Protein AF-X1L4R3-F1 (afdb_monomer_lite)

InterPro domains:
  IPR001482 Type II/IV secretion system domain [PF00437] (354-462)
  IPR007831 Type II secretion system protein GspE, N-terminal [PF05157] (256-322)
  IPR027417 P-loop containing nucleoside triphosphate hydrolase [SSF52540] (355-461)
  IPR037257 Type II secretion system protein GspE, N-terminal superfamily [G3DSA:3.30.300.160] (245-325)
  IPR037257 Type II secretion system protein GspE, N-terminal superfamily [SSF160246] (254-325)

Structure (mmCIF, N/CA/C/O backbone):
data_AF-X1L4R3-F1
#
_entry.id   AF-X1L4R3-F1
#
loop_
_atom_site.group_PDB
_atom_site.id
_atom_site.type_symbol
_atom_site.label_atom_id
_atom_site.label_alt_id
_atom_site.label_comp_id
_atom_site.label_asym_id
_atom_site.label_entity_id
_atom_site.label_seq_id
_atom_site.pdbx_PDB_ins_code
_atom_site.Cartn_x
_atom_site.Cartn_y
_atom_site.Cartn_z
_atom_site.occupancy
_atom_site.B_iso_or_equiv
_atom_site.auth_seq_id
_atom_site.auth_comp_id
_atom_site.auth_asym_id
_atom_site.auth_atom_id
_atom_site.pdbx_PDB_model_num
ATOM 1 N N . SER A 1 1 ? -26.649 2.674 11.041 1.00 49.25 1 SER A N 1
ATOM 2 C CA . SER A 1 1 ? -27.805 2.772 10.114 1.00 49.25 1 SER A CA 1
ATOM 3 C C . SER A 1 1 ? -28.994 3.609 10.617 1.00 49.25 1 SER A C 1
ATOM 5 O O . SER A 1 1 ? -29.965 3.755 9.879 1.00 49.25 1 SER A O 1
ATOM 7 N N . GLY A 1 2 ? -28.992 4.109 11.864 1.00 74.25 2 GLY A N 1
ATOM 8 C CA . GLY A 1 2 ? -30.207 4.647 12.500 1.00 74.25 2 GLY A CA 1
ATOM 9 C C . GLY A 1 2 ? -31.162 3.568 13.035 1.00 74.25 2 GLY A C 1
ATOM 10 O O . GLY A 1 2 ? -32.180 3.904 13.632 1.00 74.25 2 GLY A O 1
ATOM 11 N N . ILE A 1 3 ? -30.832 2.284 12.845 1.00 77.12 3 ILE A N 1
ATOM 12 C CA . ILE A 1 3 ? -31.522 1.146 13.454 1.00 77.12 3 ILE A CA 1
ATOM 13 C C . ILE A 1 3 ? -30.999 0.967 14.878 1.00 77.12 3 ILE A C 1
ATOM 15 O O . ILE A 1 3 ? -29.793 0.979 15.122 1.00 77.12 3 ILE A O 1
ATOM 19 N N . GLU A 1 4 ? -31.922 0.790 15.813 1.00 85.12 4 GLU A N 1
ATOM 20 C CA . GLU A 1 4 ? -31.602 0.458 17.194 1.00 85.12 4 GLU A CA 1
ATOM 21 C C . GLU A 1 4 ? -31.288 -1.039 17.316 1.00 85.12 4 GLU A C 1
ATOM 23 O O . GLU A 1 4 ? -32.071 -1.889 16.883 1.00 85.12 4 GLU A O 1
ATOM 28 N N . HIS A 1 5 ? -30.138 -1.366 17.911 1.00 87.25 5 HIS A N 1
ATOM 29 C CA . HIS A 1 5 ? -29.707 -2.744 18.149 1.00 87.25 5 HIS A CA 1
ATOM 30 C C . HIS A 1 5 ? -29.698 -3.064 19.633 1.00 87.25 5 HIS A C 1
ATOM 32 O O . HIS A 1 5 ? -29.173 -2.306 20.443 1.00 87.25 5 HIS A O 1
ATOM 38 N N . THR A 1 6 ? -30.221 -4.234 19.986 1.00 87.56 6 THR A N 1
ATOM 39 C CA . THR A 1 6 ? -30.166 -4.754 21.355 1.00 87.56 6 THR A CA 1
ATOM 40 C C . THR A 1 6 ? -28.992 -5.715 21.511 1.00 87.56 6 THR A C 1
ATOM 42 O O . THR A 1 6 ? -28.801 -6.599 20.676 1.00 87.56 6 THR A O 1
ATOM 45 N N . PHE A 1 7 ? -28.247 -5.589 22.604 1.00 91.62 7 PHE A N 1
ATOM 46 C CA . PHE A 1 7 ? -27.223 -6.543 23.033 1.00 91.62 7 PHE A CA 1
ATOM 47 C C . PHE A 1 7 ? -27.593 -7.070 24.418 1.00 91.62 7 PHE A C 1
ATOM 49 O O . PHE A 1 7 ? -28.270 -6.365 25.167 1.00 91.62 7 PHE A O 1
ATOM 56 N N . ASP A 1 8 ? -27.163 -8.284 24.763 1.00 90.44 8 ASP A N 1
ATOM 57 C CA . ASP A 1 8 ? -27.475 -8.848 26.083 1.00 90.44 8 ASP A CA 1
ATOM 58 C C . ASP A 1 8 ? -26.760 -8.062 27.183 1.00 90.44 8 ASP A C 1
ATOM 60 O O . ASP A 1 8 ? -27.338 -7.783 28.231 1.00 90.44 8 ASP A O 1
ATOM 64 N N . MET A 1 9 ? -25.512 -7.656 26.924 1.00 90.31 9 MET A N 1
ATOM 65 C CA . MET A 1 9 ? -24.794 -6.700 27.759 1.00 90.31 9 MET A CA 1
ATOM 66 C C . MET A 1 9 ? -23.943 -5.761 26.902 1.00 90.31 9 MET A C 1
ATOM 68 O O . MET A 1 9 ? -23.433 -6.130 25.842 1.00 90.31 9 MET A O 1
ATOM 72 N N . LEU A 1 10 ? -23.762 -4.546 27.411 1.00 87.38 10 LEU A N 1
ATOM 73 C CA . LEU A 1 10 ? -22.779 -3.584 26.936 1.00 87.38 10 LEU A CA 1
ATOM 74 C C . LEU A 1 10 ? -21.860 -3.251 28.104 1.00 87.38 10 LEU A C 1
ATOM 76 O O . LEU A 1 10 ? -22.333 -2.959 29.204 1.00 87.38 10 LEU A O 1
ATOM 80 N N . ALA A 1 11 ? -20.558 -3.292 27.864 1.00 82.44 11 ALA A N 1
ATOM 81 C CA . ALA A 1 11 ? -19.559 -2.842 28.816 1.00 82.44 11 ALA A CA 1
ATOM 82 C C . ALA A 1 11 ? -18.726 -1.727 28.188 1.00 82.44 11 ALA A C 1
ATOM 84 O O . ALA A 1 11 ? -18.479 -1.724 26.984 1.00 82.44 11 ALA A O 1
ATOM 85 N N . GLN A 1 12 ? -18.298 -0.782 29.018 1.00 79.06 12 GLN A N 1
ATOM 86 C CA . GLN A 1 12 ? -17.378 0.270 28.619 1.00 79.06 12 GLN A CA 1
ATOM 87 C C . GLN A 1 12 ? -16.214 0.301 29.600 1.00 79.06 12 GLN A C 1
ATOM 89 O O . GLN A 1 12 ? -16.420 0.256 30.816 1.00 79.06 12 GLN A O 1
ATOM 94 N N . ARG A 1 13 ? -14.996 0.387 29.076 1.00 71.44 13 ARG A N 1
ATOM 95 C CA . ARG A 1 13 ? -13.788 0.599 29.872 1.00 71.44 13 ARG A CA 1
ATOM 96 C C . ARG A 1 13 ? -13.030 1.784 29.295 1.00 71.44 13 ARG A C 1
ATOM 98 O O . ARG A 1 13 ? -12.905 1.909 28.087 1.00 71.44 13 ARG A O 1
ATOM 105 N N . ASP A 1 14 ? -12.536 2.641 30.170 1.00 71.44 14 ASP A N 1
ATOM 106 C CA . ASP A 1 14 ? -11.687 3.774 29.820 1.00 71.44 14 ASP A CA 1
ATOM 107 C C . ASP A 1 14 ? -10.438 3.683 30.695 1.00 71.44 14 ASP A C 1
ATOM 109 O O . ASP A 1 14 ? -10.541 3.621 31.925 1.00 71.44 14 ASP A O 1
ATOM 113 N N . ASP A 1 15 ? -9.271 3.587 30.067 1.00 66.19 15 ASP A N 1
ATOM 114 C CA . ASP A 1 15 ? -7.980 3.522 30.758 1.00 66.19 15 ASP A CA 1
ATOM 115 C C . ASP A 1 15 ? -7.236 4.869 30.776 1.00 66.19 15 ASP A C 1
ATOM 117 O O . ASP A 1 15 ? -6.072 4.944 31.166 1.00 66.19 15 ASP A O 1
ATOM 121 N N . GLY A 1 16 ? -7.910 5.952 30.385 1.00 62.53 16 GLY A N 1
ATOM 122 C CA . GLY A 1 16 ? -7.350 7.291 30.240 1.00 62.53 16 GLY A CA 1
ATOM 123 C C . GLY A 1 16 ? -6.576 7.494 28.936 1.00 62.53 16 GLY A C 1
ATOM 124 O O . GLY A 1 16 ? -6.227 8.633 28.611 1.00 62.53 16 GLY A O 1
ATOM 125 N N . PHE A 1 17 ? -6.326 6.428 28.169 1.00 65.94 17 PHE A N 1
ATOM 126 C CA . PHE A 1 17 ? -5.656 6.478 26.876 1.00 65.94 17 PHE A CA 1
ATOM 127 C C . PHE A 1 17 ? -6.597 6.107 25.721 1.00 65.94 17 PHE A C 1
ATOM 129 O O . PHE A 1 17 ? -6.597 6.807 24.709 1.00 65.94 17 PHE A O 1
ATOM 136 N N . THR A 1 18 ? -7.452 5.101 25.878 1.00 66.69 18 THR A N 1
ATOM 137 C CA . THR A 1 18 ? -8.487 4.693 24.913 1.00 66.69 18 THR A CA 1
ATOM 138 C C . THR A 1 18 ? -9.784 4.320 25.633 1.00 66.69 18 THR A C 1
ATOM 140 O O . THR A 1 18 ? -9.797 4.038 26.835 1.00 66.69 18 THR A O 1
ATOM 143 N N . THR A 1 19 ? -10.899 4.366 24.901 1.00 72.38 19 THR A N 1
ATOM 144 C CA . THR A 1 19 ? -12.214 3.974 25.413 1.00 72.38 19 THR A CA 1
ATOM 145 C C . THR A 1 19 ? -12.710 2.764 24.634 1.00 72.38 19 THR A C 1
ATOM 147 O O . THR A 1 19 ? -12.987 2.851 23.442 1.00 72.38 19 THR A O 1
ATOM 150 N N . TYR A 1 20 ? -12.889 1.652 25.333 1.00 74.12 20 TYR A N 1
ATOM 151 C CA . TYR A 1 20 ? -13.344 0.385 24.781 1.00 74.12 20 TYR A CA 1
ATOM 152 C C . TYR A 1 20 ? -14.841 0.239 24.996 1.00 74.12 20 TYR A C 1
ATOM 154 O O . TYR A 1 20 ? -15.297 0.214 26.140 1.00 74.12 20 TYR A O 1
ATOM 162 N N . ASN A 1 21 ? -15.601 0.085 23.917 1.00 81.31 21 ASN A N 1
ATOM 163 C CA . ASN A 1 21 ? -16.985 -0.373 23.990 1.00 81.31 21 ASN A CA 1
ATOM 164 C C . ASN A 1 21 ? -17.011 -1.854 23.632 1.00 81.31 21 ASN A C 1
ATOM 166 O O . ASN A 1 21 ? -16.523 -2.234 22.571 1.00 81.31 21 ASN A O 1
ATOM 170 N N . ILE A 1 22 ? -17.586 -2.673 24.505 1.00 85.06 22 ILE A N 1
ATOM 171 C CA . ILE A 1 22 ? -17.646 -4.124 24.359 1.00 85.06 22 ILE A CA 1
ATOM 172 C C . ILE A 1 22 ? -19.109 -4.529 24.277 1.00 85.06 22 ILE A C 1
ATOM 174 O O . ILE A 1 22 ? -19.882 -4.31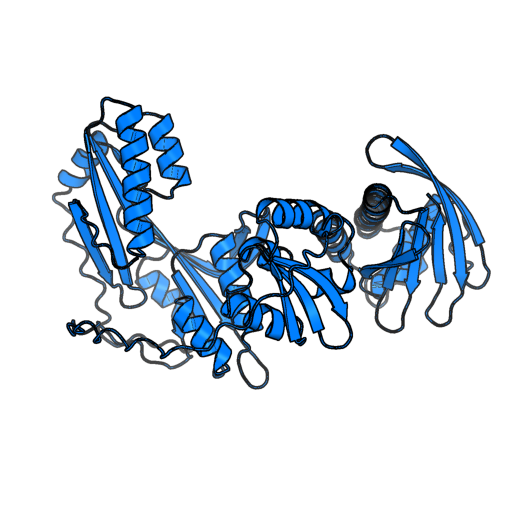2 25.214 1.00 85.06 22 ILE A O 1
ATOM 178 N N . ALA A 1 23 ? -19.484 -5.142 23.159 1.00 88.88 23 ALA A N 1
ATOM 179 C CA . ALA A 1 23 ? -20.773 -5.793 23.022 1.00 88.88 23 ALA A CA 1
ATOM 180 C C . ALA A 1 23 ? -20.646 -7.249 23.452 1.00 88.88 23 ALA A C 1
ATOM 182 O O . ALA A 1 23 ? -19.720 -7.951 23.038 1.00 88.88 23 ALA A O 1
ATOM 183 N N . ILE A 1 24 ? -21.593 -7.707 24.267 1.00 90.38 24 ILE A N 1
ATOM 184 C CA . ILE A 1 24 ? -21.633 -9.085 24.738 1.00 90.38 24 ILE A CA 1
ATOM 185 C C . ILE A 1 24 ? -22.992 -9.685 24.398 1.00 90.38 24 ILE A C 1
ATOM 187 O O . ILE A 1 24 ? -24.042 -9.101 24.678 1.00 90.38 24 ILE A O 1
ATOM 191 N N . CYS A 1 25 ? -22.962 -10.861 23.785 1.00 89.56 25 CYS A N 1
ATOM 192 C CA . CYS A 1 25 ? -24.145 -11.659 23.506 1.00 89.56 25 CYS A CA 1
ATOM 193 C C . CYS A 1 25 ? -23.978 -13.047 24.128 1.00 89.56 25 CYS A C 1
ATOM 195 O O . CYS A 1 25 ? -22.866 -13.562 24.235 1.00 89.56 25 CYS A O 1
ATOM 197 N N . THR A 1 26 ? -25.074 -13.650 24.556 1.00 88.62 26 THR A N 1
ATOM 198 C CA . THR A 1 26 ? -25.134 -14.992 25.121 1.00 88.62 26 THR A CA 1
ATOM 199 C C . THR A 1 26 ? -25.942 -15.892 24.200 1.00 88.62 26 THR A C 1
ATOM 201 O O . THR A 1 26 ? -26.955 -15.486 23.635 1.00 88.62 26 THR A O 1
ATOM 204 N N . THR A 1 27 ? -25.488 -17.126 24.016 1.00 86.00 27 THR A N 1
ATOM 205 C CA . THR A 1 27 ? -26.191 -18.116 23.205 1.00 86.00 27 THR A CA 1
ATOM 206 C C . THR A 1 27 ? -26.166 -19.486 23.863 1.00 86.00 27 THR A C 1
ATOM 208 O O . THR A 1 27 ? -25.223 -19.853 24.570 1.00 86.00 27 THR A O 1
ATOM 211 N N . THR A 1 28 ? -27.232 -20.247 23.629 1.00 78.75 28 THR A N 1
ATOM 212 C CA . THR A 1 28 ? -27.345 -21.640 24.061 1.00 78.75 28 THR A CA 1
ATOM 213 C C . THR A 1 28 ? -26.993 -22.538 22.879 1.00 78.75 28 THR A C 1
ATOM 215 O O . THR A 1 28 ? -27.577 -22.422 21.802 1.00 78.75 28 THR A O 1
ATOM 218 N N . GLY A 1 29 ? -25.978 -23.381 23.063 1.00 65.62 29 GLY A N 1
ATOM 219 C CA . GLY A 1 29 ? -25.504 -24.321 22.050 1.00 65.62 29 GLY A CA 1
ATOM 220 C C . GLY A 1 29 ? -26.451 -25.510 21.874 1.00 65.62 29 GLY A C 1
ATOM 221 O O . GLY A 1 29 ? -27.315 -25.770 22.713 1.00 65.62 29 GLY A O 1
ATOM 222 N N . GLY A 1 30 ? -26.279 -26.252 20.779 1.00 64.62 30 GLY A N 1
ATOM 223 C CA . GLY A 1 30 ? -27.017 -27.490 20.493 1.00 64.62 30 GLY A CA 1
ATOM 224 C C . GLY A 1 30 ? -27.628 -27.572 19.092 1.00 64.62 30 GLY A C 1
ATOM 225 O O . GLY A 1 30 ? -28.229 -28.589 18.751 1.00 64.62 30 GLY A O 1
ATOM 226 N N . ASN A 1 31 ? -27.481 -26.529 18.269 1.00 73.81 31 ASN A N 1
ATOM 227 C CA . ASN A 1 31 ? -27.870 -26.539 16.857 1.00 73.81 31 ASN A CA 1
ATOM 228 C C . ASN A 1 31 ? -26.900 -25.659 16.052 1.00 73.81 31 ASN A C 1
ATOM 230 O O . ASN A 1 31 ? -26.956 -24.431 16.137 1.00 73.81 31 ASN A O 1
ATOM 234 N N . SER A 1 32 ? -26.049 -26.298 15.246 1.00 69.25 32 SER A N 1
ATOM 235 C CA . SER A 1 32 ? -24.968 -25.661 14.480 1.00 69.25 32 SER A CA 1
ATOM 236 C C . SER A 1 32 ? -25.445 -24.543 13.547 1.00 69.25 32 SER A C 1
ATOM 238 O O . SER A 1 32 ? -24.776 -23.519 13.408 1.00 69.25 32 SER A O 1
ATOM 240 N N . GLU A 1 33 ? -26.628 -24.692 12.949 1.00 67.62 33 GLU A N 1
ATOM 241 C CA . GLU A 1 33 ? -27.185 -23.710 12.016 1.00 67.62 33 GLU A CA 1
ATOM 242 C C . GLU A 1 33 ? -27.649 -22.442 12.755 1.00 67.62 33 GLU A C 1
ATOM 244 O O . GLU A 1 33 ? -27.383 -21.315 12.326 1.00 67.62 33 GLU A O 1
ATOM 249 N N . LYS A 1 34 ? -28.262 -22.612 13.937 1.00 79.25 34 LYS A N 1
ATOM 250 C CA . LYS A 1 34 ? -28.643 -21.492 14.816 1.00 79.25 34 LYS A CA 1
ATOM 251 C C . LYS A 1 34 ? -27.428 -20.787 15.410 1.00 79.25 34 LYS A C 1
ATOM 253 O O . LYS A 1 34 ? -27.442 -19.565 15.553 1.00 79.25 34 LYS A O 1
ATOM 258 N N . GLU A 1 35 ? -26.381 -21.533 15.739 1.00 83.62 35 GLU A N 1
ATOM 259 C CA . GLU A 1 35 ? -25.126 -20.992 16.263 1.00 83.62 35 GLU A CA 1
ATOM 260 C C . GLU A 1 35 ? -24.445 -20.071 15.243 1.00 83.62 35 GLU A C 1
ATOM 262 O O . GLU A 1 35 ? -24.141 -18.919 15.561 1.00 83.62 35 GLU A O 1
ATOM 267 N N . ALA A 1 36 ? -24.291 -20.522 13.993 1.00 80.50 36 ALA A N 1
ATOM 268 C CA . ALA A 1 36 ? -23.703 -19.717 12.924 1.00 80.50 36 ALA A CA 1
ATOM 269 C C . ALA A 1 36 ? -24.531 -18.454 12.616 1.00 80.50 36 ALA A C 1
ATOM 271 O O . ALA A 1 36 ? -23.977 -17.358 12.494 1.00 80.50 36 ALA A O 1
ATOM 272 N N . ALA A 1 37 ? -25.862 -18.582 12.559 1.00 78.94 37 ALA A N 1
ATOM 273 C CA . ALA A 1 37 ? -26.760 -17.442 12.367 1.00 78.94 37 ALA A CA 1
ATOM 274 C C . ALA A 1 37 ? -26.653 -16.419 13.512 1.00 78.94 37 ALA A C 1
ATOM 276 O O . ALA A 1 37 ? -26.666 -15.210 13.268 1.00 78.94 37 ALA A O 1
ATOM 277 N N . THR A 1 38 ? -26.496 -16.890 14.752 1.00 86.69 38 THR A N 1
ATOM 278 C CA . THR A 1 38 ? -26.329 -16.030 15.932 1.00 86.69 38 THR A CA 1
ATOM 279 C C . THR A 1 38 ? -25.017 -15.255 15.870 1.00 86.69 38 THR A C 1
ATOM 281 O O . THR A 1 38 ? -25.026 -14.038 16.048 1.00 86.69 38 THR A O 1
ATOM 284 N N . VAL A 1 39 ? -23.905 -15.929 15.552 1.00 84.75 39 VAL A N 1
ATOM 285 C CA . VAL A 1 39 ? -22.589 -15.291 15.367 1.00 84.75 39 VAL A CA 1
ATOM 286 C C . VAL A 1 39 ? -22.662 -14.205 14.293 1.00 84.75 39 VAL A C 1
ATOM 288 O O . VAL A 1 39 ? -22.208 -13.084 14.516 1.00 84.75 39 VAL A O 1
ATOM 291 N N . PHE A 1 40 ? -23.261 -14.517 13.142 1.00 80.38 40 PHE A N 1
ATOM 292 C CA . PHE A 1 40 ? -23.378 -13.577 12.029 1.00 80.38 40 PHE A CA 1
ATOM 293 C C . PHE A 1 40 ? -24.257 -12.368 12.375 1.00 80.38 40 PHE A C 1
ATOM 295 O O . PHE A 1 40 ? -23.861 -11.225 12.153 1.00 80.38 40 PHE A O 1
ATOM 302 N N . SER A 1 41 ? -25.433 -12.608 12.964 1.00 85.94 41 SER A N 1
ATOM 303 C CA . SER A 1 41 ? -26.342 -11.546 13.406 1.00 85.94 41 SER A CA 1
ATOM 304 C C . SER A 1 41 ? -25.677 -10.641 14.444 1.00 85.94 41 SER A C 1
ATOM 306 O O . SER A 1 41 ? -25.701 -9.419 14.313 1.00 85.94 41 SER A O 1
ATOM 308 N N . PHE A 1 42 ? -25.018 -11.222 15.447 1.00 90.56 42 PHE A N 1
ATOM 309 C CA . PHE A 1 42 ? -24.296 -10.469 16.466 1.00 90.56 42 PHE A CA 1
ATOM 310 C C . PHE A 1 42 ? -23.180 -9.603 15.871 1.00 90.56 42 PHE A C 1
ATOM 312 O O . PHE A 1 42 ? -23.124 -8.411 16.170 1.00 90.56 42 PHE A O 1
ATOM 319 N N . ALA A 1 43 ? -22.355 -10.163 14.981 1.00 77.88 43 ALA A N 1
ATOM 320 C CA . ALA A 1 43 ? -21.292 -9.421 14.310 1.00 77.88 43 ALA A CA 1
ATOM 321 C C . ALA A 1 43 ? -21.831 -8.240 13.487 1.00 77.88 43 ALA A C 1
ATOM 323 O O . ALA A 1 43 ? -21.263 -7.152 13.550 1.00 77.88 43 ALA A O 1
ATOM 324 N N . ASN A 1 44 ? -22.944 -8.422 12.768 1.00 76.94 44 ASN A N 1
ATOM 325 C CA . ASN A 1 44 ? -23.563 -7.355 11.977 1.00 76.94 44 ASN A CA 1
ATOM 326 C C . ASN A 1 44 ? -24.168 -6.252 12.846 1.00 76.94 44 ASN A C 1
ATOM 328 O O . ASN A 1 44 ? -23.989 -5.078 12.538 1.00 76.94 44 ASN A O 1
ATOM 332 N N . ARG A 1 45 ? -24.856 -6.612 13.938 1.00 88.06 45 ARG A N 1
ATOM 333 C CA . ARG A 1 45 ? -25.395 -5.628 14.891 1.00 88.06 45 ARG A CA 1
ATOM 334 C C . ARG A 1 45 ? -24.275 -4.814 15.528 1.00 88.06 45 ARG A C 1
ATOM 336 O O . ARG A 1 45 ? -24.365 -3.595 15.583 1.00 88.06 45 ARG A O 1
ATOM 343 N N . ALA A 1 46 ? -23.206 -5.480 15.970 1.00 83.31 46 ALA A N 1
ATOM 344 C CA . ALA A 1 46 ? -22.035 -4.812 16.528 1.00 83.31 46 ALA A CA 1
ATOM 345 C C . ALA A 1 46 ? -21.347 -3.917 15.490 1.00 83.31 46 ALA A C 1
ATOM 347 O O . ALA A 1 46 ? -20.987 -2.794 15.808 1.00 83.31 46 ALA A O 1
ATOM 348 N N . TYR A 1 47 ? -21.216 -4.372 14.241 1.00 76.69 47 TYR A N 1
ATOM 349 C CA . TYR A 1 47 ? -20.673 -3.563 13.149 1.00 76.69 47 TYR A CA 1
ATOM 350 C C . TYR A 1 47 ? -21.510 -2.307 12.878 1.00 76.69 47 TYR A C 1
ATOM 352 O O . TYR A 1 47 ? -20.957 -1.218 12.790 1.00 76.69 47 TYR A O 1
ATOM 360 N N . ASP A 1 48 ? -22.834 -2.434 12.794 1.00 72.62 48 ASP A N 1
ATOM 361 C CA . ASP A 1 48 ? -23.715 -1.292 12.530 1.00 72.62 48 ASP A CA 1
ATOM 362 C C . ASP A 1 48 ? -23.831 -0.323 13.721 1.00 72.62 48 ASP A C 1
ATOM 364 O O . ASP A 1 48 ? -24.084 0.866 13.529 1.00 72.62 48 ASP A O 1
ATOM 368 N N . ALA A 1 49 ? -23.610 -0.821 14.942 1.00 80.94 49 ALA A N 1
ATOM 369 C CA . ALA A 1 49 ? -23.453 -0.016 16.154 1.00 80.94 49 ALA A CA 1
ATOM 370 C C . ALA A 1 49 ? -22.021 0.524 16.344 1.00 80.94 49 ALA A C 1
ATOM 372 O O . ALA A 1 49 ? -21.757 1.216 17.326 1.00 80.94 49 ALA A O 1
ATOM 373 N N . ASP A 1 50 ? -21.109 0.205 15.423 1.00 72.50 50 ASP A N 1
ATOM 374 C CA . ASP A 1 50 ? -19.695 0.581 15.449 1.00 72.50 50 ASP A CA 1
ATOM 375 C C . ASP A 1 50 ? -18.958 0.162 16.736 1.00 72.50 50 ASP A C 1
ATOM 377 O O . ASP A 1 50 ? -18.190 0.912 17.343 1.00 72.50 50 ASP A O 1
ATOM 381 N N . ILE A 1 51 ? -19.239 -1.070 17.167 1.00 79.62 51 ILE A N 1
ATOM 382 C CA . ILE A 1 51 ? -18.613 -1.751 18.296 1.00 79.62 51 ILE A CA 1
ATOM 383 C C . ILE A 1 51 ? -17.633 -2.802 17.755 1.00 79.62 51 ILE A C 1
ATOM 385 O O . ILE A 1 51 ? -18.020 -3.799 17.123 1.00 79.62 51 ILE A O 1
ATOM 389 N N . GLN A 1 52 ? -16.344 -2.558 17.997 1.00 72.94 52 GLN A N 1
ATOM 390 C CA . GLN A 1 52 ? -15.246 -3.416 17.543 1.00 72.94 52 GLN A CA 1
ATOM 391 C C . GLN A 1 52 ? -15.098 -4.658 18.429 1.00 72.94 52 GLN A C 1
ATOM 393 O O . GLN A 1 52 ? -15.008 -5.771 17.911 1.00 72.94 52 GLN A O 1
ATOM 398 N N . GLU A 1 53 ? -15.168 -4.482 19.751 1.00 78.75 53 GLU A N 1
ATOM 399 C CA . GLU A 1 53 ? -14.973 -5.563 20.717 1.00 78.75 53 GLU A CA 1
ATOM 400 C C . GLU A 1 53 ? -16.252 -6.390 20.886 1.00 78.75 53 GLU A C 1
ATOM 402 O O . GLU A 1 53 ? -17.287 -5.910 21.364 1.00 78.75 53 GLU A O 1
ATOM 407 N N . ARG A 1 54 ? -16.189 -7.658 20.471 1.00 86.94 54 ARG A N 1
ATOM 408 C CA . ARG A 1 54 ? -17.349 -8.553 20.371 1.00 86.94 54 ARG A CA 1
ATOM 409 C C . ARG A 1 54 ? -17.098 -9.832 21.144 1.00 86.94 54 ARG A C 1
ATOM 411 O O . ARG A 1 54 ? -16.282 -10.656 20.733 1.00 86.94 54 ARG A O 1
ATOM 418 N N . VAL A 1 55 ? -17.856 -10.040 22.213 1.00 87.88 55 VAL A N 1
ATOM 419 C CA . VAL A 1 55 ? -17.772 -11.249 23.035 1.00 87.88 55 VAL A CA 1
ATOM 420 C C . VAL A 1 55 ? -19.069 -12.043 22.922 1.00 87.88 55 VAL A C 1
ATOM 422 O O . VAL A 1 55 ? -20.157 -11.529 23.159 1.00 87.88 55 VAL A O 1
ATOM 425 N N . LEU A 1 56 ? -18.960 -13.314 22.556 1.00 88.56 56 LEU A N 1
ATOM 426 C CA . LEU A 1 56 ? -20.068 -14.256 22.516 1.00 88.56 56 LEU A CA 1
ATOM 427 C C . LEU A 1 56 ? -19.854 -15.329 23.582 1.00 88.56 56 LEU A C 1
ATOM 429 O O . LEU A 1 56 ? -18.902 -16.104 23.522 1.00 88.56 56 LEU A O 1
ATOM 433 N N . ILE A 1 57 ? -20.755 -15.383 24.551 1.00 88.75 57 ILE A N 1
ATOM 434 C CA . ILE A 1 57 ? -20.772 -16.394 25.602 1.00 88.75 57 ILE A CA 1
ATOM 435 C C . ILE A 1 57 ? -21.636 -17.559 25.114 1.00 88.75 57 ILE A C 1
ATOM 437 O O . ILE A 1 57 ? -22.835 -17.386 24.904 1.00 88.75 57 ILE A O 1
ATOM 441 N N . ALA A 1 58 ? -21.047 -18.735 24.915 1.00 87.50 58 ALA A N 1
ATOM 442 C CA . ALA A 1 58 ? -21.733 -19.906 24.377 1.00 87.50 58 ALA A CA 1
ATOM 443 C C . ALA A 1 58 ? -21.792 -21.033 25.413 1.00 87.50 58 ALA A C 1
ATOM 445 O O . ALA A 1 58 ? -20.761 -21.513 25.875 1.00 87.50 58 ALA A O 1
ATOM 446 N N . ILE A 1 59 ? -22.997 -21.483 25.772 1.00 84.94 59 ILE A N 1
ATOM 447 C CA . ILE A 1 59 ? -23.207 -22.516 26.800 1.00 84.94 59 ILE A CA 1
ATOM 448 C C . ILE A 1 59 ? -23.914 -23.728 26.170 1.00 84.94 59 ILE A C 1
ATOM 450 O O . ILE A 1 59 ? -25.043 -23.566 25.711 1.00 84.94 59 ILE A O 1
ATOM 454 N N . PRO A 1 60 ? -23.313 -24.939 26.140 1.00 77.56 60 PRO A N 1
ATOM 455 C CA . PRO A 1 60 ? -22.004 -25.305 26.702 1.00 77.56 60 PRO A CA 1
ATOM 456 C C . PRO A 1 60 ? -20.802 -24.839 25.858 1.00 77.56 60 PRO A C 1
ATOM 458 O O . PRO A 1 60 ? -19.679 -24.839 26.355 1.00 77.56 60 PRO A O 1
ATOM 461 N N . GLY A 1 61 ? -21.030 -24.438 24.608 1.00 84.25 61 GLY A N 1
ATOM 462 C CA . GLY A 1 61 ? -20.024 -23.934 23.674 1.00 84.25 61 GLY A CA 1
ATOM 463 C C . GLY A 1 61 ? -20.596 -23.847 22.259 1.00 84.25 61 GLY A C 1
ATOM 464 O O . GLY A 1 61 ? -21.778 -24.127 22.057 1.00 84.25 61 GLY A O 1
ATOM 465 N N . LEU A 1 62 ? -19.764 -23.467 21.289 1.00 85.50 62 LEU A N 1
ATOM 466 C CA . LEU A 1 62 ? -20.112 -23.503 19.860 1.00 85.50 62 LEU A CA 1
ATOM 467 C C . LEU A 1 62 ? -19.549 -24.750 19.163 1.00 85.50 62 LEU A C 1
ATOM 469 O O . LEU A 1 62 ? -18.460 -25.218 19.507 1.00 85.50 62 LEU A O 1
ATOM 473 N N . GLY A 1 63 ? -20.239 -25.234 18.130 1.00 84.88 63 GLY A N 1
ATOM 474 C CA . GLY A 1 63 ? -19.687 -26.194 17.176 1.00 84.88 63 GLY A CA 1
ATOM 475 C C . GLY A 1 63 ? -18.544 -25.604 16.336 1.00 84.88 63 GLY A C 1
ATOM 476 O O . GLY A 1 63 ? -18.416 -24.387 16.193 1.00 84.88 63 GLY A O 1
ATOM 477 N N . GLU A 1 64 ? -17.717 -26.468 15.742 1.00 82.94 64 GLU A N 1
ATOM 478 C CA . GLU A 1 64 ? -16.495 -26.081 15.010 1.00 82.94 64 GLU A CA 1
ATOM 479 C C . GLU A 1 64 ? -16.745 -25.085 13.865 1.00 82.94 64 GLU A C 1
ATOM 481 O O . GLU A 1 64 ? -16.004 -24.115 13.702 1.00 82.94 64 GLU A O 1
ATOM 486 N N . GLU A 1 65 ? -17.825 -25.264 13.100 1.00 79.50 65 GLU A N 1
ATOM 487 C CA . GLU A 1 65 ? -18.181 -24.350 12.006 1.00 79.50 65 GLU A CA 1
ATOM 488 C C . GLU A 1 65 ? -18.521 -22.943 12.519 1.00 79.50 65 GLU A C 1
ATOM 490 O O . GLU A 1 65 ? -18.057 -21.940 11.970 1.00 79.50 65 GLU A O 1
ATOM 495 N N . ALA A 1 66 ? -19.284 -22.860 13.612 1.00 83.62 66 ALA A N 1
ATOM 496 C CA . ALA A 1 66 ? -19.643 -21.598 14.244 1.00 83.62 66 ALA A CA 1
ATOM 497 C C . ALA A 1 66 ? -18.430 -20.938 14.923 1.00 83.62 66 ALA A C 1
ATOM 499 O O . ALA A 1 66 ? -18.292 -19.717 14.848 1.00 83.62 66 ALA A O 1
ATOM 500 N N . LYS A 1 67 ? -17.503 -21.719 15.500 1.00 82.94 67 LYS A N 1
ATOM 501 C CA . LYS A 1 67 ? -16.211 -21.221 16.010 1.00 82.94 67 LYS A CA 1
ATOM 502 C C . LYS A 1 67 ? -15.351 -20.626 14.896 1.00 82.94 67 LYS A C 1
ATOM 504 O O . LYS A 1 67 ? -14.841 -19.515 15.046 1.00 82.94 67 LYS A O 1
ATOM 509 N N . ALA A 1 68 ? -15.240 -21.312 13.759 1.00 70.75 68 ALA A N 1
ATOM 510 C CA . ALA A 1 68 ? -14.504 -20.813 12.600 1.00 70.75 68 ALA A CA 1
ATOM 511 C C . ALA A 1 68 ? -15.130 -19.527 12.032 1.00 70.75 68 ALA A C 1
ATOM 513 O O . ALA A 1 68 ? -14.415 -18.594 11.654 1.00 70.75 68 ALA A O 1
ATOM 514 N N . LEU A 1 69 ? -16.465 -19.445 11.994 1.00 73.69 69 LEU A N 1
ATOM 515 C CA . LEU A 1 69 ? -17.173 -18.226 11.606 1.00 73.69 69 LEU A CA 1
ATOM 516 C C . LEU A 1 69 ? -16.929 -17.090 12.605 1.00 73.69 69 LEU A C 1
ATOM 518 O O . LEU A 1 69 ? -16.642 -15.972 12.182 1.00 73.69 69 LEU A O 1
ATOM 522 N N . ALA A 1 70 ? -16.998 -17.368 13.908 1.00 78.81 70 ALA A N 1
ATOM 523 C CA . ALA A 1 70 ? -16.749 -16.383 14.954 1.00 78.81 70 ALA A CA 1
ATOM 524 C C . ALA A 1 70 ? -15.334 -15.806 14.837 1.00 78.81 70 ALA A C 1
ATOM 526 O O . ALA A 1 70 ? -15.177 -14.588 14.789 1.00 78.81 70 ALA A O 1
ATOM 527 N N . GLN A 1 71 ? -14.325 -16.658 14.642 1.00 73.81 71 GLN A N 1
ATOM 528 C CA . GLN A 1 71 ? -12.950 -16.223 14.400 1.00 73.81 71 GLN A CA 1
ATOM 529 C C . GLN A 1 71 ? -12.838 -15.322 13.160 1.00 73.81 71 GLN A C 1
ATOM 531 O O . GLN A 1 71 ? -12.227 -14.255 13.226 1.00 73.81 71 GLN A O 1
ATOM 536 N N . LYS A 1 72 ? -13.465 -15.702 12.037 1.00 68.00 72 LYS A N 1
ATOM 537 C CA . LYS A 1 72 ? -13.485 -14.880 10.812 1.00 68.00 72 LYS A CA 1
ATOM 538 C C . LYS A 1 72 ? -14.167 -13.526 11.018 1.00 68.00 72 LYS A C 1
ATOM 540 O O . LYS A 1 72 ? -13.738 -12.539 10.429 1.00 68.00 72 LYS A O 1
ATOM 545 N N . GLN A 1 73 ? -15.207 -13.480 11.847 1.00 74.94 73 GLN A N 1
ATOM 546 C CA . GLN A 1 73 ? -15.968 -12.270 12.174 1.00 74.94 73 GLN A CA 1
ATOM 547 C C . GLN A 1 73 ? -15.385 -11.477 13.355 1.00 74.94 73 GLN A C 1
ATOM 549 O O . GLN A 1 73 ? -16.006 -10.506 13.798 1.00 74.94 73 GLN A O 1
ATOM 554 N N . ARG A 1 74 ? -14.207 -11.881 13.863 1.00 75.12 74 ARG A N 1
ATOM 555 C CA . ARG A 1 74 ? -13.549 -11.305 15.051 1.00 75.12 74 ARG A CA 1
ATOM 556 C C . ARG A 1 74 ? -14.453 -11.293 16.290 1.00 75.12 74 ARG A C 1
ATOM 558 O O . ARG A 1 74 ? -14.383 -10.398 17.120 1.00 75.12 74 ARG A O 1
ATOM 565 N N . VAL A 1 75 ? -15.324 -12.289 16.403 1.00 81.75 75 VAL A N 1
ATOM 566 C CA . VAL A 1 75 ? -16.151 -12.523 17.585 1.00 81.75 75 VAL A CA 1
ATOM 567 C C . VAL A 1 75 ? -15.397 -13.470 18.504 1.00 81.75 75 VAL A C 1
ATOM 569 O O . VAL A 1 75 ? -15.098 -14.608 18.135 1.00 81.75 75 VAL A O 1
ATOM 572 N N . LYS A 1 76 ? -15.090 -13.010 19.715 1.00 82.44 76 LYS A N 1
ATOM 573 C CA . LYS A 1 76 ? -14.413 -13.819 20.722 1.00 82.44 76 LYS A CA 1
ATOM 574 C C . LYS A 1 76 ? -15.416 -14.704 21.443 1.00 82.44 76 LYS A C 1
ATOM 576 O O . LYS A 1 76 ? -16.403 -14.208 21.972 1.00 82.44 76 LYS A O 1
ATOM 581 N N . VAL A 1 77 ? -15.161 -16.009 21.471 1.00 85.12 77 VAL A N 1
ATOM 582 C CA . VAL A 1 77 ? -16.084 -16.992 22.052 1.00 85.12 77 VAL A CA 1
ATOM 583 C C . VAL A 1 77 ? -15.598 -17.422 23.434 1.00 85.12 77 VAL A C 1
ATOM 585 O O . VAL A 1 77 ? -14.451 -17.849 23.588 1.00 85.12 77 VAL A O 1
ATOM 588 N N . ILE A 1 78 ? -16.475 -17.324 24.431 1.00 84.69 78 ILE A N 1
ATOM 589 C CA . ILE A 1 78 ? -16.272 -17.855 25.781 1.00 84.69 78 ILE A CA 1
ATOM 590 C C . ILE A 1 78 ? -17.213 -19.050 25.951 1.00 84.69 78 ILE A C 1
ATOM 592 O O . ILE A 1 78 ? -18.426 -18.876 26.040 1.00 84.69 78 ILE A O 1
ATOM 596 N N . ASP A 1 79 ? -16.649 -20.258 25.973 1.00 82.31 79 ASP A N 1
ATOM 597 C CA . ASP A 1 79 ? -17.406 -21.499 26.167 1.00 82.31 79 ASP A CA 1
ATOM 598 C C . ASP A 1 79 ? -17.848 -21.667 27.638 1.00 82.31 79 ASP A C 1
ATOM 600 O O . ASP A 1 79 ? -17.214 -21.147 28.562 1.00 82.31 79 ASP A O 1
ATOM 604 N N . GLY A 1 80 ? -18.912 -22.439 27.869 1.00 71.38 80 GLY A N 1
ATOM 605 C CA . GLY A 1 80 ? -19.560 -22.606 29.175 1.00 71.38 80 GLY A CA 1
ATOM 606 C C . GLY A 1 80 ? -18.640 -23.132 30.280 1.00 71.38 80 GLY A C 1
ATOM 607 O O . GLY A 1 80 ? -18.693 -22.639 31.402 1.00 71.38 80 GLY A O 1
ATOM 608 N N . SER A 1 81 ? -17.724 -24.050 29.957 1.00 68.62 81 SER A N 1
ATOM 609 C CA . SER A 1 81 ? -16.709 -24.556 30.901 1.00 68.62 81 SER A CA 1
ATOM 610 C C . SER A 1 81 ? -15.726 -23.477 31.370 1.00 68.62 81 SER A C 1
ATOM 612 O O . SER A 1 81 ? -15.138 -23.572 32.444 1.00 68.62 81 SER A O 1
ATOM 614 N N . ARG A 1 82 ? -15.551 -22.424 30.569 1.00 65.81 82 ARG A N 1
ATOM 615 C CA . ARG A 1 82 ? -14.683 -21.285 30.869 1.00 65.81 82 ARG A CA 1
ATOM 616 C C . ARG A 1 82 ? -15.392 -20.247 31.737 1.00 65.81 82 ARG A C 1
ATOM 618 O O . ARG A 1 82 ? -14.730 -19.558 32.508 1.00 65.81 82 ARG A O 1
ATOM 625 N N . ILE A 1 83 ? -16.720 -20.165 31.660 1.00 67.62 83 ILE A N 1
ATOM 626 C CA . ILE A 1 83 ? -17.528 -19.278 32.508 1.00 67.62 83 ILE A CA 1
ATOM 627 C C . ILE A 1 83 ? -17.387 -19.669 33.977 1.00 67.62 83 ILE A C 1
ATOM 629 O O . ILE A 1 83 ? -17.223 -18.787 34.808 1.00 67.62 83 ILE A O 1
ATOM 633 N N . GLU A 1 84 ? -17.379 -20.965 34.301 1.00 62.28 84 GLU A N 1
ATOM 634 C CA . GLU A 1 84 ? -17.173 -21.422 35.684 1.00 62.28 84 GLU A CA 1
ATOM 635 C C . GLU A 1 84 ? -15.843 -20.900 36.241 1.00 62.28 84 GLU A C 1
ATOM 637 O O . GLU A 1 84 ? -15.823 -20.309 37.315 1.00 62.28 84 GLU A O 1
ATOM 642 N N . SER A 1 85 ? -14.761 -20.961 35.454 1.00 62.84 85 SER A N 1
ATOM 643 C CA . SER A 1 85 ? -13.467 -20.381 35.846 1.00 62.84 85 SER A CA 1
ATOM 644 C C . SER A 1 85 ? -13.470 -18.850 35.964 1.00 62.84 85 SER A C 1
ATOM 646 O O . SER A 1 85 ? -12.698 -18.301 36.745 1.00 62.84 85 SER A O 1
ATOM 648 N N . LEU A 1 86 ? -14.338 -18.156 35.216 1.00 60.69 86 LEU A N 1
ATOM 649 C CA . LEU A 1 86 ? -14.525 -16.706 35.324 1.00 60.69 86 LEU A CA 1
ATOM 650 C C . LEU A 1 86 ? -15.356 -16.326 36.562 1.00 60.69 86 LEU A C 1
ATOM 652 O O . LEU A 1 86 ? -15.098 -15.292 37.174 1.00 60.69 86 LEU A O 1
ATOM 656 N N . LEU A 1 87 ? -16.332 -17.155 36.943 1.00 63.16 87 LEU A N 1
ATOM 657 C CA . LEU A 1 87 ? -17.231 -16.932 38.080 1.00 63.16 87 LEU A CA 1
ATOM 658 C C . LEU A 1 87 ? -16.629 -17.380 39.424 1.00 63.16 87 LEU A C 1
ATOM 660 O O . LEU A 1 87 ? -16.935 -16.775 40.450 1.00 63.16 87 LEU A O 1
ATOM 664 N N . ASP A 1 88 ? -15.748 -18.387 39.432 1.00 56.94 88 ASP A N 1
ATOM 665 C CA . ASP A 1 88 ? -15.060 -18.881 40.639 1.00 56.94 88 ASP A CA 1
ATOM 666 C C . ASP A 1 88 ? -13.924 -17.963 41.130 1.00 56.94 88 ASP A C 1
ATOM 668 O O . ASP A 1 88 ? -13.335 -18.191 42.194 1.00 56.94 88 ASP A O 1
ATOM 672 N N . LEU A 1 89 ? -13.634 -16.874 40.411 1.00 50.56 89 LEU A N 1
ATOM 673 C CA . LEU A 1 89 ? -12.658 -15.856 40.801 1.00 50.56 89 LEU A CA 1
ATOM 674 C C . LEU A 1 89 ? -13.185 -14.977 41.951 1.00 50.56 89 LEU A C 1
ATOM 676 O O . LEU A 1 89 ? -13.402 -13.777 41.808 1.00 50.56 89 LEU A O 1
ATOM 680 N N . LYS A 1 90 ? -13.278 -15.551 43.158 1.00 43.97 90 LYS A N 1
ATOM 681 C CA . LYS A 1 90 ? -13.461 -14.828 44.437 1.00 43.97 90 LYS A CA 1
ATOM 682 C C . LYS A 1 90 ? -12.323 -13.841 44.773 1.00 43.97 90 LYS A C 1
ATOM 684 O O . LYS A 1 90 ? -12.362 -13.221 45.832 1.00 43.97 90 LYS A O 1
ATOM 689 N N . SER A 1 91 ? -11.307 -13.694 43.918 1.00 42.59 91 SER A N 1
ATOM 690 C CA . SER A 1 91 ? -10.089 -12.914 44.185 1.00 42.59 91 SER A CA 1
ATOM 691 C C . SER A 1 91 ? -9.789 -11.790 43.191 1.00 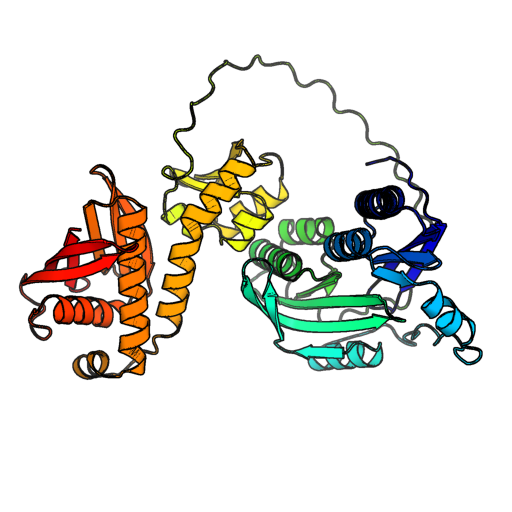42.59 91 SER A C 1
ATOM 693 O O . SER A 1 91 ? -8.745 -11.155 43.321 1.00 42.59 91 SER A O 1
ATOM 695 N N . LEU A 1 92 ? -10.664 -11.494 42.231 1.00 43.97 92 LEU A N 1
ATOM 696 C CA . LEU A 1 92 ? -10.551 -10.246 41.477 1.00 43.97 92 LEU A CA 1
ATOM 697 C C . LEU A 1 92 ? -11.386 -9.187 42.194 1.00 43.97 92 LEU A C 1
ATOM 699 O O . LEU A 1 92 ? -12.538 -8.935 41.855 1.00 43.97 92 LEU A O 1
ATOM 703 N N . THR A 1 93 ? -10.790 -8.511 43.182 1.00 39.59 93 THR A N 1
ATOM 704 C CA . THR A 1 93 ? -11.115 -7.086 43.317 1.00 39.59 93 THR A CA 1
ATOM 705 C C . THR A 1 93 ? -10.911 -6.505 41.920 1.00 39.59 93 THR A C 1
ATOM 707 O O . THR A 1 93 ? -9.784 -6.653 41.430 1.00 39.59 93 THR A O 1
ATOM 710 N N . PRO A 1 94 ? -11.939 -5.939 41.251 1.00 43.44 94 PRO A N 1
ATOM 711 C CA . PRO A 1 94 ? -11.735 -5.311 39.954 1.00 43.44 94 PRO A CA 1
ATOM 712 C C . PRO A 1 94 ? 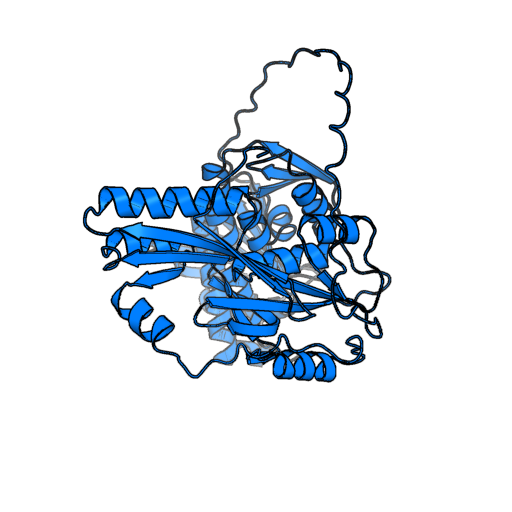-10.541 -4.393 40.137 1.00 43.44 94 PRO A C 1
ATOM 714 O O . PRO A 1 94 ? -10.562 -3.567 41.056 1.00 43.44 94 PRO A O 1
ATOM 717 N N . THR A 1 95 ? -9.462 -4.622 39.380 1.00 41.41 95 THR A N 1
ATOM 718 C CA . THR A 1 95 ? -8.317 -3.719 39.432 1.00 41.41 95 THR A CA 1
ATOM 719 C C . THR A 1 95 ? -8.932 -2.354 39.191 1.00 41.41 95 THR A C 1
ATOM 721 O O . THR A 1 95 ? -9.592 -2.192 38.157 1.00 41.41 95 THR A O 1
ATOM 724 N N . PRO A 1 96 ? -8.876 -1.424 40.166 1.00 42.16 96 PRO A N 1
ATOM 725 C CA . PRO A 1 96 ? -9.488 -0.127 39.971 1.00 42.16 96 PRO A CA 1
ATOM 726 C C . PRO A 1 96 ? -8.963 0.381 38.632 1.00 42.16 96 PRO A C 1
ATOM 728 O O . PRO A 1 96 ? -7.764 0.184 38.385 1.00 42.16 96 PRO A O 1
ATOM 731 N N . PRO A 1 97 ? -9.809 0.962 37.755 1.00 46.59 97 PRO A N 1
ATOM 732 C CA . PRO A 1 97 ? -9.284 1.614 36.564 1.00 46.59 97 PRO A CA 1
ATOM 733 C C . PRO A 1 97 ? -8.111 2.455 37.044 1.00 46.59 97 PRO A C 1
ATOM 735 O O . PRO A 1 97 ? -8.259 3.125 38.075 1.00 46.59 97 PRO A O 1
ATOM 738 N N . VAL A 1 98 ? -6.942 2.300 36.412 1.00 48.03 98 VAL A N 1
ATOM 739 C CA . VAL A 1 98 ? -5.733 3.032 36.791 1.00 48.03 98 VAL A CA 1
ATOM 740 C C . VAL A 1 98 ? -6.093 4.500 36.630 1.00 48.03 98 VAL A C 1
ATOM 742 O O . VAL A 1 98 ? -6.015 5.074 35.550 1.00 48.03 98 VAL A O 1
ATOM 745 N N . LYS A 1 99 ? -6.619 5.095 37.700 1.00 45.84 99 LYS A N 1
ATOM 746 C CA . LYS A 1 99 ? -6.997 6.491 37.731 1.00 45.84 99 LYS A CA 1
ATOM 747 C C . LYS A 1 99 ? -5.668 7.195 37.769 1.00 45.84 99 LYS A C 1
ATOM 749 O O . LYS A 1 99 ? -5.034 7.263 38.818 1.00 45.84 99 LYS A O 1
ATOM 754 N N . LEU A 1 100 ? -5.249 7.662 36.601 1.00 48.75 100 LEU A N 1
ATOM 755 C CA . LEU A 1 100 ? -4.222 8.672 36.462 1.00 48.75 100 LEU A CA 1
ATOM 756 C C . LEU A 1 100 ? -4.564 9.789 37.457 1.00 48.75 100 LEU A C 1
ATOM 758 O O . LEU A 1 100 ? -5.519 10.544 37.264 1.00 48.75 100 LEU A O 1
ATOM 762 N N . SER A 1 101 ? -3.840 9.822 38.579 1.00 44.12 101 SER A N 1
ATOM 763 C CA . SER A 1 101 ? -4.004 10.821 39.640 1.00 44.12 101 SER A CA 1
ATOM 764 C C . SER A 1 101 ? -3.685 12.227 39.132 1.00 44.12 101 SER A C 1
ATOM 766 O O . SER A 1 101 ? -4.113 13.213 39.723 1.00 44.12 101 SER A O 1
ATOM 768 N N . GLU A 1 102 ? -2.985 12.306 37.999 1.00 51.97 102 GLU A N 1
ATOM 769 C CA . GLU A 1 102 ? -2.660 13.514 37.258 1.00 51.97 102 GLU A CA 1
ATOM 770 C C . GLU A 1 102 ? -2.858 13.263 35.752 1.00 51.97 102 GLU A C 1
ATOM 772 O O . GLU A 1 102 ? -2.612 12.146 35.293 1.00 51.97 102 GLU A O 1
ATOM 777 N N . PRO A 1 103 ? -3.304 14.266 34.972 1.00 54.12 103 PRO A N 1
ATOM 778 C CA . PRO A 1 103 ? -3.483 14.131 33.528 1.00 54.12 103 PRO A CA 1
ATOM 779 C C . PRO A 1 103 ? -2.180 13.683 32.859 1.00 54.12 103 PRO A C 1
ATOM 781 O O . PRO A 1 103 ? -1.131 14.305 33.055 1.00 54.12 103 PRO A O 1
ATOM 784 N N . PHE A 1 104 ? -2.253 12.604 32.076 1.00 60.03 104 PHE A N 1
ATOM 785 C CA . PHE A 1 104 ? -1.098 12.017 31.402 1.00 60.03 104 PHE A CA 1
ATOM 786 C C . PHE A 1 104 ? -0.446 13.057 30.482 1.00 60.03 104 PHE A C 1
ATOM 788 O O . PHE A 1 104 ? -1.104 13.658 29.633 1.00 60.03 104 PHE A O 1
ATOM 795 N N . LYS A 1 105 ? 0.853 13.283 30.683 1.00 61.03 105 LYS A N 1
ATOM 796 C CA . LYS A 1 105 ? 1.711 14.090 29.816 1.00 61.03 105 LYS A CA 1
ATOM 797 C C . LYS A 1 105 ? 2.820 13.208 29.276 1.00 61.03 105 LYS A C 1
ATOM 799 O O . LYS A 1 105 ? 3.407 12.435 30.034 1.00 61.03 105 LYS A O 1
ATOM 804 N N . PHE A 1 106 ? 3.146 13.383 28.006 1.00 72.00 106 PHE A N 1
ATOM 805 C CA . PHE A 1 106 ? 4.339 12.799 27.416 1.00 72.00 106 PHE A CA 1
ATOM 806 C C . PHE A 1 106 ? 5.046 13.846 26.557 1.00 72.00 106 PHE A C 1
ATOM 808 O O . PHE A 1 106 ? 4.417 14.591 25.810 1.00 72.00 106 PHE A O 1
ATOM 815 N N . GLU A 1 107 ? 6.361 13.916 26.699 1.00 71.19 107 GLU A N 1
ATOM 816 C CA . GLU A 1 107 ? 7.258 14.772 25.920 1.00 71.19 107 GLU A CA 1
ATOM 817 C C . GLU A 1 107 ? 8.140 13.940 24.985 1.00 71.19 107 GLU A C 1
ATOM 819 O O . GLU A 1 107 ? 8.600 14.440 23.963 1.00 71.19 107 GLU A O 1
ATOM 824 N N . THR A 1 108 ? 8.352 12.658 25.306 1.00 80.06 108 THR A N 1
ATOM 825 C CA . THR A 1 108 ? 9.184 11.747 24.511 1.00 80.06 108 THR A CA 1
ATOM 826 C C . THR A 1 108 ? 8.490 10.413 24.256 1.00 80.06 108 THR A C 1
ATOM 828 O O . THR A 1 108 ? 7.556 10.022 24.968 1.00 80.06 108 THR A O 1
ATOM 831 N N . LYS A 1 109 ? 8.978 9.684 23.247 1.00 84.31 109 LYS A N 1
ATOM 832 C CA . LYS A 1 109 ? 8.509 8.336 22.915 1.00 84.31 109 LYS A CA 1
ATOM 833 C C . LYS A 1 109 ? 8.640 7.385 24.108 1.00 84.31 109 LYS A C 1
ATOM 835 O O . LYS A 1 109 ? 7.717 6.632 24.402 1.00 84.31 109 LYS A O 1
ATOM 840 N N . GLU A 1 110 ? 9.748 7.461 24.837 1.00 84.69 110 GLU A N 1
ATOM 841 C CA . GLU A 1 110 ? 10.035 6.612 25.996 1.00 84.69 110 GLU A CA 1
ATOM 842 C C . GLU A 1 110 ? 9.019 6.836 27.123 1.00 84.69 110 GLU A C 1
ATOM 844 O O . GLU A 1 110 ? 8.609 5.886 27.792 1.00 84.69 110 GLU A O 1
ATOM 849 N N . GLN A 1 111 ? 8.575 8.083 27.324 1.00 82.19 111 GLN A N 1
ATOM 850 C CA . GLN A 1 111 ? 7.529 8.396 28.300 1.00 82.19 111 GLN A CA 1
ATOM 851 C C . GLN A 1 111 ? 6.183 7.785 27.897 1.00 82.19 111 GLN A C 1
ATOM 853 O O . GLN A 1 111 ? 5.486 7.242 28.754 1.00 82.19 111 GLN A O 1
ATOM 858 N N . LEU A 1 112 ? 5.838 7.819 26.606 1.00 84.06 112 LEU A N 1
ATOM 859 C CA . LEU A 1 112 ? 4.625 7.181 26.091 1.00 84.06 112 LEU A CA 1
ATOM 860 C C . LEU A 1 112 ? 4.669 5.655 26.264 1.00 84.06 112 LEU A C 1
ATOM 862 O O . LEU A 1 112 ? 3.729 5.083 26.812 1.00 84.06 112 LEU A O 1
ATOM 866 N N . VAL A 1 113 ? 5.775 5.007 25.882 1.00 86.12 113 VAL A N 1
ATOM 867 C CA . VAL A 1 113 ? 5.974 3.554 26.055 1.00 86.12 113 VAL A CA 1
ATOM 868 C C . VAL A 1 113 ? 5.837 3.157 27.525 1.00 86.12 113 VAL A C 1
ATOM 870 O O . VAL A 1 113 ? 5.108 2.219 27.852 1.00 86.12 113 VAL A O 1
ATOM 873 N N . LYS A 1 114 ? 6.484 3.899 28.433 1.00 83.50 114 LYS A N 1
ATOM 874 C CA . LYS A 1 114 ? 6.403 3.642 29.876 1.00 83.50 114 LYS A CA 1
ATOM 875 C C . LYS A 1 114 ? 4.979 3.788 30.410 1.00 83.50 114 LYS A C 1
ATOM 877 O O . LYS A 1 114 ? 4.563 2.997 31.253 1.00 83.50 114 LYS A O 1
ATOM 882 N N . SER A 1 115 ? 4.227 4.773 29.930 1.00 79.94 115 SER A N 1
ATOM 883 C CA . SER A 1 115 ? 2.839 4.965 30.351 1.00 79.94 115 SER A CA 1
ATOM 884 C C . SER A 1 115 ? 1.917 3.867 29.843 1.00 79.94 115 SER A C 1
ATOM 886 O O . SER A 1 115 ? 1.131 3.350 30.631 1.00 79.94 115 SER A O 1
ATOM 888 N N . LEU A 1 116 ? 2.058 3.439 28.587 1.00 82.31 116 LEU A N 1
ATOM 889 C CA . LEU A 1 116 ? 1.318 2.286 28.064 1.00 82.31 116 LEU A CA 1
ATOM 890 C C . LEU A 1 116 ? 1.633 1.016 28.872 1.00 82.31 116 LEU A C 1
ATOM 892 O O . LEU A 1 116 ? 0.720 0.299 29.279 1.00 82.31 116 LEU A O 1
ATOM 896 N N . ALA A 1 117 ? 2.903 0.780 29.211 1.00 83.12 117 ALA A N 1
ATOM 897 C CA . ALA A 1 117 ? 3.285 -0.340 30.070 1.00 83.12 117 ALA A CA 1
ATOM 898 C C . ALA A 1 117 ? 2.652 -0.254 31.475 1.00 83.12 117 ALA A C 1
ATOM 900 O O . ALA A 1 117 ? 2.156 -1.256 31.990 1.00 83.12 117 ALA A O 1
ATOM 901 N N . ASN A 1 118 ? 2.601 0.939 32.082 1.00 78.94 118 ASN A N 1
ATOM 902 C CA . ASN A 1 118 ? 1.942 1.157 33.378 1.00 78.94 118 ASN A CA 1
ATOM 903 C C . ASN A 1 118 ? 0.420 0.935 33.328 1.00 78.94 118 ASN A C 1
ATOM 905 O O . ASN A 1 118 ? -0.174 0.568 34.340 1.00 78.94 118 ASN A O 1
ATOM 909 N N . LEU A 1 119 ? -0.204 1.148 32.166 1.00 74.88 119 LEU A N 1
ATOM 910 C CA . LEU A 1 119 ? -1.619 0.850 31.922 1.00 74.88 119 LEU A CA 1
ATOM 911 C C . LEU A 1 119 ? -1.880 -0.646 31.665 1.00 74.88 119 LEU A C 1
ATOM 913 O O . LEU A 1 119 ? -3.034 -1.058 31.563 1.00 74.88 119 LEU A O 1
ATOM 917 N N . GLY A 1 120 ? -0.829 -1.471 31.620 1.00 76.75 120 GLY A N 1
ATOM 918 C CA . GLY A 1 120 ? -0.924 -2.922 31.459 1.00 76.75 120 GLY A CA 1
ATOM 919 C C . GLY A 1 120 ? -0.788 -3.413 30.019 1.00 76.75 120 GLY A C 1
ATOM 920 O O . GLY A 1 120 ? -1.007 -4.599 29.769 1.00 76.75 120 GLY A O 1
ATOM 921 N N . TYR A 1 121 ? -0.404 -2.549 29.075 1.00 83.12 121 TYR A N 1
ATOM 922 C CA . TYR A 1 121 ? -0.095 -2.984 27.717 1.00 83.12 121 TYR A CA 1
ATOM 923 C C . TYR A 1 121 ? 1.273 -3.669 27.650 1.00 83.12 121 TYR A C 1
ATOM 925 O O . TYR A 1 121 ? 2.260 -3.220 28.237 1.00 83.12 121 TYR A O 1
ATOM 933 N N . LYS A 1 122 ? 1.360 -4.722 26.841 1.00 86.62 122 LYS A N 1
ATOM 934 C CA . LYS A 1 122 ? 2.624 -5.226 26.301 1.00 86.62 122 LYS A CA 1
ATOM 935 C C . LYS A 1 122 ? 2.980 -4.379 25.091 1.00 86.62 122 LYS A C 1
ATOM 937 O O . LYS A 1 122 ? 2.206 -4.329 24.141 1.00 86.62 122 LYS A O 1
ATOM 942 N N . VAL A 1 123 ? 4.120 -3.704 25.147 1.00 89.12 123 VAL A N 1
ATOM 943 C CA . VAL A 1 123 ? 4.520 -2.721 24.139 1.00 89.12 123 VAL A CA 1
ATOM 944 C C . VAL A 1 123 ? 5.705 -3.245 23.337 1.00 89.12 123 VAL A C 1
ATOM 946 O O . VAL A 1 123 ? 6.706 -3.671 23.909 1.00 89.12 123 VAL A O 1
ATOM 949 N N . GLU A 1 124 ? 5.593 -3.180 22.016 1.00 89.88 124 GLU A N 1
ATOM 950 C CA . GLU A 1 124 ? 6.645 -3.474 21.052 1.00 89.88 124 GLU A CA 1
ATOM 951 C C . GLU A 1 124 ? 6.975 -2.206 20.262 1.00 89.88 124 GLU A C 1
ATOM 953 O O . GLU A 1 124 ? 6.102 -1.562 19.681 1.00 89.88 124 GLU A O 1
ATOM 958 N N . GLU A 1 125 ? 8.249 -1.829 20.227 1.00 92.56 125 GLU A N 1
ATOM 959 C CA . GLU A 1 125 ? 8.713 -0.680 19.452 1.00 92.56 125 GLU A CA 1
ATOM 960 C C . GLU A 1 125 ? 9.240 -1.107 18.084 1.00 92.56 125 GLU A C 1
ATOM 962 O O . GLU A 1 125 ? 9.890 -2.146 17.966 1.00 92.56 125 GLU A O 1
ATOM 967 N N . LYS A 1 126 ? 9.014 -0.278 17.053 1.00 89.62 126 LYS A N 1
ATOM 968 C CA . LYS A 1 126 ? 9.387 -0.590 15.657 1.00 89.62 126 LYS A CA 1
ATOM 969 C C . LYS A 1 126 ? 8.856 -1.964 15.225 1.00 89.62 126 LYS A C 1
ATOM 971 O O . LYS A 1 126 ? 9.534 -2.719 14.525 1.00 89.62 126 LYS A O 1
ATOM 976 N N . ALA A 1 127 ? 7.652 -2.290 15.688 1.00 86.12 127 ALA A N 1
ATOM 977 C CA . ALA A 1 127 ? 7.040 -3.594 15.523 1.00 86.12 127 ALA A CA 1
ATOM 978 C C . ALA A 1 127 ? 6.741 -3.847 14.048 1.00 86.12 127 ALA A C 1
ATOM 980 O O . ALA A 1 127 ? 6.053 -3.061 13.393 1.00 86.12 127 ALA A O 1
ATOM 981 N N . LYS A 1 128 ? 7.256 -4.962 13.534 1.00 87.50 128 LYS A N 1
ATOM 982 C CA . LYS A 1 128 ? 7.044 -5.410 12.161 1.00 87.50 128 LYS A CA 1
ATOM 983 C C . LYS A 1 128 ? 5.942 -6.449 12.138 1.00 87.50 128 LYS A C 1
ATOM 985 O O . LYS A 1 128 ? 6.101 -7.532 12.696 1.00 87.50 128 LYS A O 1
ATOM 990 N N . VAL A 1 129 ? 4.834 -6.126 11.484 1.00 82.38 129 VAL A N 1
ATOM 991 C CA . VAL A 1 129 ? 3.657 -6.992 11.433 1.00 82.38 129 VAL A CA 1
ATOM 992 C C . VAL A 1 129 ? 3.221 -7.202 10.001 1.00 82.38 129 VAL A C 1
ATOM 994 O O . VAL A 1 129 ? 3.159 -6.274 9.196 1.00 82.38 129 VAL A O 1
ATOM 997 N N . ARG A 1 130 ? 2.903 -8.451 9.680 1.00 75.81 130 ARG A N 1
ATOM 998 C CA . ARG A 1 130 ? 2.422 -8.829 8.359 1.00 75.81 130 ARG A CA 1
ATOM 999 C C . ARG A 1 130 ? 0.922 -8.559 8.255 1.00 75.81 130 ARG A C 1
ATOM 1001 O O . ARG A 1 130 ? 0.146 -9.124 9.021 1.00 75.81 130 ARG A O 1
ATOM 1008 N N . GLY A 1 131 ? 0.526 -7.705 7.316 1.00 70.00 131 GLY A N 1
ATOM 1009 C CA . GLY A 1 131 ? -0.877 -7.407 7.033 1.00 70.00 131 GLY A CA 1
ATOM 1010 C C . GLY A 1 131 ? -1.571 -8.508 6.230 1.00 70.00 131 GLY A C 1
ATOM 1011 O O . GLY A 1 131 ? -0.945 -9.470 5.774 1.00 70.00 131 GLY A O 1
ATOM 1012 N N . ARG A 1 132 ? -2.882 -8.352 6.020 1.00 69.94 132 ARG A N 1
ATOM 1013 C CA . ARG A 1 132 ? -3.730 -9.292 5.258 1.00 69.94 132 ARG A CA 1
ATOM 1014 C C . ARG A 1 132 ? -3.273 -9.482 3.811 1.00 69.94 132 ARG A C 1
ATOM 1016 O O . ARG A 1 132 ? -3.386 -10.587 3.287 1.00 69.94 132 ARG A O 1
ATOM 1023 N N . SER A 1 133 ? -2.735 -8.438 3.184 1.00 56.78 133 SER A N 1
ATOM 1024 C CA . SER A 1 133 ? -2.107 -8.501 1.855 1.00 56.78 133 SER A CA 1
ATOM 1025 C C . SER A 1 133 ? -0.794 -9.296 1.822 1.00 56.78 133 SER A C 1
ATOM 1027 O O . SER A 1 133 ? -0.288 -9.611 0.749 1.00 56.78 133 SER A O 1
ATOM 1029 N N . GLY A 1 134 ? -0.228 -9.643 2.981 1.00 63.31 134 GLY A N 1
ATOM 1030 C CA . GLY A 1 134 ? 1.074 -10.291 3.097 1.00 63.31 134 GLY A CA 1
ATOM 1031 C C . GLY A 1 134 ? 2.258 -9.320 3.114 1.00 63.31 134 GLY A C 1
ATOM 1032 O O . GLY A 1 134 ? 3.383 -9.793 3.309 1.00 63.31 134 GLY A O 1
ATOM 1033 N N . VAL A 1 135 ? 2.008 -8.014 2.958 1.00 70.00 135 VAL A N 1
ATOM 1034 C CA . VAL A 1 135 ? 2.984 -6.923 3.110 1.00 70.00 135 VAL A CA 1
ATOM 1035 C C . VAL A 1 135 ? 3.374 -6.771 4.583 1.00 70.00 135 VAL A C 1
ATOM 1037 O O . VAL A 1 135 ? 2.542 -6.928 5.477 1.00 70.00 135 VAL A O 1
ATOM 1040 N N . GLU A 1 136 ? 4.654 -6.505 4.846 1.00 76.19 136 GLU A N 1
ATOM 1041 C CA . GLU A 1 136 ? 5.161 -6.204 6.189 1.00 76.19 136 GLU A CA 1
ATOM 1042 C C . GLU A 1 136 ? 5.050 -4.699 6.453 1.00 76.19 136 GLU A C 1
ATOM 1044 O O . GLU A 1 136 ? 5.568 -3.890 5.688 1.00 76.19 136 GLU A O 1
ATOM 1049 N N . TYR A 1 137 ? 4.396 -4.331 7.551 1.00 82.50 137 TYR A N 1
ATOM 1050 C CA . TYR A 1 137 ? 4.257 -2.955 8.009 1.00 82.50 137 TYR A CA 1
ATOM 1051 C C . TYR A 1 137 ? 5.037 -2.754 9.297 1.00 82.50 137 TYR A C 1
ATOM 1053 O O . TYR A 1 137 ? 5.067 -3.638 10.148 1.00 82.50 137 TYR A O 1
ATOM 1061 N N . THR A 1 138 ? 5.630 -1.575 9.465 1.00 89.06 138 THR A N 1
ATOM 1062 C CA . THR A 1 138 ? 6.373 -1.223 10.683 1.00 89.06 138 THR A CA 1
ATOM 1063 C C . THR A 1 138 ? 5.626 -0.147 11.447 1.00 89.06 138 THR A C 1
ATOM 1065 O O . THR A 1 138 ? 5.453 0.928 10.886 1.00 89.06 138 THR A O 1
ATOM 1068 N N . PHE A 1 139 ? 5.197 -0.414 12.682 1.00 92.75 139 PHE A N 1
ATOM 1069 C CA . PHE A 1 139 ? 4.651 0.579 13.621 1.00 92.75 139 PHE A CA 1
ATOM 1070 C C . PHE A 1 139 ? 5.733 1.124 14.539 1.00 92.75 139 PHE A C 1
ATOM 1072 O O . PHE A 1 139 ? 6.560 0.350 15.019 1.00 92.75 139 PHE A O 1
ATOM 1079 N N . ASP A 1 140 ? 5.717 2.426 14.832 1.00 91.50 140 ASP A N 1
ATOM 1080 C CA . ASP A 1 140 ? 6.676 2.985 15.794 1.00 91.50 140 ASP A CA 1
ATOM 1081 C C . ASP A 1 140 ? 6.476 2.398 17.184 1.00 91.50 140 ASP A C 1
ATOM 1083 O O . ASP A 1 140 ? 7.459 2.086 17.874 1.00 91.50 140 ASP A O 1
ATOM 1087 N N . ILE A 1 141 ? 5.210 2.234 17.567 1.00 92.25 141 ILE A N 1
ATOM 1088 C CA . ILE A 1 141 ? 4.780 1.501 18.745 1.00 92.25 141 ILE A CA 1
ATOM 1089 C C . ILE A 1 141 ? 3.565 0.657 18.379 1.00 92.25 141 ILE A C 1
ATOM 1091 O O . ILE A 1 141 ? 2.601 1.130 17.777 1.00 92.25 141 ILE A O 1
ATOM 1095 N N . LEU A 1 142 ? 3.599 -0.591 18.811 1.00 90.44 142 LEU A N 1
ATOM 1096 C CA . LEU A 1 142 ? 2.463 -1.482 18.799 1.00 90.44 142 LEU A CA 1
ATOM 1097 C C . LEU A 1 142 ? 2.240 -1.997 20.212 1.00 90.44 142 LEU A C 1
ATOM 1099 O O . LEU A 1 142 ? 3.156 -2.516 20.845 1.00 90.44 142 LEU A O 1
ATOM 1103 N N . ALA A 1 143 ? 1.037 -1.807 20.728 1.00 88.88 143 ALA A N 1
ATOM 1104 C CA . ALA A 1 143 ? 0.699 -2.126 22.099 1.00 88.88 143 ALA A CA 1
ATOM 1105 C C . ALA A 1 143 ? -0.483 -3.093 22.140 1.00 88.88 143 ALA A C 1
ATOM 1107 O O . ALA A 1 143 ? -1.472 -2.921 21.433 1.00 88.88 143 ALA A O 1
ATOM 1108 N N . TYR A 1 144 ? -0.378 -4.107 22.992 1.00 85.69 144 TYR A N 1
ATOM 1109 C CA . TYR A 1 144 ? -1.397 -5.133 23.167 1.00 85.69 144 TYR A CA 1
ATOM 1110 C C . TYR A 1 144 ? -1.808 -5.213 24.629 1.00 85.69 144 TYR A C 1
ATOM 1112 O O . TYR A 1 144 ? -0.973 -5.479 25.497 1.00 85.69 144 TYR A O 1
ATOM 1120 N N . ALA A 1 145 ? -3.090 -5.025 24.906 1.00 76.44 145 ALA A N 1
ATOM 1121 C CA . ALA A 1 145 ? -3.663 -5.296 26.214 1.00 76.44 145 ALA A CA 1
ATOM 1122 C C . ALA A 1 145 ? -4.486 -6.582 26.126 1.00 76.44 145 ALA A C 1
ATOM 1124 O O . ALA A 1 145 ? -5.414 -6.681 25.330 1.00 76.44 145 ALA A O 1
ATOM 1125 N N . ASP A 1 146 ? -4.145 -7.584 26.936 1.00 64.31 146 ASP A N 1
ATOM 1126 C CA . ASP A 1 146 ? -4.994 -8.765 27.110 1.00 64.31 146 ASP A CA 1
ATOM 1127 C C . ASP A 1 146 ? -5.912 -8.476 28.300 1.00 64.31 146 ASP A C 1
ATOM 1129 O O . ASP A 1 146 ? -5.571 -8.720 29.459 1.00 64.31 146 ASP A O 1
ATOM 1133 N N . ILE A 1 147 ? -7.033 -7.819 28.018 1.00 54.25 147 ILE A N 1
ATOM 1134 C CA . ILE A 1 147 ? -7.995 -7.392 29.027 1.00 54.25 147 ILE A CA 1
ATOM 1135 C C . ILE A 1 147 ? -8.922 -8.568 29.314 1.00 54.25 147 ILE A C 1
ATOM 1137 O O . ILE A 1 147 ? -9.832 -8.828 28.538 1.00 54.25 147 ILE A O 1
ATOM 1141 N N . ASP A 1 148 ? -8.699 -9.293 30.411 1.00 48.94 148 ASP A N 1
ATOM 1142 C CA . ASP A 1 148 ? -9.608 -10.349 30.888 1.00 48.94 148 ASP A CA 1
ATOM 1143 C C . ASP A 1 148 ? -9.997 -11.362 29.797 1.00 48.94 148 ASP A C 1
ATOM 1145 O O . ASP A 1 148 ? -11.152 -11.755 29.648 1.00 48.94 148 ASP A O 1
ATOM 1149 N N . GLN A 1 149 ? -9.003 -11.800 29.016 1.00 47.25 149 GLN A N 1
ATOM 1150 C CA . GLN A 1 149 ? -9.210 -12.651 27.847 1.00 47.25 149 GLN A CA 1
ATOM 1151 C C . GLN A 1 149 ? -10.044 -11.964 26.755 1.00 47.25 149 GLN A C 1
ATOM 1153 O O . GLN A 1 149 ? -10.772 -12.647 26.047 1.00 47.25 149 GLN A O 1
ATOM 1158 N N . VAL A 1 150 ? -9.883 -10.664 26.519 1.00 52.09 150 VAL A N 1
ATOM 1159 C CA . VAL A 1 150 ? -10.271 -9.885 25.327 1.00 52.09 150 VAL A CA 1
ATOM 1160 C C . VAL A 1 150 ? -9.013 -9.132 24.899 1.00 52.09 150 VAL A C 1
ATOM 1162 O O . VAL A 1 150 ? -8.465 -8.347 25.662 1.00 52.09 150 VAL A O 1
ATOM 1165 N N . GLY A 1 151 ? -8.472 -9.486 23.733 1.00 64.88 151 GLY A N 1
ATOM 1166 C CA . GLY A 1 151 ? -7.181 -8.956 23.297 1.00 64.88 151 GLY A CA 1
ATOM 1167 C C . GLY A 1 151 ? -7.432 -7.707 22.475 1.00 64.88 151 GLY A C 1
ATOM 1168 O O . GLY A 1 151 ? -8.061 -7.830 21.432 1.00 64.88 151 GLY A O 1
ATOM 1169 N N . HIS A 1 152 ? -6.952 -6.566 22.951 1.00 75.75 152 HIS A N 1
ATOM 1170 C CA . HIS A 1 152 ? -7.101 -5.267 22.316 1.00 75.75 152 HIS A CA 1
ATOM 1171 C C . HIS A 1 152 ? -5.748 -4.783 21.782 1.00 75.75 152 HIS A C 1
ATOM 1173 O O . HIS A 1 152 ? -4.730 -4.878 22.482 1.00 75.75 152 HIS A O 1
ATOM 1179 N N . SER A 1 153 ? -5.729 -4.270 20.552 1.00 84.94 153 SER A N 1
ATOM 1180 C CA . SER A 1 153 ? -4.521 -3.809 19.870 1.00 84.94 153 SER A CA 1
ATOM 1181 C C . SER A 1 153 ? -4.555 -2.318 19.541 1.00 84.94 153 SER A C 1
ATOM 1183 O O . SER A 1 153 ? -5.498 -1.790 18.958 1.00 84.94 153 SER A O 1
ATOM 1185 N N . LEU A 1 154 ? -3.454 -1.653 19.868 1.00 89.06 154 LEU A N 1
ATOM 1186 C CA . LEU A 1 154 ? -3.252 -0.224 19.714 1.00 89.06 154 LEU A CA 1
ATOM 1187 C C . LEU A 1 154 ? -2.013 0.018 18.850 1.00 89.06 154 LEU A C 1
ATOM 1189 O O . LEU A 1 154 ? -0.902 -0.369 19.217 1.00 89.06 154 LEU A O 1
ATOM 1193 N N . GLY A 1 155 ? -2.196 0.687 17.717 1.00 90.94 155 GLY A N 1
ATOM 1194 C CA . GLY A 1 155 ? -1.111 1.107 16.834 1.00 90.94 155 GLY A CA 1
ATOM 1195 C C . GLY A 1 155 ? -0.811 2.587 17.021 1.00 90.94 155 GLY A C 1
ATOM 1196 O O . GLY A 1 155 ? -1.730 3.408 16.986 1.00 90.94 155 GLY A O 1
ATOM 1197 N N . VAL A 1 156 ? 0.468 2.928 17.186 1.00 93.69 156 VAL A N 1
ATOM 1198 C CA . VAL A 1 156 ? 0.925 4.317 17.286 1.00 93.69 156 VAL A CA 1
ATOM 1199 C C . VAL A 1 156 ? 2.058 4.588 16.304 1.00 93.69 156 VAL A C 1
ATOM 1201 O O . VAL A 1 156 ? 3.075 3.893 16.334 1.00 93.69 156 VAL A O 1
ATOM 1204 N N . ASP A 1 157 ? 1.902 5.636 15.497 1.00 93.56 157 ASP A N 1
ATOM 1205 C CA . ASP A 1 157 ? 2.962 6.177 14.640 1.00 93.56 157 ASP A CA 1
ATOM 1206 C C . ASP A 1 157 ? 3.255 7.642 14.982 1.00 93.56 157 ASP A C 1
ATOM 1208 O O . ASP A 1 157 ? 2.355 8.420 15.308 1.00 93.56 157 ASP A O 1
ATOM 1212 N N . PHE A 1 158 ? 4.525 8.023 14.884 1.00 91.62 158 PHE A N 1
ATOM 1213 C CA . PHE A 1 158 ? 4.990 9.394 15.037 1.00 91.62 158 PHE A CA 1
ATOM 1214 C C . PHE A 1 158 ? 5.115 10.015 13.649 1.00 91.62 158 PHE A C 1
ATOM 1216 O O . PHE A 1 158 ? 5.985 9.646 12.862 1.00 91.62 158 PHE A O 1
ATOM 1223 N N . LEU A 1 159 ? 4.243 10.971 13.340 1.00 90.25 159 LEU A N 1
ATOM 1224 C CA . LEU A 1 159 ? 4.248 11.653 12.053 1.00 90.25 159 LEU A CA 1
ATOM 1225 C C . LEU A 1 159 ? 4.967 12.997 12.177 1.00 90.25 159 LEU A C 1
ATOM 1227 O O . LEU A 1 159 ? 4.675 13.815 13.052 1.00 90.25 159 LEU A O 1
ATOM 1231 N N . SER A 1 160 ? 5.903 13.227 11.262 1.00 86.25 160 SER A N 1
ATOM 1232 C CA . SER A 1 160 ? 6.643 14.479 11.113 1.00 86.25 160 SER A CA 1
ATOM 1233 C C . SER A 1 160 ? 6.490 15.019 9.694 1.00 86.25 160 SER A C 1
ATOM 1235 O O . SER A 1 160 ? 6.461 14.236 8.744 1.00 86.25 160 SER A O 1
ATOM 1237 N N . GLY A 1 161 ? 6.452 16.341 9.545 1.00 80.94 161 GLY A N 1
ATOM 1238 C CA . GLY A 1 161 ? 6.390 17.034 8.256 1.00 80.94 161 GLY A CA 1
ATOM 1239 C C . GLY A 1 161 ? 7.246 18.302 8.263 1.00 80.94 161 GLY A C 1
ATOM 1240 O O . GLY A 1 161 ? 7.787 18.678 9.301 1.00 80.94 161 GLY A O 1
ATOM 1241 N N . GLU A 1 162 ? 7.391 18.962 7.112 1.00 78.12 162 GLU A N 1
ATOM 1242 C CA . GLU A 1 162 ? 8.170 20.210 7.011 1.00 78.12 162 GLU A CA 1
ATOM 1243 C C . GLU A 1 162 ? 7.389 21.450 7.474 1.00 78.12 162 GLU A C 1
ATOM 1245 O O . GLU A 1 162 ? 7.971 22.378 8.032 1.00 78.12 162 GLU A O 1
ATOM 1250 N N . ARG A 1 163 ? 6.074 21.487 7.217 1.00 84.00 163 ARG A N 1
ATOM 1251 C CA . ARG A 1 163 ? 5.186 22.618 7.560 1.00 84.00 163 ARG A CA 1
ATOM 1252 C C . ARG A 1 163 ? 3.954 22.182 8.340 1.00 84.00 163 ARG A C 1
ATOM 1254 O O . ARG A 1 163 ? 3.588 22.831 9.311 1.00 84.00 163 ARG A O 1
ATOM 1261 N N . GLU A 1 164 ? 3.351 21.082 7.916 1.00 88.69 164 GLU A N 1
ATOM 1262 C CA . GLU A 1 164 ? 2.177 20.454 8.519 1.00 88.69 164 GLU A CA 1
ATOM 1263 C C . GLU A 1 164 ? 2.235 18.942 8.274 1.00 88.69 164 GLU A C 1
ATOM 1265 O O . GLU A 1 164 ? 3.044 18.472 7.465 1.00 88.69 164 GLU A O 1
ATOM 1270 N N . ILE A 1 165 ? 1.386 18.186 8.969 1.00 91.69 165 ILE A N 1
ATOM 1271 C CA . ILE A 1 165 ? 1.171 16.764 8.690 1.00 91.69 165 ILE A CA 1
ATOM 1272 C C . ILE A 1 165 ? 0.107 16.636 7.604 1.00 91.69 165 ILE A C 1
ATOM 1274 O O . ILE A 1 165 ? -1.026 17.092 7.776 1.00 91.69 165 ILE A O 1
ATOM 1278 N N . SER A 1 166 ? 0.479 16.021 6.482 1.00 90.69 166 SER A N 1
ATOM 1279 C CA . SER A 1 166 ? -0.389 15.927 5.310 1.00 90.69 166 SER A CA 1
ATOM 1280 C C . SER A 1 166 ? -1.427 14.809 5.437 1.00 90.69 166 SER A C 1
ATOM 1282 O O . SER A 1 166 ? -1.232 13.816 6.146 1.00 90.69 166 SER A O 1
ATOM 1284 N N . LEU A 1 167 ? -2.523 14.936 4.680 1.00 90.38 167 LEU A N 1
ATOM 1285 C CA . LEU A 1 167 ? -3.556 13.900 4.569 1.00 90.38 167 LEU A CA 1
ATOM 1286 C C . LEU A 1 167 ? -2.974 12.550 4.121 1.00 90.38 167 LEU A C 1
ATOM 1288 O O . LEU A 1 167 ? -3.394 11.504 4.609 1.00 90.38 167 LEU A O 1
ATOM 1292 N N . GLU A 1 168 ? -1.977 12.574 3.235 1.00 87.38 168 GLU A N 1
ATOM 1293 C CA . GLU A 1 168 ? -1.271 11.389 2.745 1.00 87.38 168 GLU A CA 1
ATOM 1294 C C . GLU A 1 168 ? -0.705 10.541 3.895 1.00 87.38 168 GLU A C 1
ATOM 1296 O O . GLU A 1 168 ? -0.964 9.339 3.970 1.00 87.38 168 GLU A O 1
ATOM 1301 N N . GLN A 1 169 ? 0.017 11.171 4.829 1.00 89.25 169 GLN A N 1
ATOM 1302 C CA . GLN A 1 169 ? 0.647 10.472 5.952 1.00 89.25 169 GLN A CA 1
ATOM 1303 C C . GLN A 1 169 ? -0.401 9.825 6.866 1.00 89.25 169 GLN A C 1
ATOM 1305 O O . GLN A 1 169 ? -0.258 8.669 7.270 1.00 89.25 169 GLN A O 1
ATOM 1310 N N . VAL A 1 170 ? -1.485 10.551 7.152 1.00 92.75 170 VAL A N 1
ATOM 1311 C CA . VAL A 1 170 ? -2.579 10.065 8.004 1.00 92.75 170 VAL A CA 1
ATOM 1312 C C . VAL A 1 170 ? -3.343 8.921 7.325 1.00 92.75 170 VAL A C 1
ATOM 1314 O O . VAL A 1 170 ? -3.630 7.906 7.962 1.00 92.75 170 VAL A O 1
ATOM 1317 N N . ALA A 1 171 ? -3.623 9.030 6.024 1.00 88.56 171 ALA A N 1
ATOM 1318 C CA . ALA A 1 171 ? -4.318 8.002 5.251 1.00 88.56 171 ALA A CA 1
ATOM 1319 C C . ALA A 1 171 ? -3.487 6.717 5.075 1.00 88.56 171 ALA A C 1
ATOM 1321 O O . ALA A 1 171 ? -4.043 5.609 5.073 1.00 88.56 171 ALA A O 1
ATOM 1322 N N . LEU A 1 172 ? -2.161 6.836 4.959 1.00 87.50 172 LEU A N 1
ATOM 1323 C CA . LEU A 1 172 ? -1.248 5.691 4.931 1.00 87.50 172 LEU A CA 1
ATOM 1324 C C . LEU A 1 172 ? -1.229 4.955 6.273 1.00 87.50 172 LEU A C 1
ATOM 1326 O O . LEU A 1 172 ? -1.366 3.728 6.288 1.00 87.50 172 LEU A O 1
ATOM 1330 N N . PHE A 1 173 ? -1.131 5.684 7.390 1.00 93.50 173 PHE A N 1
ATOM 1331 C CA . PHE A 1 173 ? -1.209 5.098 8.731 1.00 93.50 173 PHE A CA 1
ATOM 1332 C C . PHE A 1 173 ? -2.524 4.340 8.943 1.00 93.50 173 PHE A C 1
ATOM 1334 O O . PHE A 1 173 ? -2.532 3.180 9.356 1.00 93.50 173 PHE A O 1
ATOM 1341 N N . ASP A 1 174 ? -3.636 4.970 8.585 1.00 91.69 174 ASP A N 1
ATOM 1342 C CA . ASP A 1 174 ? -4.971 4.391 8.664 1.00 91.69 174 ASP A CA 1
ATOM 1343 C C . ASP A 1 174 ? -5.101 3.096 7.839 1.00 91.69 174 ASP A C 1
ATOM 1345 O O . ASP A 1 174 ? -5.671 2.096 8.283 1.00 91.69 174 ASP A O 1
ATOM 1349 N N . THR A 1 175 ? -4.498 3.077 6.647 1.00 85.31 175 THR A N 1
ATOM 1350 C CA . THR A 1 175 ? -4.504 1.907 5.756 1.00 85.31 175 THR A CA 1
ATOM 1351 C C . THR A 1 175 ? -3.679 0.767 6.331 1.00 85.31 175 THR A C 1
ATOM 1353 O O . THR A 1 175 ? -4.118 -0.383 6.337 1.00 85.31 175 THR A O 1
ATOM 1356 N N . LYS A 1 176 ? -2.507 1.090 6.873 1.00 89.12 176 LYS A N 1
ATOM 1357 C CA . LYS A 1 176 ? -1.644 0.148 7.582 1.00 89.12 176 LYS A CA 1
ATOM 1358 C C . LYS A 1 176 ? -2.344 -0.455 8.807 1.00 89.12 176 LYS A C 1
ATOM 1360 O O . LYS A 1 176 ? -2.300 -1.672 8.996 1.00 89.12 176 LYS A O 1
ATOM 1365 N N . ALA A 1 177 ? -3.028 0.364 9.606 1.00 88.62 177 ALA A N 1
ATOM 1366 C CA . ALA A 1 177 ? -3.812 -0.094 10.750 1.00 88.62 177 ALA A CA 1
ATOM 1367 C C . ALA A 1 177 ? -4.942 -1.043 10.326 1.00 88.62 177 ALA A C 1
ATOM 1369 O O . ALA A 1 177 ? -5.099 -2.108 10.921 1.00 88.62 177 ALA A O 1
ATOM 1370 N N . TYR A 1 178 ? -5.662 -0.725 9.247 1.00 84.94 178 TYR A N 1
ATOM 1371 C CA . TYR A 1 178 ? -6.686 -1.603 8.675 1.00 84.94 178 TYR A CA 1
ATOM 1372 C C . TYR A 1 178 ? -6.124 -2.961 8.207 1.00 84.94 178 TYR A C 1
ATOM 1374 O O . TYR A 1 178 ? -6.717 -4.011 8.477 1.00 84.94 178 TYR A O 1
ATOM 1382 N N . GLU A 1 179 ? -4.976 -2.950 7.525 1.00 79.31 179 GLU A N 1
ATOM 1383 C CA . GLU A 1 179 ? -4.332 -4.143 6.958 1.00 79.31 179 GLU A CA 1
ATOM 1384 C C . GLU A 1 179 ? -3.846 -5.124 8.022 1.00 79.31 179 GLU A C 1
ATOM 1386 O O . GLU A 1 179 ? -4.005 -6.336 7.867 1.00 79.31 179 GLU A O 1
ATOM 1391 N N . VAL A 1 180 ? -3.280 -4.612 9.112 1.00 83.12 180 VAL A N 1
ATOM 1392 C CA . VAL A 1 180 ? -2.891 -5.426 10.273 1.00 83.12 180 VAL A CA 1
ATOM 1393 C C . VAL A 1 180 ? -4.103 -5.736 11.154 1.00 83.12 180 VAL A C 1
ATOM 1395 O O . VAL A 1 180 ? -4.163 -6.769 11.821 1.00 83.12 180 VAL A O 1
ATOM 1398 N N . GLY A 1 181 ? -5.140 -4.908 11.053 1.00 79.25 181 GLY A N 1
ATOM 1399 C CA . GLY A 1 181 ? -6.384 -5.055 11.779 1.00 79.25 181 GLY A CA 1
ATOM 1400 C C . GLY A 1 181 ? -6.276 -4.619 13.228 1.00 79.25 181 GLY A C 1
ATOM 1401 O O . GLY A 1 181 ? -6.847 -5.310 14.066 1.00 79.25 181 GLY A O 1
ATOM 1402 N N . ILE A 1 182 ? -5.549 -3.524 13.438 1.00 84.44 182 ILE A N 1
ATOM 1403 C CA . ILE A 1 182 ? -5.431 -2.781 14.688 1.00 84.44 182 ILE A CA 1
ATOM 1404 C C . ILE A 1 182 ? -6.782 -2.173 15.059 1.00 84.44 182 ILE A C 1
ATOM 1406 O O . ILE A 1 182 ? -7.478 -1.657 14.179 1.00 84.44 182 ILE A O 1
ATOM 1410 N N . ASP A 1 183 ? -7.120 -2.226 16.344 1.00 80.31 183 ASP A N 1
ATOM 1411 C CA . ASP A 1 183 ? -8.410 -1.770 16.860 1.00 80.31 183 ASP A CA 1
ATOM 1412 C C . ASP A 1 183 ? -8.396 -0.249 17.075 1.00 80.31 183 ASP A C 1
ATOM 1414 O O . ASP A 1 183 ? -9.228 0.460 16.506 1.00 80.31 183 ASP A O 1
ATOM 1418 N N . ASP A 1 184 ? -7.395 0.263 17.802 1.00 85.75 184 ASP A N 1
ATOM 1419 C CA . ASP A 1 184 ? -7.235 1.693 18.077 1.00 85.75 184 ASP A CA 1
ATOM 1420 C C . ASP A 1 184 ? -6.039 2.320 17.348 1.00 85.75 184 ASP A C 1
ATOM 1422 O O . ASP A 1 184 ? -4.911 1.818 17.345 1.00 85.75 184 ASP A O 1
ATOM 1426 N N . LYS A 1 185 ? -6.299 3.473 16.726 1.00 91.12 185 LYS A N 1
ATOM 1427 C CA . LYS A 1 185 ? -5.361 4.203 15.868 1.00 91.12 185 LYS A CA 1
ATOM 1428 C C . LYS A 1 185 ? -4.950 5.503 16.533 1.00 91.12 185 LYS A C 1
ATOM 1430 O O . LYS A 1 185 ? -5.779 6.398 16.700 1.00 91.12 185 LYS A O 1
ATOM 1435 N N . VAL A 1 186 ? -3.668 5.639 16.848 1.00 92.00 186 VAL A N 1
ATOM 1436 C CA . VAL A 1 186 ? -3.118 6.868 17.420 1.00 92.00 186 VAL A CA 1
ATOM 1437 C C . VAL A 1 186 ? -1.984 7.389 16.550 1.00 92.00 186 VAL A C 1
ATOM 1439 O O . VAL A 1 186 ? -1.085 6.645 16.175 1.00 92.00 186 VAL A O 1
ATOM 1442 N N . ILE A 1 187 ? -1.996 8.684 16.261 1.00 93.00 187 ILE A N 1
ATOM 1443 C CA . ILE A 1 187 ? -0.844 9.374 15.682 1.00 93.00 187 ILE A CA 1
ATOM 1444 C C . ILE A 1 187 ? -0.311 10.391 16.676 1.00 93.00 187 ILE A C 1
ATOM 1446 O O . ILE A 1 187 ? -1.077 11.114 17.315 1.00 93.00 187 ILE A O 1
ATOM 1450 N N . VAL A 1 188 ? 1.009 10.446 16.802 1.00 91.19 188 VAL A N 1
ATOM 1451 C CA . VAL A 1 188 ? 1.704 11.487 17.552 1.00 91.19 188 VAL A CA 1
ATOM 1452 C C . VAL A 1 188 ? 2.302 12.460 16.551 1.00 91.19 188 VAL A C 1
ATOM 1454 O O . VAL A 1 188 ? 3.073 12.050 15.687 1.00 91.19 188 VAL A O 1
ATOM 1457 N N . VAL A 1 189 ? 1.956 13.739 16.651 1.00 89.38 189 VAL A N 1
ATOM 1458 C CA . VAL A 1 189 ? 2.351 14.751 15.665 1.00 89.38 189 VAL A CA 1
ATOM 1459 C C . VAL A 1 189 ? 3.143 15.875 16.313 1.00 89.38 189 VAL A C 1
ATOM 1461 O O . VAL A 1 189 ? 2.789 16.364 17.381 1.00 89.38 189 VAL A O 1
ATOM 1464 N N . SER A 1 190 ? 4.240 16.286 15.676 1.00 82.56 190 SER A N 1
ATOM 1465 C CA . SER A 1 190 ? 5.044 17.435 16.122 1.00 82.56 190 SER A CA 1
ATOM 1466 C C . SER A 1 190 ? 4.581 18.769 15.528 1.00 82.56 190 SER A C 1
ATOM 1468 O O . SER A 1 190 ? 4.960 19.827 16.027 1.00 82.56 190 SER A O 1
ATOM 1470 N N . LEU A 1 191 ? 3.774 18.719 14.467 1.00 84.69 191 LEU A N 1
ATOM 1471 C CA . LEU A 1 191 ? 3.178 19.858 13.773 1.00 84.69 191 LEU A CA 1
ATOM 1472 C C . LEU A 1 191 ? 1.664 19.662 13.673 1.00 84.69 191 LEU A C 1
ATOM 1474 O O . LEU A 1 191 ? 1.167 18.543 13.809 1.00 84.69 191 LEU A O 1
ATOM 1478 N N . GLN A 1 192 ? 0.934 20.742 13.397 1.00 87.50 192 GLN A N 1
ATOM 1479 C CA . GLN A 1 192 ? -0.505 20.657 13.159 1.00 87.50 192 GLN A CA 1
ATOM 1480 C C . GLN A 1 192 ? -0.801 19.833 11.899 1.00 87.50 192 GLN A C 1
ATOM 1482 O O . GLN A 1 192 ? -0.020 19.817 10.945 1.00 87.50 192 GLN A O 1
ATOM 1487 N N . LEU A 1 193 ? -1.936 19.137 11.913 1.00 90.75 193 LEU A N 1
ATOM 1488 C CA . LEU A 1 193 ? -2.484 18.489 10.724 1.00 90.75 193 LEU A CA 1
ATOM 1489 C C . LEU A 1 193 ? -3.027 19.554 9.769 1.00 90.75 193 LEU A C 1
ATOM 1491 O O . LEU A 1 193 ? -3.577 20.559 10.226 1.00 90.75 193 LEU A O 1
ATOM 1495 N N . SER A 1 194 ? -2.953 19.290 8.463 1.00 90.88 194 SER A N 1
ATOM 1496 C CA . SER A 1 194 ? -3.739 20.062 7.498 1.00 90.88 194 SER A CA 1
ATOM 1497 C C . SER A 1 194 ? -5.242 19.947 7.831 1.00 90.88 194 SER A C 1
ATOM 1499 O O . SER A 1 194 ? -5.662 18.947 8.431 1.00 90.88 194 SER A O 1
ATOM 1501 N N . PRO A 1 195 ? -6.088 20.923 7.456 1.00 89.06 195 PRO A N 1
ATOM 1502 C CA . PRO A 1 195 ? -7.529 20.862 7.718 1.00 89.06 195 PRO A CA 1
ATOM 1503 C C . PRO A 1 195 ? -8.187 19.568 7.214 1.00 89.06 195 PRO A C 1
ATOM 1505 O O . PRO A 1 195 ? -9.007 18.969 7.909 1.00 89.06 195 PRO A O 1
ATOM 1508 N N . GLU A 1 196 ? -7.778 19.098 6.038 1.00 85.19 196 GLU A N 1
ATOM 1509 C CA . GLU A 1 196 ? -8.253 17.860 5.416 1.00 85.19 196 GLU A CA 1
ATOM 1510 C C . GLU A 1 196 ? -7.771 16.637 6.202 1.00 85.19 196 GLU A C 1
ATOM 1512 O O . GLU A 1 196 ? -8.549 15.732 6.500 1.00 85.19 196 GLU A O 1
ATOM 1517 N N . ALA A 1 197 ? -6.499 16.627 6.615 1.00 89.25 197 ALA A N 1
ATOM 1518 C CA . ALA A 1 197 ? -5.948 15.570 7.456 1.00 89.25 197 ALA A CA 1
ATOM 1519 C C . ALA A 1 197 ? -6.669 15.492 8.810 1.00 89.25 197 ALA A C 1
ATOM 1521 O O . ALA A 1 197 ? -6.928 14.396 9.309 1.00 89.25 197 ALA A O 1
ATOM 1522 N N . GLN A 1 198 ? -7.035 16.636 9.395 1.00 90.25 198 GLN A N 1
ATOM 1523 C CA . GLN A 1 198 ? -7.770 16.702 10.655 1.00 90.25 198 GLN A CA 1
ATOM 1524 C C . GLN A 1 198 ? -9.199 16.162 10.510 1.00 90.25 198 GLN A C 1
ATOM 1526 O O . GLN A 1 198 ? -9.641 15.376 11.351 1.00 90.25 198 GLN A O 1
ATOM 1531 N N . GLN A 1 199 ? -9.907 16.532 9.440 1.00 84.19 199 GLN A N 1
ATOM 1532 C CA . GLN A 1 199 ? -11.238 15.998 9.133 1.00 84.19 199 GLN A CA 1
ATOM 1533 C C . GLN A 1 199 ? -11.195 14.488 8.877 1.00 84.19 199 GLN A C 1
ATOM 1535 O O . GLN A 1 199 ? -11.996 13.739 9.439 1.00 84.19 199 GLN A O 1
ATOM 1540 N N . PHE A 1 200 ? -10.220 14.026 8.092 1.00 87.06 200 PHE A N 1
ATOM 1541 C CA . PHE A 1 200 ? -10.013 12.608 7.824 1.00 87.06 200 PHE A CA 1
ATOM 1542 C C . PHE A 1 200 ? -9.701 11.834 9.108 1.00 87.06 200 PHE A C 1
ATOM 1544 O O . PHE A 1 200 ? -10.309 10.794 9.356 1.00 87.06 200 PHE A O 1
ATOM 1551 N N . ALA A 1 201 ? -8.808 12.350 9.959 1.00 88.12 201 ALA A N 1
ATOM 1552 C CA . ALA A 1 201 ? -8.485 11.734 11.241 1.00 88.12 201 ALA A CA 1
ATOM 1553 C C . ALA A 1 201 ? -9.730 11.596 12.128 1.00 88.12 201 ALA A C 1
ATOM 1555 O O . ALA A 1 201 ? -9.965 10.523 12.676 1.00 88.12 201 ALA A O 1
ATOM 1556 N N . GLN A 1 202 ? -10.570 12.630 12.219 1.00 85.25 202 GLN A N 1
ATOM 1557 C CA . GLN A 1 202 ? -11.825 12.566 12.974 1.00 85.25 202 GLN A CA 1
ATOM 1558 C C . GLN A 1 202 ? -12.788 11.522 12.402 1.00 85.25 202 GLN A C 1
ATOM 1560 O O . GLN A 1 202 ? -13.288 10.679 13.147 1.00 85.25 202 GLN A O 1
ATOM 1565 N N . HIS A 1 203 ? -13.008 11.533 11.085 1.00 82.50 203 HIS A N 1
ATOM 1566 C CA . HIS A 1 203 ? -13.906 10.588 10.422 1.00 82.50 203 HIS A CA 1
ATOM 1567 C C . HIS A 1 203 ? -13.435 9.137 10.576 1.00 82.50 203 HIS A C 1
ATOM 1569 O O . HIS A 1 203 ? -14.224 8.242 10.868 1.00 82.50 203 HIS A O 1
ATOM 1575 N N . GLN A 1 204 ? -12.128 8.905 10.440 1.00 83.19 204 GLN A N 1
ATOM 1576 C CA . GLN A 1 204 ? -11.512 7.592 10.618 1.00 83.19 204 GLN A CA 1
ATOM 1577 C C . GLN A 1 204 ? -11.252 7.244 12.088 1.00 83.19 204 GLN A C 1
ATOM 1579 O O . GLN A 1 204 ? -10.703 6.176 12.359 1.00 83.19 204 GLN A O 1
ATOM 1584 N N . ARG A 1 205 ? -11.631 8.107 13.041 1.00 84.75 205 ARG A N 1
ATOM 1585 C CA . ARG A 1 205 ? -11.415 7.927 14.488 1.00 84.75 205 ARG A CA 1
ATOM 1586 C C . ARG A 1 205 ? -9.951 7.681 14.856 1.00 84.75 205 ARG A C 1
ATOM 1588 O O . ARG A 1 205 ? -9.631 6.870 15.718 1.00 84.75 205 ARG A O 1
ATOM 1595 N N . ILE A 1 206 ? -9.052 8.372 14.173 1.00 89.00 206 ILE A N 1
ATOM 1596 C CA . ILE A 1 206 ? -7.630 8.395 14.487 1.00 89.00 206 ILE A CA 1
ATOM 1597 C C . ILE A 1 206 ? -7.425 9.439 15.576 1.00 89.00 206 ILE A C 1
ATOM 1599 O O . ILE A 1 206 ? -7.682 10.629 15.382 1.00 89.00 206 ILE A O 1
ATOM 1603 N N . LYS A 1 207 ? -6.954 8.995 16.737 1.00 89.00 207 LYS A N 1
ATOM 1604 C CA . LYS A 1 207 ? -6.651 9.888 17.848 1.00 89.00 207 LYS A CA 1
ATOM 1605 C C . LYS A 1 207 ? -5.330 10.600 17.578 1.00 89.00 207 LYS A C 1
ATOM 1607 O O . LYS A 1 207 ? -4.303 9.962 17.363 1.00 89.00 207 LYS A O 1
ATOM 1612 N N . VAL A 1 208 ? -5.363 11.925 17.611 1.00 88.88 208 VAL A N 1
ATOM 1613 C CA . VAL A 1 208 ? -4.187 12.774 17.404 1.00 88.88 208 VAL A CA 1
ATOM 1614 C C . VAL A 1 208 ? -3.659 13.221 18.759 1.00 88.88 208 VAL A C 1
ATOM 1616 O O . VAL A 1 208 ? -4.419 13.757 19.566 1.00 88.88 208 VAL A O 1
ATOM 1619 N N . LEU A 1 209 ? -2.375 12.983 19.014 1.00 87.12 209 LEU A N 1
ATOM 1620 C CA . LEU A 1 209 ? -1.683 13.421 20.220 1.00 87.12 209 LEU A CA 1
ATOM 1621 C C . LEU A 1 209 ? -0.535 14.366 19.871 1.00 87.12 209 LEU A C 1
ATOM 1623 O O . LEU A 1 209 ? 0.252 14.090 18.967 1.00 87.12 209 LEU A O 1
ATOM 1627 N N . GLU A 1 210 ? -0.393 15.438 20.643 1.00 83.12 210 GLU A N 1
ATOM 1628 C CA . GLU A 1 210 ? 0.726 16.376 20.523 1.00 83.12 210 GLU A CA 1
ATOM 1629 C C . GLU A 1 210 ? 1.692 16.215 21.714 1.00 83.12 210 GLU A C 1
ATOM 1631 O O . GLU A 1 210 ? 1.240 16.096 22.862 1.00 83.12 210 GLU A O 1
ATOM 1636 N N . PRO A 1 211 ? 3.022 16.222 21.499 1.00 76.56 211 PRO A N 1
ATOM 1637 C CA . PRO A 1 211 ? 3.994 16.258 22.586 1.00 76.56 211 PRO A CA 1
ATOM 1638 C C . PRO A 1 211 ? 3.727 17.435 23.538 1.00 76.56 211 PRO A C 1
ATOM 1640 O O . PRO A 1 211 ? 3.564 18.577 23.114 1.00 76.56 211 PRO A O 1
ATOM 1643 N N . GLY A 1 212 ? 3.678 17.161 24.842 1.00 63.75 212 GLY A N 1
ATOM 1644 C CA . GLY A 1 212 ? 3.388 18.155 25.883 1.00 63.75 212 GLY A CA 1
ATOM 1645 C C . GLY A 1 212 ? 1.896 18.396 26.161 1.00 63.75 212 GLY A C 1
ATOM 1646 O O . GLY A 1 212 ? 1.563 19.111 27.116 1.00 63.75 212 GLY A O 1
ATOM 1647 N N . GLN A 1 213 ? 0.987 17.773 25.404 1.00 62.38 213 GLN A N 1
ATOM 1648 C CA . GLN A 1 213 ? -0.451 17.833 25.664 1.00 62.38 213 GLN A CA 1
ATOM 1649 C C . GLN A 1 213 ? -0.804 17.083 26.960 1.00 62.38 213 GLN A C 1
ATOM 1651 O O . GLN A 1 213 ? -0.301 15.995 27.242 1.00 62.38 213 GLN A O 1
ATOM 1656 N N . LYS A 1 214 ? -1.690 17.673 27.772 1.00 54.16 214 LYS A N 1
ATOM 1657 C CA . LYS A 1 214 ? -2.304 16.996 28.923 1.00 54.16 214 LYS A CA 1
ATOM 1658 C C . LYS A 1 214 ? -3.488 16.176 28.417 1.00 54.16 214 LYS A C 1
ATOM 1660 O O . LYS A 1 214 ? -4.481 16.771 28.003 1.00 54.16 214 LYS A O 1
ATOM 1665 N N . LEU A 1 215 ? -3.421 14.849 28.489 1.00 54.91 215 LEU A N 1
ATOM 1666 C CA . LEU A 1 215 ? -4.617 14.030 28.315 1.00 54.91 215 LEU A CA 1
ATOM 1667 C C . LEU A 1 215 ? -5.520 14.193 29.545 1.00 54.91 215 LEU A C 1
ATOM 1669 O O . LEU A 1 215 ? -5.034 14.046 30.671 1.00 54.91 215 LEU A O 1
ATOM 1673 N N . PRO A 1 216 ? -6.810 14.524 29.369 1.00 46.81 216 PRO A N 1
ATOM 1674 C CA . PRO A 1 216 ? -7.723 14.675 30.490 1.00 46.81 216 PRO A CA 1
ATOM 1675 C C . PRO A 1 216 ? -7.850 13.354 31.252 1.00 46.81 216 PRO A C 1
ATOM 1677 O O . PRO A 1 216 ? -8.057 12.294 30.667 1.00 46.81 216 PRO A O 1
ATOM 1680 N N . SER A 1 217 ? -7.743 13.417 32.576 1.00 44.97 217 SER A N 1
ATOM 1681 C CA . SER A 1 217 ? -8.076 12.301 33.452 1.00 44.97 217 SER A CA 1
ATOM 1682 C C . SER A 1 217 ? -9.602 12.239 33.615 1.00 44.97 217 SER A C 1
ATOM 1684 O O . SER A 1 217 ? -10.179 13.048 34.334 1.00 44.97 217 SER A O 1
ATOM 1686 N N . GLN A 1 218 ? -10.215 11.239 32.965 1.00 41.31 218 GLN A N 1
ATOM 1687 C CA . GLN A 1 218 ? -11.654 10.912 32.887 1.00 41.31 218 GLN A CA 1
ATOM 1688 C C . GLN A 1 218 ? -12.496 11.778 31.925 1.00 41.31 218 GLN A C 1
ATOM 1690 O O . GLN A 1 218 ? -12.458 13.008 32.001 1.00 41.31 218 GLN A O 1
ATOM 1695 N N . PRO A 1 219 ? -13.363 11.164 31.096 1.00 37.03 219 PRO A N 1
ATOM 1696 C CA . PRO A 1 219 ? -14.509 11.858 30.545 1.00 37.03 219 PRO A CA 1
ATOM 1697 C C . PRO A 1 219 ? -15.546 12.054 31.651 1.00 37.03 219 PRO A C 1
ATOM 1699 O O . PRO A 1 219 ? -16.026 11.110 32.283 1.00 37.03 219 PRO A O 1
ATOM 1702 N N . THR A 1 220 ? -15.938 13.306 31.867 1.00 28.22 220 THR A N 1
ATOM 1703 C CA . THR A 1 220 ? -17.231 13.595 32.488 1.00 28.22 220 THR A CA 1
ATOM 1704 C C . THR A 1 220 ? -18.291 13.000 31.563 1.00 28.22 220 THR A C 1
ATOM 1706 O O . THR A 1 220 ? -18.302 13.324 30.379 1.00 28.22 220 THR A O 1
ATOM 1709 N N . LEU A 1 221 ? -19.166 12.131 32.075 1.00 30.58 221 LEU A N 1
ATOM 1710 C CA . LEU A 1 221 ? -20.370 11.676 31.371 1.00 30.58 221 LEU A CA 1
ATOM 1711 C C . LEU A 1 221 ? -21.286 12.883 31.097 1.00 30.58 221 LEU A C 1
ATOM 1713 O O . LEU A 1 221 ? -22.270 13.114 31.800 1.00 30.58 221 LEU A O 1
ATOM 1717 N N . THR A 1 222 ? -20.973 13.683 30.083 1.00 24.95 222 THR A N 1
ATOM 1718 C CA . THR A 1 222 ? -21.939 14.578 29.460 1.00 24.95 222 THR A CA 1
ATOM 1719 C C . THR A 1 222 ? -22.817 13.720 28.571 1.00 24.95 222 THR A C 1
ATOM 1721 O O . THR A 1 222 ? -22.382 13.215 27.541 1.00 24.95 222 THR A O 1
ATOM 1724 N N . LYS A 1 223 ? -24.069 13.533 28.998 1.00 30.47 223 LYS A N 1
ATOM 1725 C CA . LYS A 1 223 ? -25.155 13.081 28.129 1.00 30.47 223 LYS A CA 1
ATOM 1726 C C . LYS A 1 223 ? -25.277 14.083 26.980 1.00 30.47 223 LYS A C 1
ATOM 1728 O O . LYS A 1 223 ? -25.981 15.084 27.118 1.00 30.47 223 LYS A O 1
ATOM 1733 N N . GLU A 1 224 ? -24.583 13.844 25.875 1.00 27.94 224 GLU A N 1
ATOM 1734 C CA . GLU A 1 224 ? -24.892 14.532 24.631 1.00 27.94 224 GLU A CA 1
ATOM 1735 C C . GLU A 1 224 ? -26.274 14.074 24.171 1.00 27.94 224 GLU A C 1
ATOM 1737 O O . GLU A 1 224 ? -26.568 12.893 23.985 1.00 27.94 224 GLU A O 1
ATOM 1742 N N . LYS A 1 225 ? -27.169 15.053 24.093 1.00 26.83 225 LYS A N 1
ATOM 1743 C CA . LYS A 1 225 ? -28.494 14.922 23.502 1.00 26.83 225 LYS A CA 1
ATOM 1744 C C . LYS A 1 225 ? -28.292 14.697 21.995 1.00 26.83 225 LYS A C 1
ATOM 1746 O O . LYS A 1 225 ? -27.446 15.389 21.430 1.00 26.83 225 LYS A O 1
ATOM 1751 N N . PRO A 1 226 ? -29.057 13.815 21.328 1.00 30.16 226 PRO A N 1
ATOM 1752 C CA . PRO A 1 226 ? -28.960 13.673 19.881 1.00 30.16 226 PRO A CA 1
ATOM 1753 C C . PRO A 1 226 ? -29.213 15.031 19.222 1.00 30.16 226 PRO A C 1
ATOM 1755 O O . PRO A 1 226 ? -30.195 15.704 19.558 1.00 30.16 226 PRO A O 1
ATOM 1758 N N . ALA A 1 227 ? -28.320 15.443 18.322 1.00 31.45 227 ALA A N 1
ATOM 1759 C CA . ALA A 1 227 ? -28.537 16.614 17.484 1.00 31.45 227 ALA A CA 1
ATOM 1760 C C . ALA A 1 227 ? -29.844 16.439 16.678 1.00 31.45 227 ALA A C 1
ATOM 1762 O O . ALA A 1 227 ? -30.195 15.306 16.326 1.00 31.45 227 ALA A O 1
ATOM 1763 N N . PRO A 1 228 ? -30.604 17.518 16.408 1.00 29.55 228 PRO A N 1
ATOM 1764 C CA . PRO A 1 228 ? -31.826 17.422 15.619 1.00 29.55 228 PRO A CA 1
ATOM 1765 C C . PRO A 1 228 ? -31.502 16.923 14.203 1.00 29.55 228 PRO A C 1
ATOM 1767 O O . PRO A 1 228 ? -30.415 17.209 13.702 1.00 29.55 228 PRO A O 1
ATOM 1770 N N . PRO A 1 229 ? -32.429 16.213 13.537 1.00 33.91 229 PRO A N 1
ATOM 1771 C CA . PRO A 1 229 ? -32.217 15.781 12.164 1.00 33.91 229 PRO A CA 1
ATOM 1772 C C . PRO A 1 229 ? -32.078 17.014 11.267 1.00 33.91 229 PRO A C 1
ATOM 1774 O O . PRO A 1 229 ? -32.984 17.849 11.216 1.00 33.91 229 PRO A O 1
ATOM 1777 N N . GLU A 1 230 ? -30.937 17.129 10.590 1.00 31.45 230 GLU A N 1
ATOM 1778 C CA . GLU A 1 230 ? -30.692 18.186 9.614 1.00 31.45 230 GLU A CA 1
ATOM 1779 C C . GLU A 1 230 ? -31.742 18.156 8.498 1.00 31.45 230 GLU A C 1
ATOM 1781 O O . GLU A 1 230 ? -32.196 17.105 8.029 1.00 31.45 230 GLU A O 1
ATOM 1786 N N . GLU A 1 231 ? -32.166 19.358 8.118 1.00 29.16 231 GLU A N 1
ATOM 1787 C CA . GLU A 1 231 ? -33.183 19.618 7.115 1.00 29.16 231 GLU A CA 1
ATOM 1788 C C . GLU A 1 231 ? -32.780 19.073 5.742 1.00 29.16 231 GLU A C 1
ATOM 1790 O O . GLU A 1 231 ? -31.642 19.184 5.287 1.00 29.16 231 GLU A O 1
ATOM 1795 N N . LYS A 1 232 ? -33.773 18.506 5.050 1.00 29.31 232 LYS A N 1
ATOM 1796 C CA . LYS A 1 232 ? -33.668 18.055 3.660 1.00 29.31 232 LYS A CA 1
ATOM 1797 C C . LYS A 1 232 ? -33.119 19.181 2.773 1.00 29.31 232 LYS A C 1
ATOM 1799 O O . LYS A 1 232 ? -33.752 20.238 2.721 1.00 29.31 232 LYS A O 1
ATOM 1804 N N . PRO A 1 233 ? -32.082 18.939 1.955 1.00 29.81 233 PRO A N 1
ATOM 1805 C CA . PRO A 1 233 ? -31.777 19.840 0.863 1.00 29.81 233 PRO A CA 1
ATOM 1806 C C . PRO A 1 233 ? -32.914 19.814 -0.158 1.00 29.81 233 PRO A C 1
ATOM 1808 O O . PRO A 1 233 ? -33.347 18.771 -0.658 1.00 29.81 233 PRO A O 1
ATOM 1811 N N . THR A 1 234 ? -33.411 21.009 -0.431 1.00 26.77 234 THR A N 1
ATOM 1812 C CA . THR A 1 234 ? -34.372 21.360 -1.464 1.00 26.77 234 THR A CA 1
ATOM 1813 C C . THR A 1 234 ? -33.907 20.862 -2.836 1.00 26.77 234 THR A C 1
ATOM 1815 O O . THR A 1 234 ? -32.727 20.929 -3.166 1.00 26.77 234 THR A O 1
ATOM 1818 N N . LYS A 1 235 ? -34.873 20.370 -3.627 1.00 29.61 235 LYS A N 1
ATOM 1819 C CA . LYS A 1 235 ? -34.783 19.970 -5.044 1.00 29.61 235 LYS A CA 1
ATOM 1820 C C . LYS A 1 235 ? -33.636 20.641 -5.815 1.00 29.61 235 LYS A C 1
ATOM 1822 O O . LYS A 1 235 ? -33.723 21.826 -6.123 1.00 29.61 235 LYS A O 1
ATOM 1827 N N . VAL A 1 236 ? -32.669 19.835 -6.250 1.00 28.94 236 VAL A N 1
ATOM 1828 C CA . VAL A 1 236 ? -31.885 20.121 -7.456 1.00 28.94 236 VAL A CA 1
ATOM 1829 C C . VAL A 1 236 ? -32.554 19.392 -8.618 1.00 28.94 236 VAL A C 1
ATOM 1831 O O . VAL A 1 236 ? -32.981 18.241 -8.499 1.00 28.94 236 VAL A O 1
ATOM 1834 N N . GLU A 1 237 ? -32.755 20.135 -9.696 1.00 26.03 237 GLU A N 1
ATOM 1835 C CA . GLU A 1 237 ? -33.507 19.767 -10.885 1.00 26.03 237 GLU A CA 1
ATOM 1836 C C . GLU A 1 237 ? -32.980 18.489 -11.546 1.00 26.03 237 GLU A C 1
ATOM 1838 O O . GLU A 1 237 ? -31.778 18.243 -11.634 1.00 26.03 237 GLU A O 1
ATOM 1843 N N . LYS A 1 238 ? -33.918 17.675 -12.040 1.00 30.25 238 LYS A N 1
ATOM 1844 C CA . LYS A 1 238 ? -33.637 16.561 -12.943 1.00 30.25 238 LYS A CA 1
ATOM 1845 C C . LYS A 1 238 ? -33.040 17.130 -14.232 1.00 30.25 238 LYS A C 1
ATOM 1847 O O . LYS A 1 238 ? -33.787 17.679 -15.037 1.00 30.25 238 LYS A O 1
ATOM 1852 N N . SER A 1 239 ? -31.741 16.964 -14.450 1.00 29.08 239 SER A N 1
ATOM 1853 C CA . SER A 1 239 ? -31.199 16.921 -15.805 1.00 29.08 239 SER A CA 1
ATOM 1854 C C . SER A 1 239 ? -31.128 15.460 -16.241 1.00 29.08 239 SER A C 1
ATOM 1856 O O . SER A 1 239 ? -30.564 14.596 -15.569 1.00 29.08 239 SER A O 1
ATOM 1858 N N . GLU A 1 240 ? -31.828 15.173 -17.330 1.00 26.42 240 GLU A N 1
ATOM 1859 C CA . GLU A 1 240 ? -31.879 13.870 -17.976 1.00 26.42 240 GLU A CA 1
ATOM 1860 C C . GLU A 1 240 ? -30.468 13.442 -18.393 1.00 26.42 240 GLU A C 1
ATOM 1862 O O . GLU A 1 240 ? -29.739 14.178 -19.060 1.00 26.42 240 GLU A O 1
ATOM 1867 N N . ALA A 1 241 ? -30.081 12.241 -17.969 1.00 26.19 241 ALA A N 1
ATOM 1868 C CA . ALA A 1 241 ? -28.842 11.607 -18.380 1.00 26.19 241 ALA A CA 1
ATOM 1869 C C . ALA A 1 241 ? -28.888 11.300 -19.887 1.00 26.19 241 ALA A C 1
ATOM 1871 O O . ALA A 1 241 ? -29.828 10.636 -20.334 1.00 26.19 241 ALA A O 1
ATOM 1872 N N . PRO A 1 242 ? -27.870 11.684 -20.679 1.00 27.81 242 PRO A N 1
ATOM 1873 C CA . PRO A 1 242 ? -27.626 11.034 -21.949 1.00 27.81 242 PRO A CA 1
ATOM 1874 C C . PRO A 1 242 ? -27.116 9.626 -21.650 1.00 27.81 242 PRO A C 1
ATOM 1876 O O . PRO A 1 242 ? -26.054 9.419 -21.058 1.00 27.81 242 PRO A O 1
ATOM 1879 N N . ASP A 1 243 ? -27.932 8.667 -22.052 1.00 34.12 243 ASP A N 1
ATOM 1880 C CA . ASP A 1 243 ? -27.686 7.239 -22.037 1.00 34.12 243 ASP A CA 1
ATOM 1881 C C . ASP A 1 243 ? -26.488 6.915 -22.950 1.00 34.12 243 ASP A C 1
ATOM 1883 O O . ASP A 1 243 ? -26.623 6.646 -24.141 1.00 34.12 243 ASP A O 1
ATOM 1887 N N . THR A 1 244 ? -25.274 6.985 -22.409 1.00 26.78 244 THR A N 1
ATOM 1888 C CA . THR A 1 244 ? -24.079 6.436 -23.057 1.00 26.78 244 THR A CA 1
ATOM 1889 C C . THR A 1 244 ? -23.251 5.708 -22.018 1.00 26.78 244 THR A C 1
ATOM 1891 O O . THR A 1 244 ? -22.357 6.283 -21.405 1.00 26.78 244 THR A O 1
ATOM 1894 N N . LYS A 1 245 ? -23.545 4.416 -21.824 1.00 30.17 245 LYS A N 1
ATOM 1895 C CA . LYS A 1 245 ? -22.600 3.467 -21.223 1.00 30.17 245 LYS A CA 1
ATOM 1896 C C . LYS A 1 245 ? -21.319 3.485 -22.065 1.00 30.17 245 LYS A C 1
ATOM 1898 O O . LYS A 1 245 ? -21.366 3.008 -23.203 1.00 30.17 245 LYS A O 1
ATOM 1903 N N . PRO A 1 246 ? -20.169 3.960 -21.559 1.00 32.81 246 PRO A N 1
ATOM 1904 C CA . PRO A 1 246 ? -18.910 3.620 -22.186 1.00 32.81 246 PRO A CA 1
ATOM 1905 C C . PRO A 1 246 ? -18.708 2.138 -21.885 1.00 32.81 246 PRO A C 1
ATOM 1907 O O . PRO A 1 246 ? -18.634 1.735 -20.724 1.00 32.81 246 PRO A O 1
ATOM 1910 N N . GLN A 1 247 ? -18.691 1.306 -22.922 1.00 36.38 247 GLN A N 1
ATOM 1911 C CA . GLN A 1 247 ? -18.243 -0.074 -22.795 1.00 36.38 247 GLN A CA 1
ATOM 1912 C C . GLN A 1 247 ? -16.795 -0.029 -22.296 1.00 36.38 247 GLN A C 1
ATOM 1914 O O . GLN A 1 247 ? -15.873 0.232 -23.069 1.00 36.38 247 GLN A O 1
ATOM 1919 N N . LEU A 1 248 ? -16.602 -0.216 -20.989 1.00 43.84 248 LEU A N 1
ATOM 1920 C CA . LEU A 1 248 ? -15.289 -0.405 -20.394 1.00 43.84 248 LEU A CA 1
ATOM 1921 C C . LEU A 1 248 ? -14.719 -1.692 -20.994 1.00 43.84 248 LEU A C 1
ATOM 1923 O O . LEU A 1 248 ? -15.100 -2.803 -20.624 1.00 43.84 248 LEU A O 1
ATOM 1927 N N . LYS A 1 249 ? -13.818 -1.532 -21.970 1.00 48.19 249 LYS A N 1
ATOM 1928 C CA . LYS A 1 249 ? -12.850 -2.571 -22.323 1.00 48.19 249 LYS A CA 1
ATOM 1929 C C . LYS A 1 249 ? -12.187 -3.035 -21.022 1.00 48.19 249 LYS A C 1
ATOM 1931 O O . LYS A 1 249 ? -11.984 -2.236 -20.114 1.00 48.19 249 LYS A O 1
ATOM 1936 N N . GLN A 1 250 ? -11.925 -4.336 -20.926 1.00 55.16 250 GLN A N 1
ATOM 1937 C CA . GLN A 1 250 ? -11.464 -5.023 -19.716 1.00 55.16 250 GLN A CA 1
ATOM 1938 C C . GLN A 1 250 ? -10.473 -4.168 -18.903 1.00 55.16 250 GLN A C 1
ATOM 1940 O O . GLN A 1 250 ? -9.370 -3.874 -19.371 1.00 55.16 250 GLN A O 1
ATOM 1945 N N . LEU A 1 251 ? -10.857 -3.805 -17.670 1.00 59.31 251 LEU A N 1
ATOM 1946 C CA . LEU A 1 251 ? -10.043 -2.998 -16.744 1.00 59.31 251 LEU A CA 1
ATOM 1947 C C . LEU A 1 251 ? -8.627 -3.569 -16.547 1.00 59.31 251 LEU A C 1
ATOM 1949 O O . LEU A 1 251 ? -7.703 -2.817 -16.264 1.00 59.31 251 LEU A O 1
ATOM 1953 N N . LYS A 1 252 ? -8.454 -4.878 -16.777 1.00 51.75 252 LYS A N 1
ATOM 1954 C CA . LYS A 1 252 ? -7.188 -5.622 -16.698 1.00 51.75 252 LYS A CA 1
ATOM 1955 C C . LYS A 1 252 ? -6.067 -5.054 -17.576 1.00 51.75 252 LYS A C 1
ATOM 1957 O O . LYS A 1 252 ? -4.914 -5.211 -17.213 1.00 51.75 252 LYS A O 1
ATOM 1962 N N . HIS A 1 253 ? -6.399 -4.421 -18.704 1.00 51.25 253 HIS A N 1
ATOM 1963 C CA . HIS A 1 253 ? -5.421 -3.948 -19.699 1.00 51.25 253 HIS A CA 1
ATOM 1964 C C . HIS A 1 253 ? -5.501 -2.439 -19.973 1.00 51.25 253 HIS A C 1
ATOM 1966 O O . HIS A 1 253 ? -4.886 -1.949 -20.913 1.00 51.25 253 HIS A O 1
ATOM 1972 N N . THR A 1 254 ? -6.304 -1.704 -19.198 1.00 58.75 254 THR A N 1
ATOM 1973 C CA . THR A 1 254 ? -6.538 -0.262 -19.420 1.00 58.75 254 THR A CA 1
ATOM 1974 C C . THR A 1 254 ? -5.699 0.611 -18.478 1.00 58.75 254 THR A C 1
ATOM 1976 O O . THR A 1 254 ? -5.737 1.832 -18.573 1.00 58.75 254 THR A O 1
ATOM 1979 N N . THR A 1 255 ? -4.957 -0.008 -17.559 1.00 63.47 255 THR A N 1
ATOM 1980 C CA . THR A 1 255 ? -4.166 0.659 -16.523 1.00 63.47 255 THR A CA 1
ATOM 1981 C C . THR A 1 255 ? -2.818 1.120 -17.069 1.00 63.47 255 THR A C 1
ATOM 1983 O O . THR A 1 255 ? -1.994 0.297 -17.455 1.00 63.47 255 THR A O 1
ATOM 1986 N N . GLN A 1 256 ? -2.592 2.430 -17.071 1.00 67.62 256 GLN A N 1
ATOM 1987 C CA . GLN A 1 256 ? -1.305 3.069 -17.303 1.00 67.62 256 GLN A CA 1
ATOM 1988 C C . GLN A 1 256 ? -0.421 2.872 -16.068 1.00 67.62 256 GLN A C 1
ATOM 1990 O O . GLN A 1 256 ? -0.837 3.218 -14.961 1.00 67.62 256 GLN A O 1
ATOM 1995 N N . PRO A 1 257 ? 0.782 2.320 -16.204 1.00 63.81 257 PRO A N 1
ATOM 1996 C CA . PRO A 1 257 ? 1.603 2.021 -15.032 1.00 63.81 257 PRO A CA 1
ATOM 1997 C C . PRO A 1 257 ? 2.177 3.231 -14.299 1.00 63.81 257 PRO A C 1
ATOM 1999 O O . PRO A 1 257 ? 2.433 3.142 -13.100 1.00 63.81 257 PRO A O 1
ATOM 2002 N N . GLU A 1 258 ? 2.261 4.396 -14.939 1.00 66.06 258 GLU A N 1
ATOM 2003 C CA . GLU A 1 258 ? 2.488 5.663 -14.236 1.00 66.06 258 GLU A CA 1
ATOM 2004 C C . GLU A 1 258 ? 1.352 5.944 -13.241 1.00 66.06 258 GLU A C 1
ATOM 2006 O O . GLU A 1 258 ? 1.590 6.448 -12.150 1.00 66.06 258 GLU A O 1
ATOM 2011 N N . ALA A 1 259 ? 0.118 5.559 -13.578 1.00 79.88 259 ALA A N 1
ATOM 2012 C CA . ALA A 1 259 ? -1.036 5.666 -12.693 1.00 79.88 259 ALA A CA 1
ATOM 2013 C C . ALA A 1 259 ? -0.957 4.661 -11.525 1.00 79.88 259 ALA A C 1
ATOM 2015 O O . ALA A 1 259 ? -1.337 5.003 -10.405 1.00 79.88 259 ALA A O 1
ATOM 2016 N N . LEU A 1 260 ? -0.435 3.448 -11.765 1.00 76.31 260 LEU A N 1
ATOM 2017 C CA . LEU A 1 260 ? -0.246 2.416 -10.731 1.00 76.31 260 LEU A CA 1
ATOM 2018 C C . LEU A 1 260 ? 0.739 2.858 -9.642 1.00 76.31 260 LEU A C 1
ATOM 2020 O O . LEU A 1 260 ? 0.511 2.564 -8.473 1.00 76.31 260 LEU A O 1
ATOM 2024 N N . GLN A 1 261 ? 1.793 3.598 -9.999 1.00 72.81 261 GLN A N 1
ATOM 2025 C CA . GLN A 1 261 ? 2.780 4.104 -9.033 1.00 72.81 261 GLN A CA 1
ATOM 2026 C C . GLN A 1 261 ? 2.220 5.199 -8.115 1.00 72.81 261 GLN A C 1
ATOM 2028 O O . GLN A 1 261 ? 2.701 5.373 -6.999 1.00 72.81 261 GLN A O 1
ATOM 2033 N N . LEU A 1 262 ? 1.193 5.930 -8.559 1.00 81.31 262 LEU A N 1
ATOM 2034 C CA . LEU A 1 262 ? 0.602 7.030 -7.789 1.00 81.31 262 LEU A CA 1
ATOM 2035 C C . LEU A 1 262 ? -0.308 6.562 -6.653 1.00 81.31 262 LEU A C 1
ATOM 2037 O O . LEU A 1 262 ? -0.597 7.341 -5.748 1.00 81.31 262 LEU A O 1
ATOM 2041 N N . ILE A 1 263 ? -0.801 5.323 -6.707 1.00 85.88 263 ILE A N 1
ATOM 2042 C CA . ILE A 1 263 ? -1.635 4.747 -5.652 1.00 85.88 263 ILE A CA 1
ATOM 2043 C C . ILE A 1 263 ? -1.015 3.414 -5.232 1.00 85.88 263 ILE A C 1
ATOM 2045 O O . ILE A 1 263 ? -1.057 2.464 -6.005 1.00 85.88 263 ILE A O 1
ATOM 2049 N N . PRO A 1 264 ? -0.487 3.289 -4.006 1.00 78.00 264 PRO A N 1
ATOM 2050 C CA . PRO A 1 264 ? 0.004 2.029 -3.475 1.00 78.00 264 PRO A CA 1
ATOM 2051 C C . PRO A 1 264 ? -1.076 0.945 -3.499 1.00 78.00 264 PRO A C 1
ATOM 2053 O O . PRO A 1 264 ? -2.238 1.206 -3.167 1.00 78.00 264 PRO A O 1
ATOM 2056 N N . GLU A 1 265 ? -0.672 -0.297 -3.790 1.00 78.94 265 GLU A N 1
ATOM 2057 C CA . GLU A 1 265 ? -1.561 -1.472 -3.832 1.00 78.94 265 GLU A CA 1
ATOM 2058 C C . GLU A 1 265 ? -2.467 -1.556 -2.599 1.00 78.94 265 GLU A C 1
ATOM 2060 O O . GLU A 1 265 ? -3.646 -1.888 -2.675 1.00 78.94 265 GLU A O 1
ATOM 2065 N N . VAL A 1 266 ? -1.904 -1.237 -1.441 1.00 69.62 266 VAL A N 1
ATOM 2066 C CA . VAL A 1 266 ? -2.557 -1.361 -0.139 1.00 69.62 266 VAL A CA 1
ATOM 2067 C C . VAL A 1 266 ? -3.755 -0.415 -0.024 1.00 69.62 266 VAL A C 1
ATOM 2069 O O . VAL A 1 266 ? -4.808 -0.804 0.481 1.00 69.62 266 VAL A O 1
ATOM 2072 N N . MET A 1 267 ? -3.644 0.795 -0.577 1.00 79.38 267 MET A N 1
ATOM 2073 C CA . MET A 1 267 ? -4.750 1.749 -0.636 1.00 79.38 267 MET A CA 1
ATOM 2074 C C . MET A 1 267 ? -5.744 1.370 -1.734 1.00 79.38 267 MET A C 1
ATOM 2076 O O . MET A 1 267 ? -6.952 1.406 -1.500 1.00 79.38 267 MET A O 1
ATOM 2080 N N . ALA A 1 268 ? -5.248 0.930 -2.895 1.00 86.38 268 ALA A N 1
ATOM 2081 C CA . ALA A 1 268 ? -6.075 0.410 -3.981 1.00 86.38 268 ALA A CA 1
ATOM 2082 C C . ALA A 1 268 ? -6.989 -0.736 -3.496 1.00 86.38 268 ALA A C 1
ATOM 2084 O O . ALA A 1 268 ? -8.198 -0.739 -3.735 1.00 86.38 268 ALA A O 1
ATOM 2085 N N . ARG A 1 269 ? -6.445 -1.679 -2.716 1.00 82.50 269 ARG A N 1
ATOM 2086 C CA . ARG A 1 269 ? -7.206 -2.774 -2.091 1.00 82.50 269 ARG A CA 1
ATOM 2087 C C . ARG A 1 269 ? -8.204 -2.271 -1.065 1.00 82.50 269 ARG A C 1
ATOM 2089 O O . ARG A 1 269 ? -9.372 -2.657 -1.127 1.00 82.50 269 ARG A O 1
ATOM 2096 N N . ARG A 1 270 ? -7.756 -1.422 -0.139 1.00 81.38 270 ARG A N 1
ATOM 2097 C CA . ARG A 1 270 ? -8.588 -0.930 0.962 1.00 81.38 270 ARG A CA 1
ATOM 2098 C C . ARG A 1 270 ? -9.834 -0.207 0.464 1.00 81.38 270 ARG A C 1
ATOM 2100 O O . ARG A 1 270 ? -10.936 -0.530 0.899 1.00 81.38 270 ARG A O 1
ATOM 2107 N N . TYR A 1 271 ? -9.662 0.713 -0.477 1.00 88.12 271 TYR A N 1
ATOM 2108 C CA . TYR A 1 271 ? -10.758 1.517 -1.017 1.00 88.12 271 TYR A CA 1
ATOM 2109 C C . TYR A 1 271 ? -11.447 0.866 -2.227 1.00 88.12 271 TYR A C 1
ATOM 2111 O O . TYR A 1 271 ? -12.309 1.483 -2.844 1.00 88.12 271 TYR A O 1
ATOM 2119 N N . ASN A 1 272 ? -11.095 -0.383 -2.575 1.00 89.38 272 ASN A N 1
ATOM 2120 C CA . ASN A 1 272 ? -11.532 -1.062 -3.803 1.00 89.38 272 ASN A CA 1
ATOM 2121 C C . ASN A 1 272 ? -11.483 -0.108 -5.010 1.00 89.38 272 ASN A C 1
ATOM 2123 O O . ASN A 1 272 ? -12.491 0.133 -5.685 1.00 89.38 272 ASN A O 1
ATOM 2127 N N . ALA A 1 273 ? -10.294 0.438 -5.244 1.00 92.88 273 ALA A N 1
ATOM 2128 C CA . ALA A 1 273 ? -10.007 1.439 -6.251 1.00 92.88 273 ALA A CA 1
ATOM 2129 C C . ALA A 1 273 ? -8.788 1.026 -7.085 1.00 92.88 273 ALA A C 1
ATOM 2131 O O . ALA A 1 273 ? -7.822 0.493 -6.556 1.00 92.88 273 ALA A O 1
ATOM 2132 N N . MET A 1 274 ? -8.822 1.268 -8.390 1.00 92.19 274 MET A N 1
ATOM 2133 C CA . MET A 1 274 ? -7.753 0.940 -9.330 1.00 92.19 274 MET A CA 1
ATOM 2134 C C . MET A 1 274 ? -7.425 2.180 -10.167 1.00 92.19 274 MET A C 1
ATOM 2136 O O . MET A 1 274 ? -8.294 2.622 -10.928 1.00 92.19 274 MET A O 1
ATOM 2140 N N . PRO A 1 275 ? -6.216 2.759 -10.067 1.00 90.62 275 PRO A N 1
ATOM 2141 C CA . PRO A 1 275 ? -5.811 3.826 -10.974 1.00 90.62 275 PRO A CA 1
ATOM 2142 C C . PRO A 1 275 ? -5.731 3.297 -12.409 1.00 90.62 275 PRO A C 1
ATOM 2144 O O . PRO A 1 275 ? -5.181 2.232 -12.669 1.00 90.62 275 PRO A O 1
ATOM 2147 N N . LEU A 1 276 ? -6.316 4.039 -13.346 1.00 88.56 276 LEU A N 1
ATOM 2148 C CA . LEU A 1 276 ? -6.439 3.639 -14.744 1.00 88.56 276 LEU A CA 1
ATOM 2149 C C . LEU A 1 276 ? -5.531 4.440 -15.658 1.00 88.56 276 LEU A C 1
ATOM 2151 O O . LEU A 1 276 ? -4.812 3.860 -16.449 1.00 88.56 276 LEU A O 1
ATOM 2155 N N . ALA A 1 277 ? -5.597 5.764 -15.621 1.00 84.38 277 ALA A N 1
ATOM 2156 C CA . ALA A 1 277 ? -4.875 6.577 -16.590 1.00 84.38 277 ALA A CA 1
ATOM 2157 C C . ALA A 1 277 ? -4.675 7.996 -16.087 1.00 84.38 277 ALA A C 1
ATOM 2159 O O . ALA A 1 277 ? -5.526 8.547 -15.388 1.00 84.38 277 ALA A O 1
ATOM 2160 N N . ILE A 1 278 ? -3.587 8.609 -16.520 1.00 84.00 278 ILE A N 1
ATOM 2161 C CA . ILE A 1 278 ? -3.283 10.014 -16.330 1.00 84.00 278 ILE A CA 1
ATOM 2162 C C . ILE A 1 278 ? -3.678 10.770 -17.601 1.00 84.00 278 ILE A C 1
ATOM 2164 O O . ILE A 1 278 ? -3.308 10.414 -18.718 1.00 84.00 278 ILE A O 1
ATOM 2168 N N . SER A 1 279 ? -4.443 11.844 -17.435 1.00 84.81 279 SER A N 1
ATOM 2169 C CA . SER A 1 279 ? -4.800 12.769 -18.508 1.00 84.81 279 SER A CA 1
ATOM 2170 C C . SER A 1 279 ? -4.561 14.197 -18.034 1.00 84.81 279 SER A C 1
ATOM 2172 O O . SER A 1 279 ? -5.386 14.773 -17.320 1.00 84.81 279 SER A O 1
ATOM 2174 N N . GLY A 1 280 ? -3.428 14.783 -18.426 1.00 85.44 280 GLY A N 1
ATOM 2175 C CA . GLY A 1 280 ? -2.993 16.082 -17.908 1.00 85.44 280 GLY A CA 1
ATOM 2176 C C . GLY A 1 280 ? -2.761 16.006 -16.397 1.00 85.44 280 GLY A C 1
ATOM 2177 O O . GLY A 1 280 ? -2.073 15.107 -15.932 1.00 85.44 280 GLY A O 1
ATOM 2178 N N . ASN A 1 281 ? -3.383 16.899 -15.621 1.00 89.56 281 ASN A N 1
ATOM 2179 C CA . ASN A 1 281 ? -3.323 16.869 -14.151 1.00 89.56 281 ASN A CA 1
ATOM 2180 C C . ASN A 1 281 ? -4.482 16.078 -13.506 1.00 89.56 281 ASN A C 1
ATOM 2182 O O . ASN A 1 281 ? -4.973 16.439 -12.436 1.00 89.56 281 ASN A O 1
ATOM 2186 N N . THR A 1 282 ? -5.024 15.078 -14.207 1.00 91.75 282 THR A N 1
ATOM 2187 C CA . THR A 1 282 ? -6.162 14.277 -13.731 1.00 91.75 282 THR A CA 1
ATOM 2188 C C . THR A 1 282 ? -5.841 12.790 -13.776 1.00 91.75 282 THR A C 1
ATOM 2190 O O . THR A 1 282 ? -5.542 12.261 -14.845 1.00 91.75 282 THR A O 1
ATOM 2193 N N . LEU A 1 283 ? -5.962 12.119 -12.633 1.00 91.69 283 LEU A N 1
ATOM 2194 C CA . LEU A 1 283 ? -5.848 10.674 -12.484 1.00 91.69 283 LEU A CA 1
ATOM 2195 C C . LEU A 1 283 ? -7.247 10.048 -12.543 1.00 91.69 283 LEU A C 1
ATOM 2197 O O . LEU A 1 283 ? -8.116 10.344 -11.723 1.00 91.69 283 LEU A O 1
ATOM 2201 N N . GLN A 1 284 ? -7.487 9.194 -13.533 1.00 93.81 284 GLN A N 1
ATOM 2202 C CA . GLN A 1 284 ? -8.704 8.393 -13.634 1.00 93.81 284 GLN A CA 1
ATOM 2203 C C . GLN A 1 284 ? -8.580 7.181 -12.720 1.00 93.81 284 GLN A C 1
ATOM 2205 O O . GLN A 1 284 ? -7.609 6.438 -12.832 1.00 93.81 284 GLN A O 1
ATOM 2210 N N . VAL A 1 285 ? -9.562 6.961 -11.849 1.00 94.44 285 VAL A N 1
ATOM 2211 C CA . VAL A 1 285 ? -9.554 5.850 -10.889 1.00 94.44 285 VAL A CA 1
ATOM 2212 C C . VAL A 1 285 ? -10.870 5.092 -11.004 1.00 94.44 285 VAL A C 1
ATOM 2214 O O . VAL A 1 285 ? -11.940 5.665 -10.808 1.00 94.44 285 VAL A O 1
ATOM 2217 N N . ALA A 1 286 ? -10.806 3.804 -11.333 1.00 94.00 286 ALA A N 1
ATOM 2218 C CA . ALA A 1 286 ? -11.955 2.911 -11.242 1.00 94.00 286 ALA A CA 1
ATOM 2219 C C . ALA A 1 286 ? -12.236 2.601 -9.773 1.00 94.00 286 ALA A C 1
ATOM 2221 O O . ALA A 1 286 ? -11.361 2.075 -9.098 1.00 94.00 286 ALA A O 1
ATOM 2222 N N . MET A 1 287 ? -13.436 2.886 -9.279 1.00 95.06 287 MET A N 1
ATOM 2223 C CA . MET A 1 287 ? -13.800 2.699 -7.873 1.00 95.06 287 MET A CA 1
ATOM 2224 C C . MET A 1 287 ? -15.086 1.890 -7.749 1.00 95.06 287 MET A C 1
ATOM 2226 O O . MET A 1 287 ? -16.030 2.089 -8.518 1.00 95.06 287 MET A O 1
ATOM 2230 N N . ALA A 1 288 ? -15.125 0.996 -6.759 1.00 91.12 288 ALA A N 1
ATOM 2231 C CA . ALA A 1 288 ? -16.358 0.316 -6.370 1.00 91.12 288 ALA A CA 1
ATOM 2232 C C . ALA A 1 288 ? -17.398 1.305 -5.820 1.00 91.12 288 ALA A C 1
ATOM 2234 O O . ALA A 1 288 ? -18.581 1.182 -6.130 1.00 91.12 288 ALA A O 1
ATOM 2235 N N . ASP A 1 289 ? -16.936 2.293 -5.049 1.00 88.88 289 ASP A N 1
ATOM 2236 C CA . ASP A 1 289 ? -17.735 3.413 -4.566 1.00 88.88 289 ASP A CA 1
ATOM 2237 C C . ASP A 1 289 ? -17.102 4.745 -5.014 1.00 88.88 289 ASP A C 1
ATOM 2239 O O . ASP A 1 289 ? -16.157 5.222 -4.389 1.00 88.88 289 ASP A O 1
ATOM 2243 N N . PRO A 1 290 ? -17.578 5.356 -6.113 1.00 91.31 290 PRO A N 1
ATOM 2244 C CA . PRO A 1 290 ? -17.073 6.644 -6.585 1.00 91.31 290 PRO A CA 1
ATOM 2245 C C . PRO A 1 290 ? -17.549 7.835 -5.734 1.00 91.31 290 PRO A C 1
ATOM 2247 O O . PRO A 1 290 ? -17.189 8.967 -6.051 1.00 91.31 290 PRO A O 1
ATOM 2250 N N . THR A 1 291 ? -18.387 7.608 -4.714 1.00 90.31 291 THR A N 1
ATOM 2251 C CA . THR A 1 291 ? -18.919 8.649 -3.818 1.00 90.31 291 THR A CA 1
ATOM 2252 C C . THR A 1 291 ? -18.157 8.764 -2.499 1.00 90.31 291 THR A C 1
ATOM 2254 O O . THR A 1 291 ? -18.444 9.665 -1.714 1.00 90.31 291 THR A O 1
ATOM 2257 N N . ASP A 1 292 ? -17.157 7.908 -2.271 1.00 85.69 292 ASP A N 1
ATOM 2258 C CA . ASP A 1 292 ? -16.273 7.974 -1.107 1.00 85.69 292 ASP A CA 1
ATOM 2259 C C . ASP A 1 292 ? -15.339 9.194 -1.200 1.00 85.69 292 ASP A C 1
ATOM 2261 O O . ASP A 1 292 ? -14.251 9.143 -1.779 1.00 85.69 292 ASP A O 1
ATOM 2265 N N . ILE A 1 293 ? -15.789 10.318 -0.635 1.00 86.88 293 ILE A N 1
ATOM 2266 C CA . ILE A 1 293 ? -15.069 11.600 -0.646 1.00 86.88 293 ILE A CA 1
ATOM 2267 C C . ILE A 1 293 ? -13.689 11.462 0.006 1.00 86.88 293 ILE A C 1
ATOM 2269 O O . ILE A 1 293 ? -12.714 11.991 -0.522 1.00 86.88 293 ILE A O 1
ATOM 2273 N N . PHE A 1 294 ? -13.571 10.697 1.092 1.00 82.00 294 PHE A N 1
ATOM 2274 C CA . PHE A 1 294 ? -12.302 10.533 1.799 1.00 82.00 294 PHE A CA 1
ATOM 2275 C C . PHE A 1 294 ? -11.287 9.741 0.978 1.00 82.00 294 PHE A C 1
ATOM 2277 O O . PHE A 1 294 ? -10.107 10.088 0.966 1.00 82.00 294 PHE A O 1
ATOM 2284 N N . ALA A 1 295 ? -11.728 8.708 0.255 1.00 86.12 295 ALA A N 1
ATOM 2285 C CA . ALA A 1 295 ? -10.863 8.003 -0.686 1.00 86.12 295 ALA A CA 1
ATOM 2286 C C . ALA A 1 295 ? -10.395 8.929 -1.819 1.00 86.12 295 ALA A C 1
ATOM 2288 O O . ALA A 1 295 ? -9.214 8.927 -2.169 1.00 86.12 295 ALA A O 1
ATOM 2289 N N . LEU A 1 296 ? -11.294 9.754 -2.368 1.00 90.50 296 LEU A N 1
ATOM 2290 C CA . LEU A 1 296 ? -10.955 10.720 -3.419 1.00 90.50 296 LEU A CA 1
ATOM 2291 C C . LEU A 1 296 ? -9.938 11.760 -2.944 1.00 90.50 296 LEU A C 1
ATOM 2293 O O . LEU A 1 296 ? -8.975 12.038 -3.659 1.00 90.50 296 LEU A O 1
ATOM 2297 N N . GLU A 1 297 ? -10.128 12.316 -1.750 1.00 85.44 297 GLU A N 1
ATOM 2298 C CA . GLU A 1 297 ? -9.205 13.278 -1.148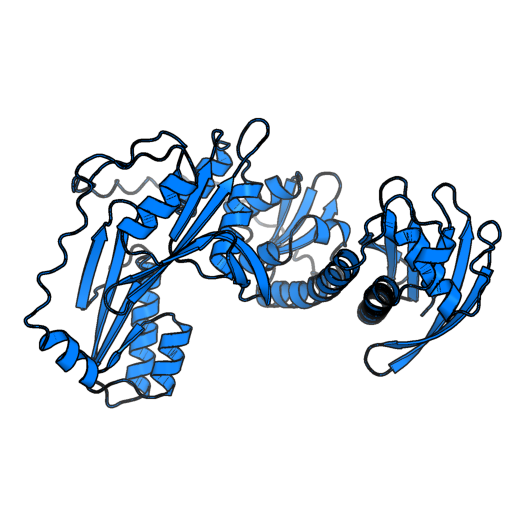 1.00 85.44 297 GLU A CA 1
ATOM 2299 C C . GLU A 1 297 ? -7.857 12.634 -0.828 1.00 85.44 297 GLU A C 1
ATOM 2301 O O . GLU A 1 297 ? -6.818 13.192 -1.180 1.00 85.44 297 GLU A O 1
ATOM 2306 N N . ALA A 1 298 ? -7.851 11.429 -0.250 1.00 79.88 298 ALA A N 1
ATOM 2307 C CA . ALA A 1 298 ? -6.624 10.696 0.042 1.00 79.88 298 ALA A CA 1
ATOM 2308 C C . ALA A 1 298 ? -5.828 10.395 -1.238 1.00 79.88 298 ALA A C 1
ATOM 2310 O O . ALA A 1 298 ? -4.619 10.624 -1.285 1.00 79.88 298 ALA A O 1
ATOM 2311 N N . PHE A 1 299 ? -6.496 9.942 -2.304 1.00 90.50 299 PHE A N 1
ATOM 2312 C CA . PHE A 1 299 ? -5.858 9.738 -3.605 1.00 90.50 299 PHE A CA 1
ATOM 2313 C C . PHE A 1 299 ? -5.395 11.046 -4.237 1.00 90.50 299 PHE A C 1
ATOM 2315 O O . PHE A 1 299 ? -4.330 11.073 -4.853 1.00 90.50 299 PHE A O 1
ATOM 2322 N N . SER A 1 300 ? -6.155 12.131 -4.090 1.00 89.62 300 SER A N 1
ATOM 2323 C CA . SER A 1 300 ? -5.754 13.443 -4.597 1.00 89.62 300 SER A CA 1
ATOM 2324 C C . SER A 1 300 ? -4.504 13.961 -3.892 1.00 89.62 300 SER A C 1
ATOM 2326 O O . SER A 1 300 ? -3.587 14.426 -4.564 1.00 89.62 300 SER A O 1
ATOM 2328 N N . ALA A 1 301 ? -4.436 13.830 -2.566 1.00 80.12 301 ALA A N 1
ATOM 2329 C CA . ALA A 1 301 ? -3.288 14.246 -1.769 1.00 80.12 301 ALA A CA 1
ATOM 2330 C C . ALA A 1 301 ? -2.033 13.439 -2.125 1.00 80.12 301 ALA A C 1
ATOM 2332 O O . ALA A 1 301 ? -0.983 14.022 -2.386 1.00 80.12 301 ALA A O 1
ATOM 2333 N N . LEU A 1 302 ? -2.174 12.114 -2.210 1.00 81.06 302 LEU A N 1
ATOM 2334 C CA . LEU A 1 302 ? -1.088 11.187 -2.520 1.00 81.06 302 LEU A CA 1
ATOM 2335 C C . LEU A 1 302 ? -0.553 11.365 -3.947 1.00 81.06 302 LEU A C 1
ATOM 2337 O O . LEU A 1 302 ? 0.644 11.532 -4.157 1.00 81.06 302 LEU A O 1
ATOM 2341 N N . SER A 1 303 ? -1.446 11.374 -4.940 1.00 85.38 303 SER A N 1
ATOM 2342 C CA . SER A 1 303 ? -1.050 11.538 -6.345 1.00 85.38 303 SER A CA 1
ATOM 2343 C C . SER A 1 303 ? -0.661 12.976 -6.693 1.00 85.38 303 SER A C 1
ATOM 2345 O O . SER A 1 303 ? -0.005 13.206 -7.706 1.00 85.38 303 SER A O 1
ATOM 2347 N N . ARG A 1 304 ? -1.089 13.957 -5.885 1.00 87.31 304 ARG A N 1
ATOM 2348 C CA . ARG A 1 304 ? -1.046 15.401 -6.180 1.00 87.31 304 ARG A CA 1
ATOM 2349 C C . ARG A 1 304 ? -1.793 15.783 -7.466 1.00 87.31 304 ARG A C 1
ATOM 2351 O O . ARG A 1 304 ? -1.529 16.830 -8.058 1.00 87.31 304 ARG A O 1
ATOM 2358 N N . MET A 1 305 ? -2.748 14.953 -7.891 1.00 88.69 305 MET A N 1
ATOM 2359 C CA . MET A 1 305 ? -3.563 15.146 -9.094 1.00 88.69 305 MET A CA 1
ATOM 2360 C C . MET A 1 305 ? -5.042 15.308 -8.738 1.00 88.69 305 MET A C 1
ATOM 2362 O O . MET A 1 305 ? -5.497 14.931 -7.656 1.00 88.69 305 MET A O 1
ATOM 2366 N N . ARG A 1 306 ? -5.836 15.828 -9.682 1.00 91.19 306 ARG A N 1
ATOM 2367 C CA . ARG A 1 306 ? -7.301 15.757 -9.578 1.00 91.19 306 ARG A CA 1
ATOM 2368 C C . ARG A 1 306 ? -7.759 14.327 -9.828 1.00 91.19 306 ARG A C 1
ATOM 2370 O O . ARG A 1 306 ? -7.362 13.729 -10.822 1.00 91.19 306 ARG A O 1
ATOM 2377 N N . ILE A 1 307 ? -8.635 13.799 -8.983 1.00 95.44 307 ILE A N 1
ATOM 2378 C CA . ILE A 1 307 ? -9.172 12.451 -9.175 1.00 95.44 307 ILE A CA 1
ATOM 2379 C C . ILE A 1 307 ? -10.453 12.513 -10.001 1.00 95.44 307 ILE A C 1
ATOM 2381 O O . ILE A 1 307 ? -11.386 13.245 -9.674 1.00 95.44 307 ILE A O 1
ATOM 2385 N N . LYS A 1 308 ? -10.504 11.732 -11.081 1.00 95.06 308 LYS A N 1
ATOM 2386 C CA . LYS A 1 308 ? -11.724 11.474 -11.847 1.00 95.06 308 LYS A CA 1
ATOM 2387 C C . LYS A 1 308 ? -12.206 10.054 -11.535 1.00 95.06 308 LYS A C 1
ATOM 2389 O O . LYS A 1 308 ? -11.673 9.108 -12.124 1.00 95.06 308 LYS A O 1
ATOM 2394 N N . PRO A 1 309 ? -13.195 9.884 -10.642 1.00 93.81 309 PRO A N 1
ATOM 2395 C CA . PRO A 1 309 ? -13.722 8.565 -10.338 1.00 93.81 309 PRO A CA 1
ATOM 2396 C C . PRO A 1 309 ? -14.539 8.005 -11.501 1.00 93.81 309 PRO A C 1
ATOM 2398 O O . PRO A 1 309 ? -15.307 8.713 -12.155 1.00 93.81 309 PRO A O 1
ATOM 2401 N N . ILE A 1 310 ? -14.386 6.707 -11.737 1.00 93.38 310 ILE A N 1
ATOM 2402 C CA . ILE A 1 310 ? -15.154 5.929 -12.706 1.00 93.38 310 ILE A CA 1
ATOM 2403 C C . ILE A 1 310 ? -15.772 4.756 -11.951 1.00 93.38 310 ILE A C 1
ATOM 2405 O O . ILE A 1 310 ? -15.059 3.947 -11.365 1.00 93.38 310 ILE A O 1
ATOM 2409 N N . ALA A 1 311 ? -17.099 4.658 -11.954 1.00 92.00 311 ALA A N 1
ATOM 2410 C CA . ALA A 1 311 ? -17.790 3.552 -11.301 1.00 92.00 311 ALA A CA 1
ATOM 2411 C C . ALA A 1 311 ? -17.407 2.215 -11.958 1.00 92.00 311 ALA A C 1
ATOM 2413 O O . ALA A 1 311 ? -17.499 2.070 -13.180 1.00 92.00 311 ALA A O 1
ATOM 2414 N N . ALA A 1 312 ? -17.007 1.238 -11.149 1.00 90.00 312 ALA A N 1
ATOM 2415 C CA . ALA A 1 312 ? -16.635 -0.098 -11.598 1.00 90.00 312 ALA A CA 1
ATOM 2416 C C . ALA A 1 312 ? -17.147 -1.170 -10.629 1.00 90.00 312 ALA A C 1
ATOM 2418 O O . ALA A 1 312 ? -17.412 -0.910 -9.458 1.00 90.00 312 ALA A O 1
ATOM 2419 N N . ASN A 1 313 ? -17.289 -2.408 -11.103 1.00 89.44 313 ASN A N 1
ATO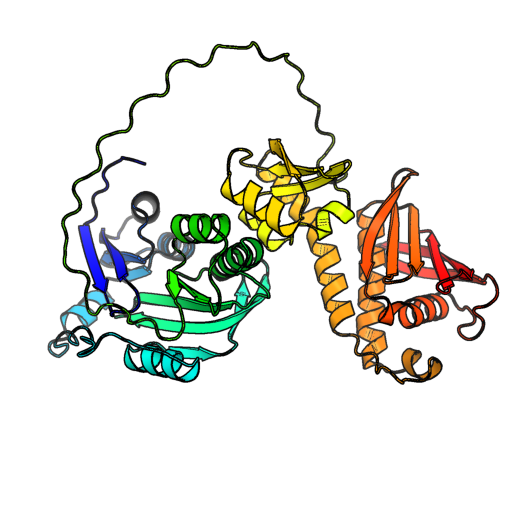M 2420 C CA . ASN A 1 313 ? -17.699 -3.508 -10.237 1.00 89.44 313 ASN A CA 1
ATOM 2421 C C . ASN A 1 313 ? -16.571 -3.863 -9.250 1.00 89.44 313 ASN A C 1
ATOM 2423 O O . ASN A 1 313 ? -15.433 -4.075 -9.664 1.00 89.44 313 ASN A O 1
ATOM 2427 N N . ALA A 1 314 ? -16.886 -4.021 -7.959 1.00 86.25 314 ALA A N 1
ATOM 2428 C CA . ALA A 1 314 ? -15.901 -4.376 -6.931 1.00 86.25 314 ALA A CA 1
ATOM 2429 C C . ALA A 1 314 ? -15.093 -5.648 -7.258 1.00 86.25 314 ALA A C 1
ATOM 2431 O O . ALA A 1 314 ? -13.902 -5.722 -6.963 1.00 86.25 314 ALA A O 1
ATOM 2432 N N . LYS A 1 315 ? -15.717 -6.653 -7.887 1.00 82.81 315 LYS A N 1
ATOM 2433 C CA . LYS A 1 315 ? -15.038 -7.873 -8.339 1.00 82.81 315 LYS A CA 1
ATOM 2434 C C . LYS A 1 315 ? -14.029 -7.570 -9.447 1.00 82.81 315 LYS A C 1
ATOM 2436 O O . LYS A 1 315 ? -12.901 -8.039 -9.372 1.00 82.81 315 LYS A O 1
ATOM 2441 N N . GLU A 1 316 ? -14.416 -6.776 -10.442 1.00 81.50 316 GLU A N 1
ATOM 2442 C CA . GLU A 1 316 ? -13.532 -6.400 -11.553 1.00 81.50 316 GLU A CA 1
ATOM 2443 C C . GLU A 1 316 ? -12.361 -5.538 -11.078 1.00 81.50 316 GLU A C 1
ATOM 2445 O O . GLU A 1 316 ? -11.232 -5.752 -11.516 1.00 81.50 316 GLU A O 1
ATOM 2450 N N . VAL A 1 317 ? -12.608 -4.617 -10.140 1.00 87.62 317 VAL A N 1
ATOM 2451 C CA . VAL A 1 317 ? -11.550 -3.822 -9.511 1.00 87.62 317 VAL A CA 1
ATOM 2452 C C . VAL A 1 317 ? -10.560 -4.732 -8.788 1.00 87.62 317 VAL A C 1
ATOM 2454 O O . VAL A 1 317 ? -9.366 -4.639 -9.049 1.00 87.62 317 VAL A O 1
ATOM 2457 N N . ARG A 1 318 ? -11.026 -5.674 -7.957 1.00 82.94 318 ARG A N 1
ATOM 2458 C CA . ARG A 1 318 ? -10.135 -6.620 -7.257 1.00 82.94 318 ARG A CA 1
ATOM 2459 C C . ARG A 1 318 ? -9.339 -7.508 -8.205 1.00 82.94 318 ARG A C 1
ATOM 2461 O O . ARG A 1 318 ? -8.140 -7.664 -8.007 1.00 82.94 318 ARG A O 1
ATOM 2468 N N . GLU A 1 319 ? -9.979 -8.051 -9.241 1.00 78.06 319 GLU A N 1
ATOM 2469 C CA . GLU A 1 319 ? -9.278 -8.836 -10.263 1.00 78.06 319 GLU A CA 1
ATOM 2470 C C . GLU A 1 319 ? -8.212 -8.001 -10.983 1.00 78.06 319 GLU A C 1
ATOM 2472 O O . GLU A 1 319 ? -7.134 -8.511 -11.287 1.00 78.06 319 GLU A O 1
ATOM 2477 N N . SER A 1 320 ? -8.495 -6.722 -11.247 1.00 79.81 320 SER A N 1
ATOM 2478 C CA . SER A 1 320 ? -7.523 -5.802 -11.834 1.00 79.81 320 SER A CA 1
ATOM 2479 C C . SER A 1 320 ? -6.372 -5.507 -10.868 1.00 79.81 320 SER A C 1
ATOM 2481 O O . SER A 1 320 ? -5.222 -5.487 -11.292 1.00 79.81 320 SER A O 1
ATOM 2483 N N . ILE A 1 321 ? -6.648 -5.329 -9.570 1.00 81.69 321 ILE A N 1
ATOM 2484 C CA . ILE A 1 321 ? -5.615 -5.122 -8.540 1.00 81.69 321 ILE A CA 1
ATOM 2485 C C . ILE A 1 321 ? -4.682 -6.331 -8.467 1.00 81.69 321 ILE A C 1
ATOM 2487 O O . ILE A 1 321 ? -3.464 -6.176 -8.517 1.00 81.69 321 ILE A O 1
ATOM 2491 N N . ASP A 1 322 ? -5.245 -7.538 -8.413 1.00 74.56 322 ASP A N 1
ATOM 2492 C CA . ASP A 1 322 ? -4.466 -8.776 -8.383 1.00 74.56 322 ASP A CA 1
ATOM 2493 C C . ASP A 1 322 ? -3.597 -8.957 -9.630 1.00 74.56 322 ASP A C 1
ATOM 2495 O O . ASP A 1 322 ? -2.498 -9.508 -9.539 1.00 74.56 322 ASP A O 1
ATOM 2499 N N . PHE A 1 323 ? -4.084 -8.509 -10.788 1.00 72.62 323 PHE A N 1
ATOM 2500 C CA . PHE A 1 323 ? -3.334 -8.568 -12.034 1.00 72.62 323 PHE A CA 1
ATOM 2501 C C . PHE A 1 323 ? -2.199 -7.538 -12.068 1.00 72.62 323 PHE A C 1
ATOM 2503 O O . PHE A 1 323 ? -1.076 -7.914 -12.398 1.00 72.62 323 PHE A O 1
ATOM 2510 N N . ASN A 1 324 ? -2.483 -6.286 -11.701 1.00 73.12 324 ASN A N 1
ATOM 2511 C CA . ASN A 1 324 ? -1.606 -5.145 -11.956 1.00 73.12 324 ASN A CA 1
ATOM 2512 C C . ASN A 1 324 ? -0.628 -4.802 -10.830 1.00 73.12 324 ASN A C 1
ATOM 2514 O O . ASN A 1 324 ? 0.369 -4.172 -11.131 1.00 73.12 324 ASN A O 1
ATOM 2518 N N . TYR A 1 325 ? -0.855 -5.185 -9.568 1.00 70.94 325 TYR A N 1
ATOM 2519 C CA . TYR A 1 325 ? 0.058 -4.806 -8.473 1.00 70.94 325 TYR A CA 1
ATOM 2520 C C . TYR A 1 325 ? 1.016 -5.919 -8.016 1.00 70.94 325 TYR A C 1
ATOM 2522 O O . TYR A 1 325 ? 2.141 -5.630 -7.613 1.00 70.94 325 TYR A O 1
ATOM 2530 N N . LYS A 1 326 ? 0.626 -7.198 -8.126 1.00 64.94 326 LYS A N 1
ATOM 2531 C CA . LYS A 1 326 ? 1.404 -8.314 -7.548 1.00 64.94 326 LYS A CA 1
ATOM 2532 C C . LYS A 1 326 ? 2.821 -8.470 -8.109 1.00 64.94 326 LYS A C 1
ATOM 2534 O O . LYS A 1 326 ? 3.734 -8.752 -7.346 1.00 64.94 326 LYS A O 1
ATOM 2539 N N . GLY A 1 327 ? 3.002 -8.310 -9.419 1.00 66.19 327 GLY A N 1
ATOM 2540 C CA . GLY A 1 327 ? 4.307 -8.516 -10.058 1.00 66.19 327 GLY A CA 1
ATOM 2541 C C . GLY A 1 327 ? 5.320 -7.428 -9.710 1.00 66.19 327 GLY A C 1
ATOM 2542 O O . GLY A 1 327 ? 6.471 -7.713 -9.391 1.00 66.19 327 GLY A O 1
ATOM 2543 N N . TYR A 1 328 ? 4.876 -6.172 -9.695 1.00 66.25 328 TYR A N 1
ATOM 2544 C CA . TYR A 1 328 ? 5.747 -5.020 -9.461 1.00 66.25 328 TYR A CA 1
ATOM 2545 C C . TYR A 1 328 ? 6.242 -4.931 -8.016 1.00 66.25 328 TYR A C 1
ATOM 2547 O O . TYR A 1 328 ? 7.422 -4.663 -7.801 1.00 66.25 328 TYR A O 1
ATOM 2555 N N . GLY A 1 329 ? 5.393 -5.244 -7.030 1.00 66.31 329 GLY A N 1
ATOM 2556 C CA . GLY A 1 329 ? 5.807 -5.259 -5.623 1.00 66.31 329 GLY A CA 1
ATOM 2557 C C . GLY A 1 329 ? 6.880 -6.315 -5.314 1.00 66.31 329 GLY A C 1
ATOM 2558 O O . GLY A 1 329 ? 7.756 -6.096 -4.475 1.00 66.31 329 GLY A O 1
ATOM 2559 N N . GLU A 1 330 ? 6.865 -7.457 -6.009 1.00 74.62 330 GLU A N 1
ATOM 2560 C CA . GLU A 1 330 ? 7.925 -8.462 -5.882 1.00 74.62 330 GLU A CA 1
ATOM 2561 C C . GLU A 1 330 ? 9.226 -8.013 -6.554 1.00 74.62 330 GLU A C 1
ATOM 2563 O O . GLU A 1 330 ? 10.296 -8.216 -5.977 1.00 74.62 330 GLU A O 1
ATOM 2568 N N . ILE A 1 331 ? 9.144 -7.345 -7.710 1.00 79.31 331 ILE A N 1
ATOM 2569 C CA . ILE A 1 331 ? 10.306 -6.749 -8.384 1.00 79.31 331 ILE A CA 1
ATOM 2570 C C . ILE A 1 331 ? 10.966 -5.712 -7.467 1.00 79.31 331 ILE A C 1
ATOM 2572 O O . ILE A 1 331 ? 12.156 -5.831 -7.181 1.00 79.31 331 ILE A O 1
ATOM 2576 N N . GLU A 1 332 ? 10.204 -4.759 -6.924 1.00 72.44 332 GLU A N 1
ATOM 2577 C CA . GLU A 1 332 ? 10.717 -3.737 -6.000 1.00 72.44 332 GLU A CA 1
ATOM 2578 C C . GLU A 1 332 ? 11.389 -4.345 -4.768 1.00 72.44 332 GLU A C 1
ATOM 2580 O O . GLU A 1 332 ? 12.473 -3.917 -4.373 1.00 72.44 332 GLU A O 1
ATOM 2585 N N . LYS A 1 333 ? 10.797 -5.395 -4.192 1.00 76.31 333 LYS A N 1
ATOM 2586 C CA . LYS A 1 333 ? 11.368 -6.106 -3.043 1.00 76.31 333 LYS A CA 1
ATOM 2587 C C . LYS A 1 333 ? 12.700 -6.783 -3.364 1.00 76.31 333 LYS A C 1
ATOM 2589 O O . LYS A 1 333 ? 13.558 -6.885 -2.486 1.00 76.31 333 LYS A O 1
ATOM 2594 N N . GLN A 1 334 ? 12.875 -7.297 -4.581 1.00 82.88 334 GLN A N 1
ATOM 2595 C CA . GLN A 1 334 ? 14.165 -7.845 -4.998 1.00 82.88 334 GLN A CA 1
ATOM 2596 C C . GLN A 1 334 ? 15.178 -6.734 -5.239 1.00 82.88 334 GLN A C 1
ATOM 2598 O O . GLN A 1 334 ? 16.303 -6.833 -4.756 1.00 82.88 334 GLN A O 1
ATOM 2603 N N . ILE A 1 335 ? 14.761 -5.645 -5.884 1.00 82.38 335 ILE A N 1
ATOM 2604 C CA . ILE A 1 335 ? 15.603 -4.472 -6.114 1.00 82.38 335 ILE A CA 1
ATOM 2605 C C . ILE A 1 335 ? 16.076 -3.846 -4.796 1.00 82.38 335 ILE A C 1
ATOM 2607 O O . ILE A 1 335 ? 17.258 -3.544 -4.658 1.00 82.38 335 ILE A O 1
ATOM 2611 N N . SER A 1 336 ? 15.215 -3.739 -3.780 1.00 77.38 336 SER A N 1
ATOM 2612 C CA . SER A 1 336 ? 15.579 -3.173 -2.474 1.00 77.38 336 SER A CA 1
ATOM 2613 C C . SER A 1 336 ? 16.602 -4.009 -1.697 1.00 77.38 336 SER A C 1
ATOM 2615 O O . SER A 1 336 ? 17.194 -3.525 -0.736 1.00 77.38 336 SER A O 1
ATOM 2617 N N . ARG A 1 337 ? 16.787 -5.285 -2.058 1.00 80.00 337 ARG A N 1
ATOM 2618 C CA . ARG A 1 337 ? 17.803 -6.167 -1.458 1.00 80.00 337 ARG A CA 1
ATOM 2619 C C . ARG A 1 337 ? 19.177 -5.989 -2.097 1.00 80.00 337 ARG A C 1
ATOM 2621 O O . ARG A 1 337 ? 20.163 -6.452 -1.529 1.00 80.00 337 ARG A O 1
ATOM 2628 N N . ILE A 1 338 ? 19.253 -5.328 -3.251 1.00 79.31 338 ILE A N 1
ATOM 2629 C CA . ILE A 1 338 ? 20.508 -5.083 -3.954 1.00 79.31 338 ILE A CA 1
ATOM 2630 C C . ILE A 1 338 ? 21.228 -3.932 -3.251 1.00 79.31 338 ILE A C 1
ATOM 2632 O O . ILE A 1 338 ? 20.876 -2.763 -3.392 1.00 79.31 338 ILE A O 1
ATOM 2636 N N . SER A 1 339 ? 22.259 -4.270 -2.482 1.00 67.75 339 SER A N 1
ATOM 2637 C CA . SER A 1 339 ? 23.154 -3.279 -1.888 1.00 67.75 339 SER A CA 1
ATOM 2638 C C . SER A 1 339 ? 24.307 -2.996 -2.849 1.00 67.75 339 SER A C 1
ATOM 2640 O O . SER A 1 339 ? 25.177 -3.840 -3.046 1.00 67.75 339 SER A O 1
ATOM 2642 N N . ILE A 1 340 ? 24.307 -1.805 -3.449 1.00 64.75 340 ILE A N 1
ATOM 2643 C CA . ILE A 1 340 ? 25.367 -1.321 -4.345 1.00 64.75 340 ILE A CA 1
ATOM 2644 C C . ILE A 1 340 ? 26.165 -0.262 -3.573 1.00 64.75 340 ILE A C 1
ATOM 2646 O O . ILE A 1 340 ? 25.623 0.810 -3.297 1.00 64.75 340 ILE A O 1
ATOM 2650 N N . PRO A 1 341 ? 27.420 -0.535 -3.170 1.00 54.97 341 PRO A N 1
ATOM 2651 C CA . PRO A 1 341 ? 28.261 0.463 -2.516 1.00 54.97 341 PRO A CA 1
ATOM 2652 C C . PRO A 1 341 ? 28.525 1.638 -3.464 1.00 54.97 341 PRO A C 1
ATOM 2654 O O . PRO A 1 341 ? 28.895 1.420 -4.616 1.00 54.97 341 PRO A O 1
ATOM 2657 N N . GLY A 1 342 ? 28.405 2.873 -2.966 1.00 47.41 342 GLY A N 1
ATOM 2658 C CA . GLY A 1 342 ? 28.571 4.110 -3.749 1.00 47.41 342 GLY A CA 1
ATOM 2659 C C . GLY A 1 342 ? 29.962 4.349 -4.359 1.00 47.41 342 GLY A C 1
ATOM 2660 O O . GLY A 1 342 ? 30.146 5.338 -5.055 1.00 47.41 342 GLY A O 1
ATOM 2661 N N . GLU A 1 343 ? 30.926 3.452 -4.128 1.00 43.72 343 GLU A N 1
ATOM 2662 C CA . GLU A 1 343 ? 32.304 3.515 -4.647 1.00 43.72 343 GLU A CA 1
ATOM 2663 C C . GLU A 1 343 ? 32.820 2.147 -5.151 1.00 43.72 343 GLU A C 1
ATOM 2665 O O . GLU A 1 343 ? 34.027 1.906 -5.236 1.00 43.72 343 GLU A O 1
ATOM 2670 N N . ALA A 1 344 ? 31.933 1.197 -5.465 1.00 45.94 344 ALA A N 1
ATOM 2671 C CA . ALA A 1 344 ? 32.363 -0.061 -6.070 1.00 45.94 344 ALA A CA 1
ATOM 2672 C C . ALA A 1 344 ? 32.777 0.171 -7.533 1.00 45.94 344 ALA A C 1
ATOM 2674 O O . ALA A 1 344 ? 31.999 0.678 -8.337 1.00 45.94 344 ALA A O 1
ATOM 2675 N N . THR A 1 345 ? 33.998 -0.232 -7.897 1.00 50.41 345 THR A N 1
ATOM 2676 C CA . THR A 1 345 ? 34.417 -0.286 -9.305 1.00 50.41 345 THR A CA 1
ATOM 2677 C C . THR A 1 345 ? 33.477 -1.208 -10.080 1.00 50.41 345 THR A C 1
ATOM 2679 O O . THR A 1 345 ? 33.161 -2.310 -9.631 1.00 50.41 345 THR A O 1
ATOM 2682 N N . GLU A 1 346 ? 33.041 -0.742 -11.248 1.00 50.22 346 GLU A N 1
ATOM 2683 C CA . GLU A 1 346 ? 31.927 -1.286 -12.036 1.00 50.22 346 GLU A CA 1
ATOM 2684 C C . GLU A 1 346 ? 32.078 -2.769 -12.431 1.00 50.22 346 GLU A C 1
ATOM 2686 O O . GLU A 1 346 ? 31.077 -3.454 -12.615 1.00 50.22 346 GLU A O 1
ATOM 2691 N N . GLU A 1 347 ? 33.304 -3.301 -12.489 1.00 45.75 347 GLU A N 1
ATOM 2692 C CA . GLU A 1 347 ? 33.588 -4.725 -12.749 1.00 45.75 347 GLU A CA 1
ATOM 2693 C C . GLU A 1 347 ? 33.376 -5.636 -11.526 1.00 45.75 347 GLU A C 1
ATOM 2695 O O . GLU A 1 347 ? 33.120 -6.829 -11.682 1.00 45.75 347 GLU A O 1
ATOM 2700 N N . ARG A 1 348 ? 33.440 -5.107 -10.295 1.00 47.59 348 ARG A N 1
ATOM 2701 C CA . ARG A 1 348 ? 33.218 -5.896 -9.066 1.00 47.59 348 ARG A CA 1
ATOM 2702 C C . ARG A 1 348 ? 31.738 -6.118 -8.752 1.00 47.59 348 ARG A C 1
ATOM 2704 O O . ARG A 1 348 ? 31.413 -7.068 -8.044 1.00 47.59 348 ARG A O 1
ATOM 2711 N N . LEU A 1 349 ? 30.849 -5.281 -9.291 1.00 50.72 349 LEU A N 1
ATOM 2712 C CA . LEU A 1 349 ? 29.399 -5.366 -9.071 1.00 50.72 349 LEU A CA 1
ATOM 2713 C C . LEU A 1 349 ? 28.753 -6.587 -9.745 1.00 50.72 349 LEU A C 1
ATOM 2715 O O . LEU A 1 349 ? 27.711 -7.055 -9.288 1.00 50.72 349 LEU A O 1
ATOM 2719 N N . ALA A 1 350 ? 29.389 -7.122 -10.792 1.00 46.50 350 ALA A N 1
ATOM 2720 C CA . ALA A 1 350 ? 28.877 -8.231 -11.594 1.00 46.50 350 ALA A CA 1
ATOM 2721 C C . ALA A 1 350 ? 29.164 -9.633 -11.009 1.00 46.50 350 ALA A C 1
ATOM 2723 O O . ALA A 1 350 ? 28.733 -10.619 -11.597 1.00 46.50 350 ALA A O 1
ATOM 2724 N N . ILE A 1 351 ? 29.906 -9.753 -9.894 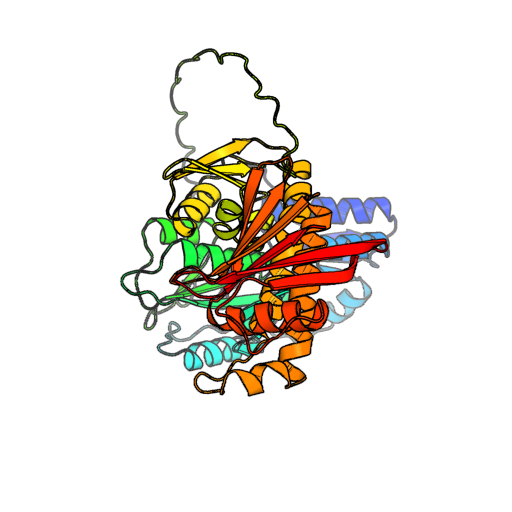1.00 50.84 351 ILE A N 1
ATOM 2725 C CA . ILE A 1 351 ? 30.441 -11.057 -9.433 1.00 50.84 351 ILE A CA 1
ATOM 2726 C C . ILE A 1 351 ? 30.095 -11.388 -7.966 1.00 50.84 351 ILE A C 1
ATOM 2728 O O . ILE A 1 351 ? 30.249 -12.535 -7.544 1.00 50.84 351 ILE A O 1
ATOM 2732 N N . SER A 1 352 ? 29.583 -10.454 -7.156 1.00 58.12 352 SER A N 1
ATOM 2733 C CA . SER A 1 352 ? 29.125 -10.821 -5.806 1.00 58.12 352 SER A CA 1
ATOM 2734 C C . SER A 1 352 ? 27.798 -11.583 -5.862 1.00 58.12 352 SER A C 1
ATOM 2736 O O . SER A 1 352 ? 26.794 -11.057 -6.332 1.00 58.12 352 SER A O 1
ATOM 2738 N N . ALA A 1 353 ? 27.766 -12.805 -5.322 1.00 56.75 353 ALA A N 1
ATOM 2739 C CA . ALA A 1 353 ? 26.547 -13.618 -5.243 1.00 56.75 353 ALA A CA 1
ATOM 2740 C C . ALA A 1 353 ? 25.379 -12.896 -4.531 1.00 56.75 353 ALA A C 1
ATOM 2742 O O . ALA A 1 353 ? 24.217 -13.125 -4.868 1.00 56.75 353 ALA A O 1
ATOM 2743 N N . ASP A 1 354 ? 25.697 -11.988 -3.600 1.00 60.12 354 ASP A N 1
ATOM 2744 C CA . ASP A 1 354 ? 24.729 -11.181 -2.846 1.00 60.12 354 ASP A CA 1
ATOM 2745 C C . ASP A 1 354 ? 23.973 -10.158 -3.716 1.00 60.12 354 ASP A C 1
ATOM 2747 O O . ASP A 1 354 ? 22.838 -9.806 -3.397 1.00 60.12 354 ASP A O 1
ATOM 2751 N N . THR A 1 355 ? 24.563 -9.697 -4.826 1.00 67.69 355 THR A N 1
ATOM 2752 C CA . THR A 1 355 ? 23.909 -8.789 -5.788 1.00 67.69 355 THR A CA 1
ATOM 2753 C C . THR A 1 355 ? 23.308 -9.542 -6.971 1.00 67.69 355 THR A C 1
ATOM 2755 O O . THR A 1 355 ? 22.229 -9.175 -7.431 1.00 67.69 355 THR A O 1
ATOM 2758 N N . ASP A 1 356 ? 23.958 -10.611 -7.441 1.00 74.62 356 ASP A N 1
ATOM 2759 C CA . ASP A 1 356 ? 23.520 -11.354 -8.630 1.00 74.62 356 ASP A CA 1
ATOM 2760 C C . ASP A 1 356 ? 22.198 -12.102 -8.402 1.00 74.62 356 ASP A C 1
ATOM 2762 O O . ASP A 1 356 ? 21.319 -12.076 -9.262 1.00 74.62 356 ASP A O 1
ATOM 2766 N N . ALA A 1 357 ? 21.994 -12.719 -7.230 1.00 79.44 357 ALA A N 1
ATOM 2767 C CA . ALA A 1 357 ? 20.784 -13.504 -6.978 1.00 79.44 357 ALA A CA 1
ATOM 2768 C C . ALA A 1 357 ? 19.489 -12.656 -6.933 1.00 79.44 357 ALA A C 1
ATOM 2770 O O . ALA A 1 357 ? 18.537 -13.012 -7.637 1.00 79.44 357 ALA A O 1
ATOM 2771 N N . PRO A 1 358 ? 19.406 -11.536 -6.182 1.00 83.19 358 PRO A N 1
ATOM 2772 C CA . PRO A 1 358 ? 18.229 -10.667 -6.226 1.00 83.19 358 PRO A CA 1
ATOM 2773 C C . PRO A 1 358 ? 18.037 -10.008 -7.598 1.00 83.19 358 PRO A C 1
ATOM 2775 O O . PRO A 1 358 ? 16.905 -9.877 -8.058 1.00 83.19 358 PRO A O 1
ATOM 2778 N N . LEU A 1 359 ? 19.125 -9.648 -8.286 1.00 85.94 359 LEU A N 1
ATOM 2779 C CA . LEU A 1 359 ? 19.066 -9.038 -9.614 1.00 85.94 359 LEU A CA 1
ATOM 2780 C C . LEU A 1 359 ? 18.538 -10.011 -10.678 1.00 85.94 359 LEU A C 1
ATOM 2782 O O . LEU A 1 359 ? 17.681 -9.642 -11.478 1.00 85.94 359 LEU A O 1
ATOM 2786 N N . ALA A 1 360 ? 19.000 -11.263 -10.667 1.00 86.12 360 ALA A N 1
ATOM 2787 C CA . ALA A 1 360 ? 18.496 -12.309 -11.549 1.00 86.12 360 ALA A CA 1
ATOM 2788 C C . ALA A 1 360 ? 17.009 -12.596 -11.286 1.00 86.12 360 ALA A C 1
ATOM 2790 O O . ALA A 1 360 ? 16.238 -12.749 -12.229 1.00 86.12 360 ALA A O 1
ATOM 2791 N N . GLN A 1 361 ? 16.587 -12.608 -10.016 1.00 87.50 361 GLN A N 1
ATOM 2792 C CA . GLN A 1 361 ? 15.171 -12.750 -9.661 1.00 87.50 361 GLN A CA 1
ATOM 2793 C C . GLN A 1 361 ? 14.337 -11.564 -10.156 1.00 87.50 361 GLN A C 1
ATOM 2795 O O . GLN A 1 361 ? 13.273 -11.780 -10.728 1.00 87.50 361 GLN A O 1
ATOM 2800 N N . ALA A 1 362 ? 14.820 -10.330 -9.989 1.00 89.31 362 ALA A N 1
ATOM 2801 C CA . ALA A 1 362 ? 14.142 -9.141 -10.497 1.00 89.31 362 ALA A CA 1
ATOM 2802 C C . ALA A 1 362 ? 13.994 -9.183 -12.025 1.00 89.31 362 ALA A C 1
ATOM 2804 O O . ALA A 1 362 ? 12.901 -8.957 -12.535 1.00 89.31 362 ALA A O 1
ATOM 2805 N N . LEU A 1 363 ? 15.059 -9.536 -12.756 1.00 92.19 363 LEU A N 1
ATOM 2806 C CA . LEU A 1 363 ? 15.011 -9.681 -14.213 1.00 92.19 363 LEU A CA 1
ATOM 2807 C C . LEU A 1 363 ? 14.019 -10.769 -14.650 1.00 92.19 363 LEU A C 1
ATOM 2809 O O . LEU A 1 363 ? 13.233 -10.538 -15.566 1.00 92.19 363 LEU A O 1
ATOM 2813 N N . ASN A 1 364 ? 14.006 -11.922 -13.976 1.00 90.88 364 ASN A N 1
ATOM 2814 C CA . ASN A 1 364 ? 13.044 -12.987 -14.265 1.00 90.88 364 ASN A CA 1
ATOM 2815 C C . ASN A 1 364 ? 11.602 -12.518 -14.051 1.00 90.88 364 ASN A C 1
ATOM 2817 O O . ASN A 1 364 ? 10.767 -12.723 -14.925 1.00 90.88 364 ASN A O 1
ATOM 2821 N N . LEU A 1 365 ? 11.319 -11.825 -12.944 1.00 90.00 365 LEU A N 1
ATOM 2822 C CA . LEU A 1 365 ? 9.995 -11.262 -12.675 1.00 90.00 365 LEU A CA 1
ATOM 2823 C C . LEU A 1 365 ? 9.591 -10.211 -13.724 1.00 90.00 365 LEU A C 1
ATOM 2825 O O . LEU A 1 365 ? 8.451 -10.215 -14.182 1.00 90.00 365 LEU A O 1
ATOM 2829 N N . ILE A 1 366 ? 10.520 -9.350 -14.164 1.00 91.88 366 ILE A N 1
ATOM 2830 C CA . ILE A 1 366 ? 10.277 -8.386 -15.254 1.00 91.88 366 ILE A CA 1
ATOM 2831 C C . ILE A 1 366 ? 9.873 -9.117 -16.542 1.00 91.88 366 ILE A C 1
ATOM 2833 O O . ILE A 1 366 ? 8.948 -8.681 -17.229 1.00 91.88 366 ILE A O 1
ATOM 2837 N N . ILE A 1 367 ? 10.545 -10.221 -16.875 1.00 93.25 367 ILE A N 1
ATOM 2838 C CA . ILE A 1 367 ? 10.236 -11.031 -18.059 1.00 93.25 367 ILE A CA 1
ATOM 2839 C C . ILE A 1 367 ? 8.889 -11.753 -17.889 1.00 93.25 367 ILE A C 1
ATOM 2841 O O . ILE A 1 367 ? 8.061 -11.743 -18.800 1.00 93.25 367 ILE A O 1
ATOM 2845 N N . GLU A 1 368 ? 8.620 -12.339 -16.723 1.00 89.25 368 GLU A N 1
ATOM 2846 C CA . GLU A 1 368 ? 7.356 -13.021 -16.427 1.00 89.25 368 GLU A CA 1
ATOM 2847 C C . GLU A 1 368 ? 6.148 -12.082 -16.506 1.00 89.25 368 GLU A C 1
ATOM 2849 O O . GLU A 1 368 ? 5.108 -12.455 -17.068 1.00 89.25 368 GLU A O 1
ATOM 2854 N N . GLU A 1 369 ? 6.280 -10.860 -15.988 1.00 84.62 369 GLU A N 1
ATOM 2855 C CA . GLU A 1 369 ? 5.241 -9.835 -16.073 1.00 84.62 369 GLU A CA 1
ATOM 2856 C C . GLU A 1 369 ? 5.052 -9.336 -17.510 1.00 84.62 369 GLU A C 1
ATOM 2858 O O . GLU A 1 369 ? 3.913 -9.172 -17.949 1.00 84.62 369 GLU A O 1
ATOM 2863 N N . ALA A 1 370 ? 6.118 -9.222 -18.305 1.00 88.44 370 ALA A N 1
ATOM 2864 C CA . ALA A 1 370 ? 6.000 -8.899 -19.726 1.00 88.44 370 ALA A CA 1
ATOM 2865 C C . ALA A 1 370 ? 5.244 -9.987 -20.511 1.00 88.44 370 ALA A C 1
ATOM 2867 O O . ALA A 1 370 ? 4.320 -9.685 -21.274 1.00 88.44 370 ALA A O 1
ATOM 2868 N N . VAL A 1 371 ? 5.550 -11.268 -20.267 1.00 87.81 371 VAL A N 1
ATOM 2869 C CA . VAL A 1 371 ? 4.818 -12.405 -20.855 1.00 87.81 371 VAL A CA 1
ATOM 2870 C C . VAL A 1 371 ? 3.362 -12.420 -20.383 1.00 87.81 371 VAL A C 1
ATOM 2872 O O . VAL A 1 371 ? 2.443 -12.693 -21.161 1.00 87.81 371 VAL A O 1
ATOM 2875 N N . LYS A 1 372 ? 3.109 -12.102 -19.108 1.00 81.50 372 LYS A N 1
ATOM 2876 C CA . LYS A 1 372 ? 1.753 -11.978 -18.551 1.00 81.50 372 LYS A CA 1
ATOM 2877 C C . LYS A 1 372 ? 0.952 -10.870 -19.222 1.00 81.50 372 LYS A C 1
ATOM 2879 O O . LYS A 1 372 ? -0.226 -11.090 -19.510 1.00 81.50 372 LYS A O 1
ATOM 2884 N N . ALA A 1 373 ? 1.591 -9.738 -19.482 1.00 75.69 373 ALA A N 1
ATOM 2885 C CA . ALA A 1 373 ? 1.020 -8.596 -20.176 1.00 75.69 373 ALA A CA 1
ATOM 2886 C C . ALA A 1 373 ? 0.869 -8.821 -21.692 1.00 75.69 373 ALA A C 1
ATOM 2888 O O . ALA A 1 373 ? 0.258 -7.994 -22.361 1.00 75.69 373 ALA A O 1
ATOM 2889 N N . ARG A 1 374 ? 1.363 -9.954 -22.226 1.00 82.69 374 ARG A N 1
ATOM 2890 C CA . ARG A 1 374 ? 1.425 -10.263 -23.667 1.00 82.69 374 ARG A CA 1
ATOM 2891 C C . ARG A 1 374 ? 2.228 -9.219 -24.450 1.00 82.69 374 ARG A C 1
ATOM 2893 O O . ARG A 1 374 ? 1.848 -8.837 -25.554 1.00 82.69 374 ARG A O 1
ATOM 2900 N N . SER A 1 375 ? 3.325 -8.757 -23.855 1.00 89.31 375 SER A N 1
ATOM 2901 C CA . SER A 1 375 ? 4.261 -7.847 -24.507 1.00 89.31 375 SER A CA 1
ATOM 2902 C C . SER A 1 375 ? 5.047 -8.552 -25.614 1.00 89.31 375 SER A C 1
ATOM 2904 O O . SER A 1 375 ? 5.411 -9.717 -25.452 1.00 89.31 375 SER A O 1
ATOM 2906 N N . SER A 1 376 ? 5.344 -7.844 -26.706 1.00 91.94 376 SER A N 1
ATOM 2907 C CA . SER A 1 376 ? 6.301 -8.293 -27.728 1.00 91.94 376 SER A CA 1
ATOM 2908 C C . SER A 1 376 ? 7.743 -7.919 -27.389 1.00 91.94 376 SER A C 1
ATOM 2910 O O . SER A 1 376 ? 8.662 -8.665 -27.712 1.00 91.94 376 SER A O 1
ATOM 2912 N N . ASP A 1 377 ? 7.946 -6.772 -26.736 1.00 96.25 377 ASP A N 1
ATOM 2913 C CA . ASP A 1 377 ? 9.274 -6.234 -26.440 1.00 96.25 377 ASP A CA 1
ATOM 2914 C C . ASP A 1 377 ? 9.298 -5.613 -25.034 1.00 96.25 377 ASP A C 1
ATOM 2916 O O . ASP A 1 377 ? 8.319 -5.014 -24.581 1.00 96.25 377 ASP A O 1
ATOM 2920 N N . ILE A 1 378 ? 10.422 -5.736 -24.338 1.00 97.50 378 ILE A N 1
ATOM 2921 C CA . ILE A 1 378 ? 10.721 -5.053 -23.080 1.00 97.50 378 ILE A CA 1
ATOM 2922 C C . ILE A 1 378 ? 11.819 -4.037 -23.363 1.00 97.50 378 ILE A C 1
ATOM 2924 O O . ILE A 1 378 ? 12.880 -4.389 -23.865 1.00 97.50 378 ILE A O 1
ATOM 2928 N N . HIS A 1 379 ? 11.578 -2.785 -23.011 1.00 97.06 379 HIS A N 1
ATOM 2929 C CA . HIS A 1 379 ? 12.525 -1.690 -23.137 1.00 97.06 379 HIS A CA 1
ATOM 2930 C C . HIS A 1 379 ? 13.024 -1.300 -21.749 1.00 97.06 379 HIS A C 1
ATOM 2932 O O . HIS A 1 379 ? 12.215 -1.014 -20.870 1.00 97.06 379 HIS A O 1
ATOM 2938 N N . ILE A 1 380 ? 14.339 -1.271 -21.559 1.00 96.81 380 ILE A N 1
ATOM 2939 C CA . ILE A 1 380 ? 15.014 -0.851 -20.331 1.00 96.81 380 ILE A CA 1
ATOM 2940 C C . ILE A 1 380 ? 15.878 0.355 -20.690 1.00 96.81 380 ILE A C 1
ATOM 2942 O O . ILE A 1 380 ? 16.876 0.233 -21.400 1.00 96.81 380 ILE A O 1
ATOM 2946 N N . GLU A 1 381 ? 15.464 1.529 -20.231 1.00 94.69 381 GLU A N 1
ATOM 2947 C CA . GLU A 1 381 ? 15.970 2.817 -20.698 1.00 94.69 381 GLU A CA 1
ATOM 2948 C C . GLU A 1 381 ? 16.423 3.671 -19.509 1.00 94.69 381 GLU A C 1
ATOM 2950 O O . GLU A 1 381 ? 15.600 4.013 -18.654 1.00 94.69 381 GLU A O 1
ATOM 2955 N N . PRO A 1 382 ? 17.718 4.016 -19.410 1.00 92.88 382 PRO A N 1
ATOM 2956 C CA . PRO A 1 382 ? 18.176 4.951 -18.392 1.00 92.88 382 PRO A CA 1
ATOM 2957 C C . PRO A 1 382 ? 17.713 6.378 -18.725 1.00 92.88 382 PRO A C 1
ATOM 2959 O O . PRO A 1 382 ? 17.934 6.888 -19.826 1.00 92.88 382 PRO A O 1
ATOM 2962 N N . GLU A 1 383 ? 17.083 7.036 -17.758 1.00 88.69 383 GLU A N 1
ATOM 2963 C CA . GLU A 1 383 ? 16.796 8.472 -17.762 1.00 88.69 383 GLU A CA 1
ATOM 2964 C C . GLU A 1 383 ? 17.767 9.197 -16.805 1.00 88.69 383 GLU A C 1
ATOM 2966 O O . GLU A 1 383 ? 18.699 8.591 -16.279 1.00 88.69 383 GLU A O 1
ATOM 2971 N N . GLU A 1 384 ? 17.599 10.508 -16.618 1.00 82.62 384 GLU A N 1
ATOM 2972 C CA . GLU A 1 384 ? 18.512 11.326 -15.800 1.00 82.62 384 GLU A CA 1
ATOM 2973 C C . GLU A 1 384 ? 18.485 10.934 -14.310 1.00 82.62 384 GLU A C 1
ATOM 2975 O O . GLU A 1 384 ? 19.521 10.935 -13.649 1.00 82.62 384 GLU A O 1
ATOM 2980 N N . ASP A 1 385 ? 17.315 10.566 -13.783 1.00 77.12 385 ASP A N 1
ATOM 2981 C CA . ASP A 1 385 ? 17.077 10.311 -12.357 1.00 77.12 385 ASP A CA 1
ATOM 2982 C C . ASP A 1 385 ? 16.608 8.879 -12.043 1.00 77.12 385 ASP A C 1
ATOM 2984 O O . ASP A 1 385 ? 16.560 8.473 -10.878 1.00 77.12 385 ASP A O 1
ATOM 2988 N N . ARG A 1 386 ? 16.270 8.089 -13.066 1.00 79.50 386 ARG A N 1
ATOM 2989 C CA . ARG A 1 386 ? 15.625 6.781 -12.902 1.00 79.50 386 ARG A CA 1
ATOM 2990 C C . ARG A 1 386 ? 15.904 5.830 -14.059 1.00 79.50 386 ARG A C 1
ATOM 2992 O O . ARG A 1 386 ? 16.275 6.238 -15.154 1.00 79.50 386 ARG A O 1
ATOM 2999 N N . LEU A 1 387 ? 15.673 4.544 -13.825 1.00 84.75 387 LEU A N 1
ATOM 3000 C CA . LEU A 1 387 ? 15.704 3.508 -14.849 1.00 84.75 387 LEU A CA 1
ATOM 3001 C C . LEU A 1 387 ? 14.274 3.146 -15.255 1.00 84.75 387 LEU A C 1
ATOM 3003 O O . LEU A 1 387 ? 13.536 2.524 -14.492 1.00 84.75 387 LEU A O 1
ATOM 3007 N N . ARG A 1 388 ? 13.874 3.522 -16.465 1.00 86.19 388 ARG A N 1
ATOM 3008 C CA . ARG A 1 388 ? 12.521 3.308 -16.976 1.00 86.19 388 ARG A CA 1
ATOM 3009 C C . ARG A 1 388 ? 12.412 1.950 -17.658 1.00 86.19 388 ARG A C 1
ATOM 3011 O O . ARG A 1 388 ? 13.225 1.612 -18.514 1.00 86.19 388 ARG A O 1
ATOM 3018 N N . VAL A 1 389 ? 11.379 1.184 -17.318 1.00 89.56 389 VAL A N 1
ATOM 3019 C CA . VAL A 1 389 ? 11.064 -0.088 -17.980 1.00 89.56 389 VAL A CA 1
ATOM 3020 C C . VAL A 1 389 ? 9.710 0.036 -18.665 1.00 89.56 389 VAL A C 1
ATOM 3022 O O . VAL A 1 389 ? 8.723 0.397 -18.023 1.00 89.56 389 VAL A O 1
ATOM 3025 N N . ARG A 1 390 ? 9.653 -0.264 -19.964 1.00 86.50 390 ARG A N 1
ATOM 3026 C CA . ARG A 1 390 ? 8.443 -0.182 -20.796 1.00 86.50 390 ARG A CA 1
ATOM 3027 C C . ARG A 1 390 ? 8.180 -1.503 -21.501 1.00 86.50 390 ARG A C 1
ATOM 3029 O O . ARG A 1 390 ? 9.118 -2.202 -21.866 1.00 86.50 390 ARG A O 1
ATOM 3036 N N . TYR A 1 391 ? 6.918 -1.820 -21.748 1.00 89.94 391 TYR A N 1
ATOM 3037 C CA . TYR A 1 391 ? 6.510 -2.968 -22.556 1.00 89.94 391 TYR A CA 1
ATOM 3038 C C . TYR A 1 391 ? 5.854 -2.494 -23.848 1.00 89.94 391 TYR A C 1
ATOM 3040 O O . TYR A 1 391 ? 5.125 -1.500 -23.858 1.00 89.94 391 TYR A O 1
ATOM 3048 N N . ARG A 1 392 ? 6.084 -3.215 -24.945 1.00 87.38 392 ARG A N 1
ATOM 3049 C CA . ARG A 1 392 ? 5.323 -3.042 -26.182 1.00 87.38 392 ARG A CA 1
ATOM 3050 C C . ARG A 1 392 ? 4.146 -4.009 -26.190 1.00 87.38 392 ARG A C 1
ATOM 3052 O O . ARG A 1 392 ? 4.305 -5.187 -26.486 1.00 87.38 392 ARG A O 1
ATOM 3059 N N . ILE A 1 393 ? 2.953 -3.496 -25.912 1.00 81.75 393 ILE A N 1
ATOM 3060 C CA . ILE A 1 393 ? 1.714 -4.281 -25.879 1.00 81.75 393 ILE A CA 1
ATOM 3061 C C . ILE A 1 393 ? 0.836 -3.830 -27.041 1.00 81.75 393 ILE A C 1
ATOM 3063 O O . ILE A 1 393 ? 0.571 -2.637 -27.199 1.00 81.75 393 ILE A O 1
ATOM 3067 N N . ASP A 1 394 ? 0.418 -4.776 -27.883 1.00 79.50 394 ASP A N 1
ATOM 3068 C CA . ASP A 1 394 ? -0.411 -4.515 -29.068 1.00 79.50 394 ASP A CA 1
ATOM 3069 C C . ASP A 1 394 ? 0.145 -3.377 -29.954 1.00 79.50 394 ASP A C 1
ATOM 3071 O O . ASP A 1 394 ? -0.575 -2.508 -30.446 1.00 79.50 394 ASP A O 1
ATOM 3075 N N . GLY A 1 395 ? 1.473 -3.357 -30.124 1.00 78.50 395 GLY A N 1
ATOM 3076 C CA . GLY A 1 395 ? 2.195 -2.376 -30.940 1.00 78.50 395 GLY A CA 1
ATOM 3077 C C . GLY A 1 395 ? 2.458 -1.026 -30.265 1.00 78.50 395 GLY A C 1
ATOM 3078 O O . GLY A 1 395 ? 3.214 -0.222 -30.811 1.00 78.50 395 GLY A O 1
ATOM 3079 N N . THR A 1 396 ? 1.914 -0.783 -29.072 1.00 70.81 396 THR A N 1
ATOM 3080 C CA . THR A 1 396 ? 2.067 0.486 -28.349 1.00 70.81 396 THR A CA 1
ATOM 3081 C C . THR A 1 396 ? 3.039 0.326 -27.184 1.00 70.81 396 THR A C 1
ATOM 3083 O O . THR A 1 396 ? 2.931 -0.626 -26.415 1.00 70.81 396 THR A O 1
ATOM 3086 N N . LEU A 1 397 ? 3.985 1.259 -27.042 1.00 76.12 397 LEU A N 1
ATOM 3087 C CA . LEU A 1 397 ? 4.866 1.320 -25.873 1.00 76.12 397 LEU A CA 1
ATOM 3088 C C . LEU A 1 397 ? 4.106 1.875 -24.672 1.00 76.12 397 LEU A C 1
ATOM 3090 O O . LEU A 1 397 ? 3.473 2.925 -24.770 1.00 76.12 397 LEU A O 1
ATOM 3094 N N . GLN A 1 398 ? 4.203 1.175 -23.553 1.00 68.81 398 GLN A N 1
ATOM 3095 C CA . GLN A 1 398 ? 3.604 1.554 -22.283 1.00 68.81 398 GLN A CA 1
ATOM 3096 C C . GLN A 1 398 ? 4.677 1.473 -21.203 1.00 68.81 398 GLN A C 1
ATOM 3098 O O . GLN A 1 398 ? 5.366 0.456 -21.103 1.00 68.81 398 GLN A O 1
ATOM 3103 N N . ASP A 1 399 ? 4.837 2.528 -20.408 1.00 70.69 399 ASP A N 1
ATOM 3104 C CA . ASP A 1 399 ? 5.692 2.478 -19.219 1.00 70.69 399 ASP A CA 1
ATOM 3105 C C . ASP A 1 399 ? 5.148 1.445 -18.269 1.00 70.69 399 ASP A C 1
ATOM 3107 O O . ASP A 1 399 ? 3.948 1.294 -18.221 1.00 70.69 399 ASP A O 1
ATOM 3111 N N . MET A 1 400 ? 5.986 0.712 -17.552 1.00 73.19 400 MET A N 1
ATOM 3112 C CA . MET A 1 400 ? 5.541 -0.390 -16.693 1.00 73.19 400 MET A CA 1
ATOM 3113 C C . MET A 1 400 ? 6.031 -0.201 -15.273 1.00 73.19 400 MET A C 1
ATOM 3115 O O . MET A 1 400 ? 5.288 -0.393 -14.319 1.00 73.19 400 MET A O 1
ATOM 3119 N N . MET A 1 401 ? 7.278 0.221 -15.125 1.00 73.38 401 MET A N 1
ATOM 3120 C CA . MET A 1 401 ? 7.864 0.509 -13.827 1.00 73.38 401 MET A CA 1
ATOM 3121 C C . MET A 1 401 ? 9.012 1.496 -13.980 1.00 73.38 401 MET A C 1
ATOM 3123 O O . MET A 1 401 ? 9.597 1.646 -15.056 1.00 73.38 401 MET A O 1
ATOM 3127 N N . SER A 1 402 ? 9.327 2.158 -12.876 1.00 75.38 402 SER A N 1
ATOM 3128 C CA . SER A 1 402 ? 10.512 2.985 -12.732 1.00 75.38 402 SER A CA 1
ATOM 3129 C C . SER A 1 402 ? 11.351 2.395 -11.612 1.00 75.38 402 SER A C 1
ATOM 3131 O O . SER A 1 402 ? 10.872 2.247 -10.493 1.00 75.38 402 SER A O 1
ATOM 3133 N N . LEU A 1 403 ? 12.591 2.037 -11.916 1.00 80.75 403 LEU A N 1
ATOM 3134 C CA . LEU A 1 403 ? 13.530 1.460 -10.967 1.00 80.75 403 LEU A CA 1
ATOM 3135 C C . LEU A 1 403 ? 14.579 2.511 -10.565 1.00 80.75 403 LEU A C 1
ATOM 3137 O O . LEU A 1 403 ? 14.861 3.430 -11.340 1.00 80.75 403 LEU A O 1
ATOM 3141 N N . PRO A 1 404 ? 15.181 2.396 -9.372 1.00 78.62 404 PRO A N 1
ATOM 3142 C CA . PRO A 1 404 ? 16.300 3.240 -8.967 1.00 78.62 404 PRO A CA 1
ATOM 3143 C C . PRO A 1 404 ? 17.446 3.224 -9.993 1.00 78.62 404 PRO A C 1
ATOM 3145 O O . PRO A 1 404 ? 17.845 2.166 -10.472 1.00 78.62 404 PRO A O 1
ATOM 3148 N N . LEU A 1 405 ? 18.018 4.384 -10.328 1.00 83.06 405 LEU A N 1
ATOM 3149 C CA . LEU A 1 405 ? 19.074 4.456 -11.349 1.00 83.06 405 LEU A CA 1
ATOM 3150 C C . LEU A 1 405 ? 20.345 3.677 -10.953 1.00 83.06 405 LEU A C 1
ATOM 3152 O O . LEU A 1 405 ? 21.049 3.158 -11.814 1.00 83.06 405 LEU A O 1
ATOM 3156 N N . ASN A 1 406 ? 20.622 3.525 -9.655 1.00 81.88 406 ASN A N 1
ATOM 3157 C CA . ASN A 1 406 ? 21.812 2.825 -9.160 1.00 81.88 406 ASN A CA 1
ATOM 3158 C C . ASN A 1 406 ? 21.906 1.352 -9.611 1.00 81.88 406 ASN A C 1
ATOM 3160 O O . ASN A 1 406 ? 23.013 0.824 -9.679 1.00 81.88 406 ASN A O 1
ATOM 3164 N N . ILE A 1 407 ? 20.790 0.691 -9.945 1.00 84.12 407 ILE A N 1
ATOM 3165 C CA . ILE A 1 407 ? 20.790 -0.705 -10.420 1.00 84.12 407 ILE A CA 1
ATOM 3166 C C . ILE A 1 407 ? 21.028 -0.852 -11.929 1.00 84.12 407 ILE A C 1
ATOM 3168 O O . ILE A 1 407 ? 21.205 -1.973 -12.408 1.00 84.12 407 ILE A O 1
ATOM 3172 N N . HIS A 1 408 ? 21.032 0.250 -12.684 1.00 89.56 408 HIS A N 1
ATOM 3173 C CA . HIS A 1 408 ? 21.091 0.257 -14.149 1.00 89.56 408 HIS A CA 1
ATOM 3174 C C . HIS A 1 408 ? 22.264 -0.550 -14.708 1.00 89.56 408 HIS A C 1
ATOM 3176 O O . HIS A 1 408 ? 22.052 -1.505 -15.459 1.00 89.56 408 HIS A O 1
ATOM 3182 N N . LEU A 1 409 ? 23.491 -0.218 -14.299 1.00 86.81 409 LEU A N 1
ATOM 3183 C CA . LEU A 1 409 ? 24.698 -0.879 -14.802 1.00 86.81 409 LEU A CA 1
ATOM 3184 C C . LEU A 1 409 ? 24.714 -2.375 -14.479 1.00 86.81 409 LEU A C 1
ATOM 3186 O O . LEU A 1 409 ? 25.134 -3.185 -15.310 1.00 86.81 409 LEU A O 1
ATOM 3190 N N . ALA A 1 410 ? 24.242 -2.746 -13.288 1.00 86.44 410 ALA A N 1
ATOM 3191 C CA . ALA A 1 410 ? 24.167 -4.137 -12.868 1.00 86.44 410 ALA A CA 1
ATOM 3192 C C . ALA A 1 410 ? 23.162 -4.909 -13.736 1.00 86.44 410 ALA A C 1
ATOM 3194 O O . ALA A 1 410 ? 23.494 -5.975 -14.256 1.00 86.44 410 ALA A O 1
ATOM 3195 N N . LEU A 1 411 ? 21.971 -4.345 -13.964 1.00 90.00 411 LEU A N 1
ATOM 3196 C CA . LEU A 1 411 ? 20.916 -4.973 -14.758 1.00 90.00 411 LEU A CA 1
ATOM 3197 C C . LEU A 1 411 ? 21.343 -5.185 -16.218 1.00 90.00 411 LEU A C 1
ATOM 3199 O O . LEU A 1 411 ? 21.203 -6.293 -16.735 1.00 90.00 411 LEU A O 1
ATOM 3203 N N . VAL A 1 412 ? 21.931 -4.168 -16.860 1.00 92.25 412 VAL A N 1
ATOM 3204 C CA . VAL A 1 412 ? 22.459 -4.287 -18.233 1.00 92.25 412 VAL A CA 1
ATOM 3205 C C . VAL A 1 412 ? 23.588 -5.317 -18.299 1.00 92.25 412 VAL A C 1
ATOM 3207 O O . VAL A 1 412 ? 23.613 -6.143 -19.209 1.00 92.25 412 VAL A O 1
ATOM 3210 N N . SER A 1 413 ? 24.490 -5.336 -17.313 1.00 86.88 413 SER A N 1
ATOM 3211 C CA . SER A 1 413 ? 25.569 -6.332 -17.251 1.00 86.88 413 SER A CA 1
ATOM 3212 C C . SER A 1 413 ? 25.023 -7.754 -17.113 1.00 86.88 413 SER A C 1
ATOM 3214 O O . SER A 1 413 ? 25.498 -8.659 -17.795 1.00 86.88 413 SER A O 1
ATOM 3216 N N . ARG A 1 414 ? 23.982 -7.959 -16.296 1.00 88.88 414 ARG A N 1
ATOM 3217 C CA . ARG A 1 414 ? 23.325 -9.265 -16.150 1.00 88.88 414 ARG A CA 1
ATOM 3218 C C . ARG A 1 414 ? 22.676 -9.730 -17.450 1.00 88.88 414 ARG A C 1
ATOM 3220 O O . ARG A 1 414 ? 22.815 -10.894 -17.815 1.00 88.88 414 ARG A O 1
ATOM 3227 N N . ILE A 1 415 ? 22.000 -8.826 -18.155 1.00 93.81 415 ILE A N 1
ATOM 3228 C CA . ILE A 1 415 ? 21.421 -9.100 -19.474 1.00 93.81 415 ILE A CA 1
ATOM 3229 C C . ILE A 1 415 ? 22.523 -9.496 -20.468 1.00 93.81 415 ILE A C 1
ATOM 3231 O O . ILE A 1 415 ? 22.374 -10.483 -21.187 1.00 93.81 415 ILE A O 1
ATOM 3235 N N . LYS A 1 416 ? 23.658 -8.784 -20.460 1.00 89.94 416 LYS A N 1
ATOM 3236 C CA . LYS A 1 416 ? 24.825 -9.113 -21.290 1.00 89.94 416 LYS A CA 1
ATOM 3237 C C . LYS A 1 416 ? 25.414 -10.485 -20.989 1.00 89.94 416 LYS A C 1
ATOM 3239 O O . LYS A 1 416 ? 25.709 -11.213 -21.927 1.00 89.94 416 LYS A O 1
ATOM 3244 N N . ILE A 1 417 ? 25.518 -10.859 -19.714 1.00 87.44 417 ILE A N 1
ATOM 3245 C CA . ILE A 1 417 ? 25.967 -12.197 -19.300 1.00 87.44 417 ILE A CA 1
ATOM 3246 C C . ILE A 1 417 ? 25.039 -13.280 -19.853 1.00 87.44 417 ILE A C 1
ATOM 3248 O O . ILE A 1 417 ? 25.515 -14.267 -20.403 1.00 87.44 417 ILE A O 1
ATOM 3252 N N . LEU A 1 418 ? 23.720 -13.103 -19.716 1.00 90.44 418 LEU A N 1
ATOM 3253 C CA . LEU A 1 418 ? 22.750 -14.093 -20.191 1.00 90.44 418 LEU A CA 1
ATOM 3254 C C . LEU A 1 418 ? 22.814 -14.279 -21.708 1.00 90.44 418 LEU A C 1
ATOM 3256 O O . LEU A 1 418 ? 22.703 -15.405 -22.181 1.00 90.44 418 LEU A O 1
ATOM 3260 N N . ALA A 1 419 ? 23.004 -13.187 -22.448 1.00 93.19 419 ALA A N 1
ATOM 3261 C CA . ALA A 1 419 ? 22.997 -13.177 -23.905 1.00 93.19 419 ALA A CA 1
ATOM 3262 C C . ALA A 1 419 ? 24.388 -13.346 -24.553 1.00 93.19 419 ALA A C 1
ATOM 3264 O O . ALA A 1 419 ? 24.515 -13.103 -25.752 1.00 93.19 419 ALA A O 1
ATOM 3265 N N . ASP A 1 420 ? 25.407 -13.730 -23.773 1.00 87.88 420 ASP A N 1
ATOM 3266 C CA . ASP A 1 420 ? 26.802 -13.931 -24.211 1.00 87.88 420 ASP A CA 1
ATOM 3267 C C . ASP A 1 420 ? 27.426 -12.703 -24.915 1.00 87.88 420 ASP A C 1
ATOM 3269 O O . ASP A 1 420 ? 28.143 -12.803 -25.910 1.00 87.88 420 ASP A O 1
ATOM 3273 N N . MET A 1 421 ? 27.127 -11.504 -24.403 1.00 89.31 421 MET A N 1
ATOM 3274 C CA . MET A 1 421 ? 27.612 -10.220 -24.925 1.00 89.31 421 MET A CA 1
ATOM 3275 C C . MET A 1 421 ? 28.810 -9.678 -24.130 1.00 89.31 421 MET A C 1
ATOM 3277 O O . MET A 1 421 ? 29.037 -10.017 -22.967 1.00 89.31 421 MET A O 1
ATOM 3281 N N . ASN A 1 422 ? 29.569 -8.756 -24.731 1.00 82.75 422 ASN A N 1
ATOM 3282 C CA . ASN A 1 422 ? 30.720 -8.137 -24.081 1.00 82.75 422 ASN A CA 1
ATOM 3283 C C . ASN A 1 422 ? 30.279 -7.085 -23.046 1.00 82.75 422 ASN A C 1
ATOM 3285 O O . ASN A 1 422 ? 29.816 -5.996 -23.389 1.00 82.75 422 ASN A O 1
ATOM 3289 N N . ILE A 1 423 ? 30.480 -7.399 -21.765 1.00 81.81 423 ILE A N 1
ATOM 3290 C CA . ILE A 1 423 ? 30.115 -6.552 -20.616 1.00 81.81 423 ILE A CA 1
ATOM 3291 C C . ILE A 1 423 ? 30.968 -5.273 -20.543 1.00 81.81 423 ILE A C 1
ATOM 3293 O O . ILE A 1 423 ? 30.482 -4.232 -20.094 1.00 81.81 423 ILE A O 1
ATOM 3297 N N . ALA A 1 424 ? 32.224 -5.340 -20.996 1.00 75.00 424 ALA A N 1
ATOM 3298 C CA . ALA A 1 424 ? 33.175 -4.232 -20.928 1.00 75.00 424 ALA A CA 1
ATOM 3299 C C . ALA A 1 424 ? 32.961 -3.193 -22.041 1.00 75.00 424 ALA A C 1
ATOM 3301 O O . ALA A 1 424 ? 33.240 -2.010 -21.845 1.00 75.00 424 ALA A O 1
ATOM 3302 N N . ASP A 1 425 ? 32.454 -3.607 -23.208 1.00 79.12 425 ASP A N 1
ATOM 3303 C CA . ASP A 1 425 ? 32.113 -2.674 -24.284 1.00 79.12 425 ASP A CA 1
ATOM 3304 C C . ASP A 1 425 ? 30.694 -2.127 -24.076 1.00 79.12 425 ASP A C 1
ATOM 3306 O O . ASP A 1 425 ? 29.721 -2.874 -24.061 1.00 79.12 425 ASP A O 1
ATOM 3310 N N . ARG A 1 426 ? 30.566 -0.813 -23.891 1.00 82.00 426 ARG A N 1
ATOM 3311 C CA . ARG A 1 426 ? 29.280 -0.107 -23.714 1.00 82.00 426 ARG A CA 1
ATOM 3312 C C . ARG A 1 426 ? 29.086 1.025 -24.719 1.00 82.00 426 ARG A C 1
ATOM 3314 O O . ARG A 1 426 ? 28.079 1.721 -24.688 1.00 82.00 426 ARG A O 1
ATOM 3321 N N . HIS A 1 427 ? 30.069 1.237 -25.592 1.00 82.88 427 HIS A N 1
ATOM 3322 C CA . HIS A 1 427 ? 30.103 2.375 -26.514 1.00 82.88 427 HIS A CA 1
ATOM 3323 C C . HIS A 1 427 ? 29.603 2.005 -27.908 1.00 82.88 427 HIS A C 1
ATOM 3325 O O . HIS A 1 427 ? 29.527 2.862 -28.789 1.00 82.88 427 HIS A O 1
ATOM 3331 N N . ARG A 1 428 ? 29.293 0.726 -28.130 1.00 89.56 428 ARG A N 1
ATOM 3332 C CA . ARG A 1 428 ? 28.810 0.203 -29.403 1.00 89.56 428 ARG A CA 1
ATOM 3333 C C . ARG A 1 428 ? 27.539 -0.601 -29.179 1.00 89.56 428 ARG A C 1
ATOM 3335 O O . ARG A 1 428 ? 27.440 -1.265 -28.146 1.00 89.56 428 ARG A O 1
ATOM 3342 N N . PRO A 1 429 ? 26.604 -0.571 -30.141 1.00 95.94 429 PRO A N 1
ATOM 3343 C CA . PRO A 1 429 ? 25.482 -1.487 -30.125 1.00 95.94 429 PRO A CA 1
ATOM 3344 C C . PRO A 1 429 ? 25.950 -2.944 -30.102 1.00 95.94 429 PRO A C 1
ATOM 3346 O O . PRO A 1 429 ? 26.948 -3.279 -30.749 1.00 95.94 429 PRO A O 1
ATOM 3349 N N . GLN A 1 430 ? 25.235 -3.787 -29.365 1.00 96.25 430 GLN A N 1
ATOM 3350 C CA . GLN A 1 430 ? 25.468 -5.228 -29.308 1.00 96.25 430 GLN A CA 1
ATOM 3351 C C . GLN A 1 430 ? 24.151 -5.976 -29.452 1.00 96.25 430 GLN A C 1
ATOM 3353 O O . GLN A 1 430 ? 23.115 -5.508 -28.988 1.00 96.25 430 GLN A O 1
ATOM 3358 N N . ASP A 1 431 ? 24.219 -7.154 -30.058 1.00 97.25 431 ASP A N 1
ATOM 3359 C CA . ASP A 1 431 ? 23.093 -8.060 -30.219 1.00 97.25 431 ASP A CA 1
ATOM 3360 C C . ASP A 1 431 ? 23.450 -9.412 -29.599 1.00 97.25 431 ASP A C 1
ATOM 3362 O O . ASP A 1 431 ? 24.574 -9.899 -29.740 1.00 97.25 431 ASP A O 1
ATOM 3366 N N . GLY A 1 432 ? 22.479 -10.032 -28.941 1.00 95.31 432 GLY A N 1
ATOM 3367 C CA . GLY A 1 432 ? 22.619 -11.337 -28.312 1.00 95.31 432 GLY A CA 1
ATOM 3368 C C . GLY A 1 432 ? 21.282 -12.060 -28.225 1.00 95.31 432 GLY A C 1
ATOM 3369 O O . GLY A 1 432 ? 20.234 -11.552 -28.632 1.00 95.31 432 GLY A O 1
ATOM 3370 N N . GLN A 1 433 ? 21.300 -13.274 -27.694 1.00 96.31 433 GLN A N 1
ATOM 3371 C CA . GLN A 1 433 ? 20.083 -14.037 -27.435 1.00 96.31 433 GLN A CA 1
ATOM 3372 C C . GLN A 1 433 ? 20.282 -14.981 -26.256 1.00 96.31 433 GLN A C 1
ATOM 3374 O O . GLN A 1 433 ? 21.387 -15.470 -26.034 1.00 96.31 433 GLN A O 1
ATOM 3379 N N . PHE A 1 434 ? 19.209 -15.270 -25.532 1.00 95.69 434 PHE A N 1
ATOM 3380 C CA . PHE A 1 434 ? 19.205 -16.272 -24.471 1.00 95.69 434 PHE A CA 1
ATOM 3381 C C . PHE A 1 434 ? 17.828 -16.919 -24.351 1.00 95.69 434 PHE A C 1
ATOM 3383 O O . PHE A 1 434 ? 16.822 -16.316 -24.716 1.00 95.69 434 PHE A O 1
ATOM 3390 N N . SER A 1 435 ? 17.771 -18.135 -23.815 1.00 93.12 435 SER A N 1
ATOM 3391 C CA . SER A 1 435 ? 16.505 -18.806 -23.510 1.00 93.12 435 SER A CA 1
ATOM 3392 C C . SER A 1 435 ? 16.225 -18.723 -22.013 1.00 93.12 435 SER A C 1
ATOM 3394 O O . SER A 1 435 ? 17.140 -18.838 -21.193 1.00 93.12 435 SER A O 1
ATOM 3396 N N . THR A 1 436 ? 14.965 -18.529 -21.641 1.00 91.56 436 THR A N 1
ATOM 3397 C CA . THR A 1 436 ? 14.532 -18.536 -20.241 1.00 91.56 436 THR A CA 1
ATOM 3398 C C . THR A 1 436 ? 13.147 -19.151 -20.101 1.00 91.56 436 THR A C 1
ATOM 3400 O O . THR A 1 436 ? 12.387 -19.242 -21.062 1.00 91.56 436 THR A O 1
ATOM 3403 N N . GLU A 1 437 ? 12.803 -19.586 -18.893 1.00 87.62 437 GLU A N 1
ATOM 3404 C CA . GLU A 1 437 ? 11.471 -20.090 -18.590 1.00 87.62 437 GLU A CA 1
ATOM 3405 C C . GLU A 1 437 ? 10.608 -18.970 -18.003 1.00 87.62 437 GLU A C 1
ATOM 3407 O O . GLU A 1 437 ? 10.984 -18.336 -17.022 1.00 87.62 437 GLU A O 1
ATOM 3412 N N . ALA A 1 438 ? 9.428 -18.753 -18.581 1.00 82.56 438 ALA A N 1
ATOM 3413 C CA . ALA A 1 438 ? 8.417 -17.845 -18.057 1.00 82.56 438 ALA A CA 1
ATOM 3414 C C . ALA A 1 438 ? 7.052 -18.546 -18.057 1.00 82.56 438 ALA A C 1
ATOM 3416 O O . ALA A 1 438 ? 6.580 -19.036 -19.087 1.00 82.56 438 ALA A O 1
ATOM 3417 N N . LYS A 1 439 ? 6.392 -18.608 -16.892 1.00 76.12 439 LYS A N 1
ATOM 3418 C CA . LYS A 1 439 ? 5.090 -19.288 -16.703 1.00 76.12 439 LYS A CA 1
ATOM 3419 C C . LYS A 1 439 ? 5.049 -20.749 -17.182 1.00 76.12 439 LYS A C 1
ATOM 3421 O O . LYS A 1 439 ? 4.058 -21.180 -17.781 1.00 76.12 439 LYS A O 1
ATOM 3426 N N . GLY A 1 440 ? 6.109 -21.516 -16.938 1.00 79.44 440 GLY A N 1
ATOM 3427 C CA . GLY A 1 440 ? 6.167 -22.923 -17.347 1.00 79.44 440 GLY A CA 1
ATOM 3428 C C . GLY A 1 440 ? 6.367 -23.130 -18.851 1.00 79.44 440 GLY A C 1
ATOM 3429 O O . GLY A 1 440 ? 6.096 -24.218 -19.362 1.00 79.44 440 GLY A O 1
ATOM 3430 N N . ARG A 1 441 ? 6.772 -22.087 -19.589 1.00 83.50 441 ARG A N 1
ATOM 3431 C CA . ARG A 1 441 ? 7.108 -22.156 -21.015 1.00 83.50 441 ARG A CA 1
ATOM 3432 C C . ARG A 1 441 ? 8.513 -21.628 -21.242 1.00 83.50 441 ARG A C 1
ATOM 3434 O O . ARG A 1 441 ? 8.871 -20.588 -20.702 1.00 83.50 441 ARG A O 1
ATOM 3441 N N . GLN A 1 442 ? 9.269 -22.332 -22.076 1.00 90.94 442 GLN A N 1
ATOM 3442 C CA . GLN A 1 442 ? 10.528 -21.823 -22.607 1.00 90.94 442 GLN A CA 1
ATOM 3443 C C . GLN A 1 442 ? 10.245 -20.723 -23.629 1.00 90.94 442 GLN A C 1
ATOM 3445 O O . GLN A 1 442 ? 9.391 -20.898 -24.503 1.00 90.94 442 GLN A O 1
ATOM 3450 N N . ILE A 1 443 ? 10.948 -19.606 -23.487 1.00 93.44 443 ILE A N 1
ATOM 3451 C CA . ILE A 1 443 ? 10.907 -18.456 -24.385 1.00 93.44 443 ILE A CA 1
ATOM 3452 C C . ILE A 1 443 ? 12.331 -18.119 -24.832 1.00 93.44 443 ILE A C 1
ATOM 3454 O O . ILE A 1 443 ? 13.273 -18.200 -24.040 1.00 93.44 443 ILE A O 1
ATOM 3458 N N . ASP A 1 444 ? 12.478 -17.747 -26.101 1.00 95.75 444 ASP A N 1
ATOM 3459 C CA . ASP A 1 444 ? 13.754 -17.336 -26.684 1.00 95.75 444 ASP A CA 1
ATOM 3460 C C . ASP A 1 444 ? 13.781 -15.816 -26.782 1.00 95.75 444 ASP A C 1
ATOM 3462 O O . ASP A 1 444 ? 13.103 -15.216 -27.614 1.00 95.75 444 ASP A O 1
ATOM 3466 N N . VAL A 1 445 ? 14.590 -15.194 -25.935 1.00 97.44 445 VAL A N 1
ATOM 3467 C CA . VAL A 1 445 ? 14.699 -13.745 -25.844 1.00 97.44 445 VAL A CA 1
ATOM 3468 C C . VAL A 1 445 ? 15.839 -13.266 -26.732 1.00 97.44 445 VAL A C 1
ATOM 3470 O O . VAL A 1 445 ? 16.991 -13.672 -26.564 1.00 97.44 445 VAL A O 1
ATOM 3473 N N . ARG A 1 446 ? 15.539 -12.363 -27.667 1.00 98.06 446 ARG A N 1
ATOM 3474 C CA . ARG A 1 446 ? 16.560 -11.633 -28.434 1.00 98.06 446 ARG A CA 1
ATOM 3475 C C . ARG A 1 446 ? 16.845 -10.314 -27.755 1.00 98.06 446 ARG A C 1
ATOM 3477 O O . ARG A 1 446 ? 15.916 -9.614 -27.371 1.00 98.06 446 ARG A O 1
ATOM 3484 N N . VAL A 1 447 ? 18.115 -9.968 -27.639 1.00 98.12 447 VAL A N 1
ATOM 3485 C CA . VAL A 1 447 ? 18.551 -8.783 -26.915 1.00 98.12 447 VAL A CA 1
ATOM 3486 C C . VAL A 1 447 ? 19.322 -7.871 -27.845 1.00 98.12 447 VAL A C 1
ATOM 3488 O O . VAL A 1 447 ? 20.208 -8.337 -28.554 1.00 98.12 447 VAL A O 1
ATOM 3491 N N . ALA A 1 448 ? 19.020 -6.581 -27.788 1.00 97.81 448 ALA A N 1
ATOM 3492 C CA . ALA A 1 448 ? 19.854 -5.535 -28.353 1.00 97.81 448 ALA A CA 1
ATOM 3493 C C . ALA A 1 448 ? 20.205 -4.527 -27.258 1.00 97.81 448 ALA A C 1
ATOM 3495 O O . ALA A 1 448 ? 19.343 -4.134 -26.471 1.00 97.81 448 ALA A O 1
ATOM 3496 N N . THR A 1 449 ? 21.458 -4.087 -27.201 1.00 97.31 449 THR A N 1
ATOM 3497 C CA . THR A 1 449 ? 21.880 -2.967 -26.355 1.00 97.31 449 THR A CA 1
ATOM 3498 C C . THR A 1 449 ? 22.441 -1.845 -27.210 1.00 97.31 449 THR A C 1
ATOM 3500 O O . THR A 1 449 ? 23.006 -2.088 -28.275 1.00 97.31 449 THR A O 1
ATOM 3503 N N . ALA A 1 450 ? 22.267 -0.599 -26.772 1.00 96.50 450 ALA A N 1
ATOM 3504 C CA . ALA A 1 450 ? 22.784 0.565 -27.484 1.00 96.50 450 ALA A CA 1
ATOM 3505 C C . ALA A 1 450 ? 23.171 1.697 -26.518 1.00 96.50 450 ALA A C 1
ATOM 3507 O O . ALA A 1 450 ? 22.478 1.917 -25.521 1.00 96.50 450 ALA A O 1
ATOM 3508 N N . PRO A 1 451 ? 24.250 2.449 -26.799 1.00 93.88 451 PRO A N 1
ATOM 3509 C CA . PRO A 1 451 ? 24.617 3.609 -25.996 1.00 93.88 451 PRO A CA 1
ATOM 3510 C C . PRO A 1 451 ? 23.599 4.746 -26.166 1.00 93.88 451 PRO A C 1
ATOM 3512 O O . PRO A 1 451 ? 23.207 5.086 -27.282 1.00 93.88 451 PRO A O 1
ATOM 3515 N N . THR A 1 452 ? 23.225 5.383 -25.059 1.00 93.00 452 THR A N 1
ATOM 3516 C CA . THR A 1 452 ? 22.428 6.618 -25.018 1.00 93.00 452 THR A CA 1
ATOM 3517 C C . THR A 1 452 ? 23.159 7.691 -24.206 1.00 93.00 452 THR A C 1
ATOM 3519 O O . THR A 1 452 ? 24.229 7.442 -23.649 1.00 93.00 452 THR A O 1
ATOM 3522 N N . VAL A 1 453 ? 22.580 8.893 -24.115 1.00 91.31 453 VAL A N 1
ATOM 3523 C CA . VAL A 1 453 ? 23.147 10.005 -23.331 1.00 91.31 453 VAL A CA 1
ATOM 3524 C C . VAL A 1 453 ? 23.252 9.703 -21.832 1.00 91.31 453 VAL A C 1
ATOM 3526 O O . VAL A 1 453 ? 24.196 10.162 -21.199 1.00 91.31 453 VAL A O 1
ATOM 3529 N N . ASN A 1 454 ? 22.334 8.899 -21.284 1.00 88.44 454 ASN A N 1
ATOM 3530 C CA . ASN A 1 454 ? 22.251 8.597 -19.848 1.00 88.44 454 ASN A CA 1
ATOM 3531 C C . ASN A 1 454 ? 22.807 7.206 -19.501 1.00 88.44 454 ASN A C 1
ATOM 3533 O O . ASN A 1 454 ? 22.660 6.733 -18.379 1.00 88.44 454 ASN A O 1
ATOM 3537 N N . GLY A 1 455 ? 23.428 6.527 -20.468 1.00 90.12 455 GLY A N 1
ATOM 3538 C CA . GLY A 1 455 ? 23.952 5.173 -20.315 1.00 90.12 455 GLY A CA 1
ATOM 3539 C C . GLY A 1 455 ? 23.427 4.214 -21.377 1.00 90.12 455 GLY A C 1
ATOM 3540 O O . GLY A 1 455 ? 22.820 4.614 -22.365 1.00 90.12 455 GLY A O 1
ATOM 3541 N N . GLU A 1 456 ? 23.690 2.926 -21.212 1.00 92.69 456 GLU A N 1
ATOM 3542 C CA . GLU A 1 456 ? 23.312 1.913 -22.198 1.00 92.69 456 GLU A CA 1
ATOM 3543 C C . GLU A 1 456 ? 21.858 1.457 -22.009 1.00 92.69 456 GLU A C 1
ATOM 3545 O O . GLU A 1 456 ? 21.475 1.045 -20.916 1.00 92.69 456 GLU A O 1
ATOM 3550 N N . MET A 1 457 ? 21.044 1.528 -23.063 1.00 96.56 457 MET A N 1
ATOM 3551 C CA . MET A 1 457 ? 19.692 0.961 -23.070 1.00 96.56 457 MET A CA 1
ATOM 3552 C C . MET A 1 457 ? 19.718 -0.505 -23.511 1.00 96.56 457 MET A C 1
ATOM 3554 O O . MET A 1 457 ? 20.619 -0.911 -24.246 1.00 96.56 457 MET A O 1
ATOM 3558 N N . ALA A 1 458 ? 18.709 -1.276 -23.105 1.00 97.75 458 ALA A N 1
ATOM 3559 C CA . ALA A 1 458 ? 18.501 -2.653 -23.547 1.00 97.75 458 ALA A CA 1
ATOM 3560 C C . ALA A 1 458 ? 17.062 -2.868 -24.045 1.00 97.75 458 ALA A C 1
ATOM 3562 O O . ALA A 1 458 ? 16.104 -2.436 -23.406 1.00 97.75 458 ALA A O 1
ATOM 3563 N N . GLU A 1 459 ? 16.913 -3.561 -25.171 1.00 98.00 459 GLU A N 1
ATOM 3564 C CA . GLU A 1 459 ? 15.645 -4.046 -25.721 1.00 98.00 459 GLU A CA 1
ATOM 3565 C C . GLU A 1 459 ? 15.662 -5.578 -25.713 1.00 98.00 459 GLU A C 1
ATOM 3567 O O . GLU A 1 459 ? 16.611 -6.191 -26.201 1.00 98.00 459 GLU A O 1
ATOM 3572 N N . LEU A 1 460 ? 14.632 -6.198 -25.137 1.00 98.06 460 LEU A N 1
ATOM 3573 C CA . LEU A 1 460 ? 14.451 -7.647 -25.089 1.00 98.06 460 LEU A CA 1
ATOM 3574 C C . LEU A 1 460 ? 13.175 -8.002 -25.854 1.00 98.06 460 LEU A C 1
ATOM 3576 O O . LEU A 1 460 ? 12.079 -7.676 -25.404 1.00 98.06 460 LEU A O 1
ATOM 3580 N N . ARG A 1 461 ? 13.302 -8.697 -26.980 1.00 97.38 461 ARG A N 1
ATOM 3581 C CA . ARG A 1 461 ? 12.171 -9.232 -27.744 1.00 97.38 461 ARG A CA 1
ATOM 3582 C C . ARG A 1 461 ? 11.872 -10.662 -27.303 1.00 97.38 461 ARG A C 1
ATOM 3584 O O . ARG A 1 461 ? 12.791 -11.480 -27.315 1.00 97.38 461 ARG A O 1
ATOM 3591 N N . LEU A 1 462 ? 10.619 -10.924 -26.924 1.00 93.81 462 LEU A N 1
ATOM 3592 C CA . LEU A 1 462 ? 10.152 -12.174 -26.300 1.00 93.81 462 LEU A CA 1
ATOM 3593 C C . LEU A 1 462 ? 9.612 -13.214 -27.288 1.00 93.81 462 LEU A C 1
ATOM 3595 O O . LEU A 1 462 ? 9.129 -12.814 -28.377 1.00 93.81 462 LEU A O 1
#

Radius of gyration: 27.71 Å; chains: 1; bounding box: 69×50×75 Å

Secondary structure (DSSP, 8-state):
-------SEEEEEE-SS-EEEEEEEEEE-S-HHHHHHHHHHHHHHHHHTT--EEEEEEES---HHHHHHHHHTTEEEEEHHHHHHHHS-TT---------SS--B-SSHHHHHHHHHHTT-EEEEEEEEE-TTS-EEEEEEEEEEEETTEEEEEEEEEE--SSSB-HHHHHHHHHHHHHHT-SEEEEEESSPBPHHHHHHHHHTTPEEE-TT-B--SS-----PPPPPPPPPPP----PPP---------GGG---HHHHHHS-HHHHHHTTEEEEEEETTEEEEEES-TT-HHHHHHHHHHH-SEEEEEE--HHHHHHHHHHHTHHHHHHHHHHTT----TT--TTTTTT-HHHHHHHHHHHHHHHHHHHHTTEEEEEEEE-SSEEEEEEEETTEEEEEEEEEGGGHHHHHHHHHHHTT--SS--SS-EEEEEEEEETTEEEEEEEEEEEETTEEEEEEE-

Organism: NCBI:txid412755

Foldseek 3Di:
DPDDDDAPDWDWDDLLPDIAIAGEHEDEDDDQVVLQVVLVVQLVSCVVVVHQHAEYEYVQFHDPVSVVSCVVSVHHYHHNVNVCVVVPCPPDPPPPSPQPPFFDAAQDPVSVQVVLVVNQWDKDAQDWAQFPVRDTDTARIWTWHCDVNGIAIEGEHEDEDDAAGELLNLVVQLLVCVRRVHDAAEYEYAHHHDPLNVVLCVVSVYHYHYHGDGRDRDDDPDPDDDDPPDDDDDDDDDDDDDPDDPPPDQLLQQAFQVQVVLDDLSLCLVQLKAFGDDDPLETEIEGCDQPPVSSQSNSCRSNVGHYDYDYDHSVSSVVSSVLQRPLVVLLVVLLVQADDPPDDDLVVQQPDPSRLPSLVVSVLSLVQNLVSLVFQKWKFDDDPFWTWIWTQHPNDIGTRDTHGNSCNLNNVLSVCVQFVHDSPDFAAKDKGWHWDDHPNDIDIWIKIWHADPRGIMMMIGD

Sequence (462 aa):
SGIEHTFDMLAQRDDGFTTYNIAICTTTGGNSEKEAATVFSFANRAYDADIQERVLIAIPGLGEEAKALAQKQRVKVIDGSRIESLLDLKSLTPTPPVKLSEPFKFETKEQLVKSLANLGYKVEEKAKVRGRSGVEYTFDILAYADIDQVGHSLGVDFLSGEREISLEQVALFDTKAYEVGIDDKVIVVSLQLSPEAQQFAQHQRIKVLEPGQKLPSQPTLTKEKPAPPEEKPTKVEKSEAPDTKPQLKQLKHTTQPEALQLIPEVMARRYNAMPLAISGNTLQVAMADPTDIFALEAFSALSRMRIKPIAANAKEVRESIDFNYKGYGEIEKQISRISIPGEATEERLAISADTDAPLAQALNLIIEEAVKARSSDIHIEPEEDRLRVRYRIDGTLQDMMSLPLNIHLALVSRIKILADMNIADRHRPQDGQFSTEAKGRQIDVRVATAPTVNGEMAELRL

pLDDT: mean 76.55, std 17.9, range [24.95, 98.12]